Protein AF-A0A7C1VUF3-F1 (afdb_monomer_lite)

Organism: Desulfofervidus auxilii (NCBI:txid1621989)

InterPro domains:
  IPR007560 Restriction endonuclease type IV, Mrr [PF04471] (205-319)
  IPR011335 Restriction endonuclease type II-like [SSF52980] (206-319)
  IPR011856 tRNA endonuclease-like domain superfamily [G3DSA:3.40.1350.10] (208-326)

pLDDT: mean 85.52, std 13.45, range [34.0, 98.12]

Secondary structure (DSSP, 8-state):
-EEEEEE-TT----HHHHHHHHHHH-SS-EEEE-SS-----TT-SB--HHHHHHHHHHHTTTS--SEEEEEESPBPSSS-SEEEETTEEEEE-TTHHHH--S-HHHHHHHHHHHHHHHHH--S--BSS--SBTTB--SSTTHHHHHHHH-B--HHHHHHHHHH--SHHHHHHHHHHHHHHHHHHHHHTTT--TTT---GGGTTS--HHHHHHHHHHHHHHTT-EEEEEEEETTEEEEEEEEEE-TTS-EEEEEEEEE--SS-PBPHHHHHHHHHHHHHHHHTTS-SEEEEEESS-B-HHHHHHHHHHT-EEEEHHHHHHHHHS-SSS-HHHHHHHHHHHHHHHHHHHHHS-SEEEE----GGGHHIIIIIIIHHHHHTT--EE-GGG---SS-HHHHHHHHHHH-SEEEEE-SS--HHHHHHHHHHHHTT--EEEEES-STTS-HHHHTS-EEE-SSHHHHHHHHHHHHHHH-

Foldseek 3Di:
DEEEEAEAPPPPDPQVLLQVVLCVLADLYHYDYDPDHDHDDPVDLADPPVRRVVVVCVVCVPPDGQAYEYEYQRHHPDDDQWDDDRRYIYGHCNPVVVQDLADVSLVVLLVLLLVLLCVLDVPAADCDQPLASRHPCPPSSSVLSVQQQQHHDPVRVVVSVVRDDDPSNVSSVSSSHSSSVLSNVASVVSHHSSPPPDPVVVVVDDPVVQLVLLQVLLVLLVWDKDAQDQDPNDTAGIWTWDADPVRDIAIEGEAEADDPPDADELVVLVVVLVVVVVCVVVVNGDAYEYEYQNYHDPRNVVNCVVSVYHYHYVVNSVVCSVDRPPDDPPPVVVVVVVVVVVLVVLLVLAWLEEEQEDPDPVCPCCPVLQPQVLCVVVVTGYDYLVPDDDDDDSVVVLLSNLLNHQEYEYEFAADDPRSVVSVVSSVVSVHHYEYEYCDLVRGDPVCSPDDYQHDDDSVSSSVVVNVVVVVSD

Sequence (473 aa):
MKILLIQDEGVNIDLEKSTTLLNDLCGAIKCESYNIPIRLDSKSTFINLKKEIEILNQKTSSIKRDYTLYLTFRRYVDNYFAHSAKNIMIWSFWGWEYYTNLPLENGLFYIIADILALKLDRSFRHHEITGCIYDFLWNKTGIDMGMKMAHICEGCLTRVKDKLKDKKSLGILSDLIKILDLLSNSSRWGKSVFEVKNDTNLAILDWSTFEDEVAQIYRELGASVKQNVKLAGFQIDIYLEEETPSGQKIRSAVECKFNRKTKVGNRTVNEFYRVIKTLKDAGLVDKGIIVSYSGFSDDAHLVSKTTGIELLLFKDLQQRVKFPKKKVAKSAESIIKEKRAQIKERKAKSPDIFVIMPFSPDLDDVYHLGIREIAEKLNLSCKRVDEMEFVGDILDEIYNSITNARIIIAEATSPNPNVYYELGYAHALGKPVILLTKDVSSTPFDLKMYNHIVYKNIRELRQKLEKRLGVII

Structure (mmCIF, N/CA/C/O backbone):
data_AF-A0A7C1VUF3-F1
#
_entry.id   AF-A0A7C1VUF3-F1
#
loop_
_atom_site.group_PDB
_atom_site.id
_atom_site.type_symbol
_atom_site.label_atom_id
_atom_site.label_alt_id
_atom_site.label_comp_id
_atom_site.label_asym_id
_atom_site.label_entity_id
_atom_site.label_seq_id
_atom_site.pdbx_PDB_ins_code
_atom_site.Cartn_x
_atom_site.Cartn_y
_atom_site.Cartn_z
_atom_site.occupancy
_atom_site.B_iso_or_equiv
_atom_site.auth_seq_id
_atom_site.auth_comp_id
_atom_site.auth_asym_id
_atom_site.auth_atom_id
_atom_site.pdbx_PDB_model_num
ATOM 1 N N . MET A 1 1 ? 12.142 -2.742 24.102 1.00 92.31 1 MET A N 1
ATOM 2 C CA . MET A 1 1 ? 13.154 -2.809 23.032 1.00 92.31 1 MET A CA 1
ATOM 3 C C . MET A 1 1 ? 13.478 -1.391 22.620 1.00 92.31 1 MET A C 1
ATOM 5 O O . MET A 1 1 ? 12.544 -0.665 22.317 1.00 92.31 1 MET A O 1
ATOM 9 N N . LYS A 1 2 ? 14.746 -0.993 22.652 1.00 95.69 2 LYS A N 1
ATOM 10 C CA . LYS A 1 2 ? 15.194 0.342 22.253 1.00 95.69 2 LYS A CA 1
ATOM 11 C C . LYS A 1 2 ? 15.596 0.372 20.780 1.00 95.69 2 LYS A C 1
ATOM 13 O O . LYS A 1 2 ? 16.500 -0.368 20.392 1.00 95.69 2 LYS A O 1
ATOM 18 N N . ILE A 1 3 ? 14.946 1.213 19.986 1.00 96.81 3 ILE A N 1
ATOM 19 C CA . ILE A 1 3 ? 15.209 1.379 18.554 1.00 96.81 3 ILE A CA 1
ATOM 20 C C . ILE A 1 3 ? 15.791 2.774 18.328 1.00 96.81 3 ILE A C 1
ATOM 22 O O . ILE A 1 3 ? 15.158 3.768 18.666 1.00 96.81 3 ILE A O 1
ATOM 26 N N . LEU A 1 4 ? 16.988 2.847 17.754 1.00 96.50 4 LEU A N 1
ATOM 27 C CA . LEU A 1 4 ? 17.586 4.106 17.320 1.00 96.50 4 LEU A CA 1
ATOM 28 C C . LEU A 1 4 ? 17.224 4.355 15.853 1.00 96.50 4 LEU A C 1
ATOM 30 O O . LEU A 1 4 ? 17.581 3.547 14.991 1.00 96.50 4 LEU A O 1
ATOM 34 N N . LEU A 1 5 ? 16.538 5.463 15.584 1.00 96.62 5 LEU A N 1
ATOM 35 C CA . LEU A 1 5 ? 16.186 5.915 14.243 1.00 96.62 5 LEU A CA 1
ATOM 36 C C . LEU A 1 5 ? 17.228 6.914 13.748 1.00 96.62 5 LEU A C 1
ATOM 38 O O . LEU A 1 5 ? 17.558 7.882 14.435 1.00 96.62 5 LEU A O 1
ATOM 42 N N . ILE A 1 6 ? 17.744 6.672 12.552 1.00 94.44 6 ILE A N 1
ATOM 43 C CA . ILE A 1 6 ? 18.744 7.512 11.902 1.00 94.44 6 ILE A CA 1
ATOM 44 C C . ILE A 1 6 ? 18.309 7.688 10.456 1.00 94.44 6 ILE A C 1
ATOM 46 O O . ILE A 1 6 ? 17.817 6.743 9.844 1.00 94.44 6 ILE A O 1
ATOM 50 N N . GLN A 1 7 ? 18.516 8.871 9.896 1.00 92.31 7 GLN A N 1
ATOM 51 C CA . GLN A 1 7 ? 18.262 9.109 8.484 1.00 92.31 7 GLN A CA 1
ATOM 52 C C . GLN A 1 7 ? 19.471 9.738 7.793 1.00 92.31 7 GLN A C 1
ATOM 54 O O . GLN A 1 7 ? 20.293 10.409 8.425 1.00 92.31 7 GLN A O 1
ATOM 59 N N . ASP A 1 8 ? 19.595 9.440 6.507 1.00 89.50 8 ASP A N 1
ATOM 60 C CA . ASP A 1 8 ? 20.565 10.020 5.588 1.00 89.50 8 ASP A CA 1
ATOM 61 C C . ASP A 1 8 ? 20.182 11.461 5.228 1.00 89.50 8 ASP A C 1
ATOM 63 O O . ASP A 1 8 ? 19.047 11.905 5.425 1.00 89.50 8 ASP A O 1
ATOM 67 N N . GLU A 1 9 ? 21.133 12.186 4.653 1.00 81.56 9 GLU A N 1
ATOM 68 C CA . GLU A 1 9 ? 20.885 13.502 4.073 1.00 81.56 9 GLU A CA 1
ATOM 69 C C . GLU A 1 9 ? 19.893 13.373 2.898 1.00 81.56 9 GLU A C 1
ATOM 71 O O . GLU A 1 9 ? 20.077 12.555 1.997 1.00 81.56 9 GLU A O 1
ATOM 76 N N . GLY A 1 10 ? 18.810 14.155 2.922 1.00 80.31 10 GLY A N 1
ATOM 77 C CA . GLY A 1 10 ? 17.754 14.130 1.900 1.00 80.31 10 GLY A CA 1
ATOM 78 C C . GLY A 1 10 ? 16.545 13.250 2.233 1.00 80.31 10 GLY A C 1
ATOM 79 O O . GLY A 1 10 ? 15.505 13.394 1.592 1.00 80.31 10 GLY A O 1
ATOM 80 N N . VAL A 1 11 ? 16.622 12.397 3.261 1.00 88.62 11 VAL A N 1
ATOM 81 C CA . VAL A 1 11 ? 15.424 11.774 3.841 1.00 88.62 11 VAL A CA 1
ATOM 82 C C . VAL A 1 11 ? 14.800 12.769 4.818 1.00 88.62 11 VAL A C 1
ATOM 84 O O . VAL A 1 11 ? 15.336 13.022 5.891 1.00 88.62 11 VAL A O 1
ATOM 87 N N . ASN A 1 12 ? 13.664 13.348 4.431 1.00 87.56 12 ASN A N 1
ATOM 88 C CA . ASN A 1 12 ? 12.989 14.406 5.187 1.00 87.56 12 ASN A CA 1
ATOM 89 C C . ASN A 1 12 ? 11.816 13.858 6.014 1.00 87.56 12 ASN A C 1
ATOM 91 O O . ASN A 1 12 ? 10.688 14.332 5.885 1.00 87.56 12 ASN A O 1
ATOM 95 N N . ILE A 1 13 ? 12.064 12.842 6.845 1.00 93.38 13 ILE A N 1
ATOM 96 C CA . ILE A 1 13 ? 11.074 12.383 7.826 1.00 93.38 13 ILE A CA 1
ATOM 97 C C . ILE A 1 13 ? 11.273 13.176 9.121 1.00 93.38 13 ILE A C 1
ATOM 99 O O . ILE A 1 13 ? 12.395 13.340 9.605 1.00 93.38 13 ILE A O 1
ATOM 103 N N . ASP A 1 14 ? 10.174 13.640 9.712 1.00 93.69 14 ASP A N 1
ATOM 104 C CA . ASP A 1 14 ? 10.176 14.239 11.046 1.00 93.69 14 ASP A CA 1
ATOM 105 C C . ASP A 1 14 ? 10.376 13.138 12.107 1.00 93.69 14 ASP A C 1
ATOM 107 O O . ASP A 1 14 ? 9.422 12.525 12.604 1.00 93.69 14 ASP A O 1
ATOM 111 N N . LEU A 1 15 ? 11.641 12.808 12.392 1.00 94.06 15 LEU A N 1
ATOM 112 C CA . LEU A 1 15 ? 12.003 11.744 13.334 1.00 94.06 15 LEU A CA 1
ATOM 113 C C . LEU A 1 15 ? 11.642 12.090 14.785 1.00 94.06 15 LEU A C 1
ATOM 115 O O . LEU A 1 15 ? 11.327 11.184 15.555 1.00 94.06 15 LEU A O 1
ATOM 119 N N . GLU A 1 16 ? 11.642 13.366 15.167 1.00 93.00 16 GLU A N 1
ATOM 120 C CA . GLU A 1 16 ? 11.249 13.788 16.516 1.00 93.00 16 GLU A CA 1
ATOM 121 C C . GLU A 1 16 ? 9.752 13.540 16.740 1.00 93.00 16 GLU A C 1
ATOM 123 O O . GLU A 1 16 ? 9.347 12.881 17.705 1.00 93.00 16 GLU A O 1
ATOM 128 N N . LYS A 1 17 ? 8.920 13.951 15.779 1.00 93.56 17 LYS A N 1
ATOM 129 C CA . LYS A 1 17 ? 7.483 13.669 15.803 1.00 93.56 17 LYS A CA 1
ATOM 130 C C . LYS A 1 17 ? 7.185 12.176 15.690 1.00 93.56 17 LYS A C 1
ATOM 132 O O . LYS A 1 17 ? 6.301 11.674 16.384 1.00 93.56 17 LYS A O 1
ATOM 137 N N . SER A 1 18 ? 7.944 11.451 14.866 1.00 95.50 18 SER A N 1
ATOM 138 C CA . SER A 1 18 ? 7.819 9.993 14.727 1.00 95.50 18 SER A CA 1
ATOM 139 C C . SER A 1 18 ? 8.111 9.271 16.038 1.00 95.50 18 SER A C 1
ATOM 141 O O . SER A 1 18 ? 7.328 8.422 16.462 1.00 95.50 18 SER A O 1
ATOM 143 N N . THR A 1 19 ? 9.224 9.603 16.697 1.00 96.06 19 THR A N 1
ATOM 144 C CA . THR A 1 19 ? 9.622 8.967 17.960 1.00 96.06 19 THR A CA 1
ATOM 145 C C . THR A 1 19 ? 8.662 9.307 19.089 1.00 96.06 19 THR A C 1
ATOM 147 O O . THR A 1 19 ? 8.287 8.398 19.825 1.00 96.06 19 THR A O 1
ATOM 150 N N . THR A 1 20 ? 8.200 10.557 19.181 1.00 94.50 20 THR A N 1
ATOM 151 C CA . THR A 1 20 ? 7.149 10.966 20.126 1.00 94.50 20 THR A CA 1
ATOM 152 C C . THR A 1 20 ? 5.892 10.115 19.946 1.00 94.50 20 THR A C 1
ATOM 154 O O . THR A 1 20 ? 5.497 9.402 20.866 1.00 94.50 20 THR A O 1
ATOM 157 N N . LEU A 1 21 ? 5.337 10.069 18.729 1.00 93.12 21 LEU A N 1
ATOM 158 C CA . LEU A 1 21 ? 4.118 9.307 18.441 1.00 93.12 21 LEU A CA 1
ATOM 159 C C . LEU A 1 21 ? 4.281 7.801 18.711 1.00 93.12 21 LEU A C 1
ATOM 161 O O . LEU A 1 21 ? 3.401 7.178 19.303 1.00 93.12 21 LEU A O 1
ATOM 165 N N . LEU A 1 22 ? 5.411 7.203 18.320 1.00 95.94 22 LEU A N 1
ATOM 166 C CA . LEU A 1 22 ? 5.697 5.791 18.603 1.00 95.94 22 LEU A CA 1
ATOM 167 C C . LEU A 1 22 ? 5.804 5.521 20.105 1.00 95.94 22 LEU A C 1
ATOM 169 O O . LEU A 1 22 ? 5.301 4.503 20.574 1.00 95.94 22 LEU A O 1
ATOM 173 N N . ASN A 1 23 ? 6.452 6.411 20.858 1.00 96.12 23 ASN A N 1
ATOM 174 C CA . ASN A 1 23 ? 6.662 6.255 22.296 1.00 96.12 23 ASN A CA 1
ATOM 175 C C . ASN A 1 23 ? 5.387 6.445 23.121 1.00 96.12 23 ASN A C 1
ATOM 177 O O . ASN A 1 23 ? 5.295 5.829 24.188 1.00 96.12 23 ASN A O 1
ATOM 181 N N . ASP A 1 24 ? 4.447 7.254 22.629 1.00 92.81 24 ASP A N 1
ATOM 182 C CA . ASP A 1 24 ? 3.112 7.436 23.207 1.00 92.81 24 ASP A CA 1
ATOM 183 C C . ASP A 1 24 ? 2.210 6.232 22.907 1.00 92.81 24 ASP A C 1
ATOM 185 O O . ASP A 1 24 ? 1.487 5.742 23.777 1.00 92.81 24 ASP A O 1
ATOM 189 N N . LEU A 1 25 ? 2.287 5.702 21.682 1.00 89.62 25 LEU A N 1
ATOM 190 C CA . LEU A 1 25 ? 1.510 4.540 21.253 1.00 89.62 25 LEU A CA 1
ATOM 191 C C . LEU A 1 25 ? 1.978 3.243 21.941 1.00 89.62 25 LEU A C 1
ATOM 193 O O . LEU A 1 25 ? 1.165 2.385 22.321 1.00 89.62 25 LEU A O 1
ATOM 197 N N . CYS A 1 26 ? 3.294 3.088 22.099 1.00 93.69 26 CYS A N 1
ATOM 198 C CA . CYS A 1 26 ? 3.938 1.824 22.440 1.00 93.69 26 CYS A CA 1
ATOM 199 C C . CYS A 1 26 ? 4.465 1.769 23.882 1.00 93.69 26 CYS A C 1
ATOM 201 O O . CYS A 1 26 ? 5.117 2.686 24.389 1.00 93.69 26 CYS A O 1
ATOM 203 N N . GLY A 1 27 ? 4.232 0.629 24.537 1.00 91.38 27 GLY A N 1
ATOM 204 C CA . GLY A 1 27 ? 4.669 0.387 25.915 1.00 91.38 27 GLY A CA 1
ATOM 205 C C . GLY A 1 27 ? 5.924 -0.480 26.029 1.00 91.38 27 GLY A C 1
ATOM 206 O O . GLY A 1 27 ? 6.724 -0.296 26.947 1.00 91.38 27 GLY A O 1
ATOM 207 N N . ALA A 1 28 ? 6.111 -1.435 25.118 1.00 93.62 28 ALA A N 1
ATOM 208 C CA . ALA A 1 28 ? 7.212 -2.394 25.139 1.00 93.62 28 ALA A CA 1
ATOM 209 C C . ALA A 1 28 ? 8.413 -1.947 24.293 1.00 93.62 28 ALA A C 1
ATOM 211 O O . ALA A 1 28 ? 9.548 -2.346 24.592 1.00 93.62 28 ALA A O 1
ATOM 212 N N . ILE A 1 29 ? 8.205 -1.130 23.259 1.00 96.31 29 ILE A N 1
ATOM 213 C CA . ILE A 1 29 ? 9.275 -0.487 22.489 1.00 96.31 29 ILE A CA 1
ATOM 214 C C . ILE A 1 29 ? 9.488 0.968 22.913 1.00 96.31 29 ILE A C 1
ATOM 216 O O . ILE A 1 29 ? 8.575 1.631 23.396 1.00 96.31 29 ILE A O 1
ATOM 220 N N . LYS A 1 30 ? 10.720 1.451 22.747 1.00 97.12 30 LYS A N 1
ATOM 221 C CA . LYS A 1 30 ? 11.085 2.860 22.894 1.00 97.12 30 LYS A CA 1
ATOM 222 C C . LYS A 1 30 ? 11.978 3.266 21.734 1.00 97.12 30 LYS A C 1
ATOM 224 O O . LYS A 1 30 ? 12.952 2.571 21.450 1.00 97.12 30 LYS A O 1
ATOM 229 N N . CYS A 1 31 ? 11.628 4.352 21.066 1.00 96.62 31 CYS A N 1
ATOM 230 C CA . CYS A 1 31 ? 12.350 4.883 19.923 1.00 96.62 31 CYS A CA 1
ATOM 231 C C . CYS A 1 31 ? 13.067 6.176 20.315 1.00 96.62 31 CYS A C 1
ATOM 233 O O . CYS A 1 31 ? 12.497 7.021 21.000 1.00 96.62 31 CYS A O 1
ATOM 235 N N . GLU A 1 32 ? 14.308 6.324 19.870 1.00 95.50 32 GLU A N 1
ATOM 236 C CA . GLU A 1 32 ? 15.123 7.529 20.040 1.00 95.50 32 GLU A CA 1
ATOM 237 C C . GLU A 1 32 ? 15.631 7.938 18.647 1.00 95.50 32 GLU A C 1
ATOM 239 O O . GLU A 1 32 ? 15.952 7.069 17.833 1.00 95.50 32 GLU A O 1
ATOM 244 N N . SER A 1 33 ? 15.666 9.235 18.336 1.00 92.69 33 SER A N 1
ATOM 245 C CA . SER A 1 33 ? 16.171 9.747 17.056 1.00 92.69 33 SER A CA 1
ATOM 246 C C . SER A 1 33 ? 17.605 10.239 17.196 1.00 92.69 33 SER A C 1
ATOM 248 O O . SER A 1 33 ? 17.988 10.813 18.214 1.00 92.69 33 SER A O 1
ATOM 250 N N . TYR A 1 34 ? 18.408 10.038 16.155 1.00 86.19 34 TYR A N 1
ATOM 251 C CA . TYR A 1 34 ? 19.725 10.650 16.054 1.00 86.19 34 TYR A CA 1
ATOM 252 C C . TYR A 1 34 ? 19.618 11.969 15.281 1.00 86.19 34 TYR A C 1
ATOM 254 O O . TYR A 1 34 ? 19.368 11.971 14.078 1.00 86.19 34 TYR A O 1
ATOM 262 N N . ASN A 1 35 ? 19.785 13.089 15.987 1.00 69.50 35 ASN A N 1
ATOM 263 C CA . ASN A 1 35 ? 19.417 14.423 15.491 1.00 69.50 35 ASN A CA 1
ATOM 264 C C . ASN A 1 35 ? 20.326 14.972 14.375 1.00 69.50 35 ASN A C 1
ATOM 266 O O . ASN A 1 35 ? 19.991 15.980 13.762 1.00 69.50 35 ASN A O 1
ATOM 270 N N . ILE A 1 36 ? 21.468 14.335 14.104 1.00 72.50 36 ILE A N 1
ATOM 271 C CA . ILE A 1 36 ? 22.398 14.746 13.046 1.00 72.50 36 ILE A CA 1
ATOM 272 C C . ILE A 1 36 ? 22.344 13.697 11.932 1.00 72.50 36 ILE A C 1
ATOM 274 O O . ILE A 1 36 ? 22.739 12.555 12.187 1.00 72.50 36 ILE A O 1
ATOM 278 N N . PRO A 1 37 ? 21.906 14.043 10.705 1.00 72.31 37 PRO A N 1
ATOM 279 C CA . PRO A 1 37 ? 21.935 13.114 9.584 1.00 72.31 37 PRO A CA 1
ATOM 280 C C . PRO A 1 37 ? 23.329 12.510 9.408 1.00 72.31 37 PRO A C 1
ATOM 282 O O . PRO A 1 37 ? 24.342 13.214 9.355 1.00 72.31 37 PRO A O 1
ATOM 285 N N . ILE A 1 38 ? 23.397 11.182 9.337 1.00 76.06 38 ILE A N 1
ATOM 286 C CA . ILE A 1 38 ? 24.658 10.493 9.075 1.00 76.06 38 ILE A CA 1
ATOM 287 C C . ILE A 1 38 ? 24.743 10.286 7.573 1.00 76.06 38 ILE A C 1
ATOM 289 O O . ILE A 1 38 ? 24.161 9.340 7.053 1.00 76.06 38 ILE A O 1
ATOM 293 N N . ARG A 1 39 ? 25.518 11.134 6.895 1.00 71.62 39 ARG A N 1
ATOM 294 C CA . ARG A 1 39 ? 25.864 10.903 5.493 1.00 71.62 39 ARG A CA 1
ATOM 295 C C . ARG A 1 39 ? 26.761 9.674 5.383 1.00 71.62 39 ARG A C 1
ATOM 297 O O . ARG A 1 39 ? 27.876 9.660 5.925 1.00 71.62 39 ARG A O 1
ATOM 304 N N . LEU A 1 40 ? 26.257 8.637 4.725 1.00 72.25 40 LEU A N 1
ATOM 305 C CA . LEU A 1 40 ? 27.049 7.475 4.319 1.00 72.25 40 LEU A CA 1
ATOM 306 C C . LEU A 1 40 ? 27.675 7.729 2.938 1.00 72.25 40 LEU A C 1
ATOM 308 O O . LEU A 1 40 ? 27.456 8.784 2.351 1.00 72.25 40 LEU A O 1
ATOM 312 N N . ASP A 1 41 ? 28.538 6.820 2.471 1.00 69.69 41 ASP A N 1
ATOM 313 C CA . ASP A 1 41 ? 29.418 7.003 1.301 1.00 69.69 41 ASP A CA 1
ATOM 314 C C . ASP A 1 41 ? 28.728 7.687 0.105 1.00 69.69 41 ASP A C 1
ATOM 316 O O . ASP A 1 41 ? 27.991 7.069 -0.661 1.00 69.69 41 ASP A O 1
ATOM 320 N N . SER A 1 42 ? 28.995 8.983 -0.058 1.00 62.19 42 SER A N 1
ATOM 321 C CA . SER A 1 42 ? 28.297 9.848 -1.008 1.00 62.19 42 SER A CA 1
ATOM 322 C C . SER A 1 42 ? 28.786 9.717 -2.445 1.00 62.19 42 SER A C 1
ATOM 324 O O . SER A 1 42 ? 28.227 10.350 -3.337 1.00 62.19 42 SER A O 1
ATOM 326 N N . LYS A 1 43 ? 29.840 8.925 -2.673 1.00 68.19 43 LYS A N 1
ATOM 327 C CA . LYS A 1 43 ? 30.449 8.744 -3.995 1.00 68.19 43 LYS A CA 1
ATOM 328 C C . LYS A 1 43 ? 29.902 7.525 -4.737 1.00 68.19 43 LYS A C 1
ATOM 330 O O . LYS A 1 43 ? 30.080 7.436 -5.945 1.00 68.19 43 LYS A O 1
ATOM 335 N N . SER A 1 44 ? 29.258 6.592 -4.034 1.00 75.94 44 SER A N 1
ATOM 336 C CA . SER A 1 44 ? 28.712 5.365 -4.621 1.00 75.94 44 SER A CA 1
ATOM 337 C C . SER A 1 44 ? 27.195 5.440 -4.768 1.00 75.94 44 SER A C 1
ATOM 339 O O . SER A 1 44 ? 26.482 5.690 -3.794 1.00 75.94 44 SER A O 1
ATOM 341 N N . THR A 1 45 ? 26.689 5.107 -5.955 1.00 78.19 45 THR A N 1
ATOM 342 C CA . THR A 1 45 ? 25.248 4.956 -6.219 1.00 78.19 45 THR A CA 1
ATOM 343 C C . THR A 1 45 ? 24.619 3.842 -5.376 1.00 78.19 45 THR A C 1
ATOM 345 O O . THR A 1 45 ? 23.475 3.966 -4.939 1.00 78.19 45 THR A O 1
ATOM 348 N N . PHE A 1 46 ? 25.372 2.766 -5.118 1.00 88.81 46 PHE A N 1
ATOM 349 C CA . PHE A 1 46 ? 24.878 1.575 -4.430 1.00 88.81 46 PHE A CA 1
ATOM 350 C C . PHE A 1 46 ? 25.343 1.483 -2.978 1.00 88.81 46 PHE A C 1
ATOM 352 O O . PHE A 1 46 ? 26.496 1.801 -2.661 1.00 88.81 46 PHE A O 1
ATOM 359 N N . ILE A 1 47 ? 24.450 0.989 -2.118 1.00 89.62 47 ILE A N 1
ATOM 360 C CA . ILE A 1 47 ? 24.715 0.713 -0.703 1.00 89.62 47 ILE A CA 1
ATOM 361 C C . ILE A 1 47 ? 25.790 -0.375 -0.566 1.00 89.62 47 ILE A C 1
ATOM 363 O O . ILE A 1 47 ? 25.651 -1.477 -1.100 1.00 89.62 47 ILE A O 1
ATOM 367 N N . ASN A 1 48 ? 26.843 -0.090 0.203 1.00 89.31 48 ASN A N 1
ATOM 368 C CA . ASN A 1 48 ? 27.832 -1.079 0.634 1.00 89.31 48 ASN A CA 1
ATOM 369 C C . ASN A 1 48 ? 27.554 -1.454 2.092 1.00 89.31 48 ASN A C 1
ATOM 371 O O . ASN A 1 48 ? 28.089 -0.844 3.020 1.00 89.31 48 ASN A O 1
ATOM 375 N N . LEU A 1 49 ? 26.721 -2.481 2.279 1.00 88.00 49 LEU A N 1
ATOM 376 C CA . LEU A 1 49 ? 26.184 -2.877 3.582 1.00 88.00 49 LEU A CA 1
ATOM 377 C C . LEU A 1 49 ? 27.266 -3.039 4.659 1.00 88.00 49 LEU A C 1
ATOM 379 O O . LEU A 1 49 ? 27.109 -2.538 5.768 1.00 88.00 49 LEU A O 1
ATOM 383 N N . LYS A 1 50 ? 28.380 -3.714 4.341 1.00 88.31 50 LYS A N 1
ATOM 384 C CA . LYS A 1 50 ? 29.450 -3.982 5.314 1.00 88.31 50 LYS A CA 1
ATOM 385 C C . LYS A 1 50 ? 30.103 -2.684 5.796 1.00 88.31 50 LYS A C 1
ATOM 387 O O . LYS A 1 50 ? 30.148 -2.437 7.000 1.00 88.31 50 LYS A O 1
ATOM 392 N N . LYS A 1 51 ? 30.558 -1.847 4.858 1.00 88.38 51 LYS A N 1
ATOM 393 C CA . LYS A 1 51 ? 31.224 -0.568 5.153 1.00 88.38 51 LYS A CA 1
ATOM 394 C C . LYS A 1 51 ? 30.293 0.386 5.904 1.00 88.38 51 LYS A C 1
ATOM 396 O O . LYS A 1 51 ? 30.695 1.049 6.854 1.00 88.38 51 LYS A O 1
ATOM 401 N N . GLU A 1 52 ? 29.034 0.440 5.494 1.00 90.25 52 GLU A N 1
ATOM 402 C CA . GLU A 1 52 ? 28.034 1.329 6.078 1.00 90.25 52 GLU A CA 1
ATOM 403 C C . GLU A 1 52 ? 27.652 0.930 7.502 1.00 90.25 52 GLU A C 1
ATOM 405 O O . GLU A 1 52 ? 27.579 1.785 8.384 1.00 90.25 52 GLU A O 1
ATOM 410 N N . ILE A 1 53 ? 27.505 -0.367 7.768 1.00 89.88 53 ILE A N 1
ATOM 411 C CA . ILE A 1 53 ? 27.262 -0.877 9.121 1.00 89.88 53 ILE A CA 1
ATOM 412 C C . ILE A 1 53 ? 28.455 -0.614 10.047 1.00 89.88 53 ILE A C 1
ATOM 414 O O . ILE A 1 53 ? 28.249 -0.307 11.223 1.00 89.88 53 ILE A O 1
ATOM 418 N N . GLU A 1 54 ? 29.693 -0.707 9.555 1.00 89.25 54 GLU A N 1
ATOM 419 C CA . GLU A 1 54 ? 30.887 -0.344 10.331 1.00 89.25 54 GLU A CA 1
ATOM 420 C C . GLU A 1 54 ? 30.858 1.140 10.733 1.00 89.25 54 GLU A C 1
ATOM 422 O O . GLU A 1 54 ? 31.007 1.454 11.916 1.00 89.25 54 GLU A O 1
ATOM 427 N N . ILE A 1 55 ? 30.557 2.040 9.789 1.00 89.00 55 ILE A N 1
ATOM 428 C CA . ILE A 1 55 ? 30.434 3.486 10.048 1.00 89.00 55 ILE A CA 1
ATOM 429 C C . ILE A 1 55 ? 29.307 3.777 11.047 1.00 89.00 55 ILE A C 1
ATOM 431 O O . ILE A 1 55 ? 29.506 4.530 12.004 1.00 89.00 55 ILE A O 1
ATOM 435 N N . LEU A 1 56 ? 28.127 3.180 10.853 1.00 90.25 56 LEU A N 1
ATOM 436 C CA . LEU A 1 56 ? 26.984 3.374 11.747 1.00 90.25 56 LEU A CA 1
ATOM 437 C C . LEU A 1 56 ? 27.295 2.889 13.163 1.00 90.25 56 LEU A C 1
ATOM 439 O O . LEU A 1 56 ? 26.981 3.586 14.127 1.00 90.25 56 LEU A O 1
ATOM 443 N N . ASN A 1 57 ? 27.950 1.734 13.313 1.00 88.81 57 ASN A N 1
ATOM 444 C CA . ASN A 1 57 ? 28.368 1.235 14.624 1.00 88.81 57 ASN A CA 1
ATOM 445 C C . ASN A 1 57 ? 29.384 2.158 15.300 1.00 88.81 57 ASN A C 1
ATOM 447 O O . ASN A 1 57 ? 29.231 2.437 16.485 1.00 88.81 57 ASN A O 1
ATOM 451 N N . GLN A 1 58 ? 30.378 2.664 14.565 1.00 88.12 58 GLN A N 1
ATOM 452 C CA . GLN A 1 58 ? 31.363 3.599 15.117 1.00 88.12 58 GLN A CA 1
ATOM 453 C C . GLN A 1 58 ? 30.692 4.885 15.618 1.00 88.12 58 GLN A C 1
ATOM 455 O O . GLN A 1 58 ? 30.877 5.263 16.776 1.00 88.12 58 GLN A O 1
ATOM 460 N N . LYS A 1 59 ? 29.848 5.509 14.784 1.00 87.25 59 LYS A N 1
ATOM 461 C CA . LYS A 1 59 ? 29.180 6.786 15.097 1.00 87.25 59 LYS A CA 1
ATOM 462 C C . LYS A 1 59 ? 28.137 6.691 16.211 1.00 87.25 59 LYS A C 1
ATOM 464 O O . LYS A 1 59 ? 27.864 7.685 16.872 1.00 87.25 59 LYS A O 1
ATOM 469 N N . THR A 1 60 ? 27.555 5.512 16.421 1.00 87.75 60 THR A N 1
ATOM 470 C CA . THR A 1 60 ? 26.473 5.300 17.401 1.00 87.75 60 THR A CA 1
ATOM 471 C C . THR A 1 60 ? 26.891 4.435 18.588 1.00 87.75 60 THR A C 1
ATOM 473 O O . THR A 1 60 ? 26.038 3.991 19.354 1.00 87.75 60 THR A O 1
ATOM 476 N N . SER A 1 61 ? 28.194 4.189 18.749 1.00 85.62 61 SER A N 1
ATOM 477 C CA . SER A 1 61 ? 28.756 3.293 19.769 1.00 85.62 61 SER A CA 1
ATOM 478 C C . SER A 1 61 ? 28.433 3.708 21.208 1.00 85.62 61 SER A C 1
ATOM 480 O O . SER A 1 61 ? 28.260 2.848 22.068 1.00 85.62 61 SER A O 1
ATOM 482 N N . SER A 1 62 ? 28.295 5.009 21.471 1.00 86.44 62 SER A N 1
ATOM 483 C CA . SER A 1 62 ? 27.947 5.561 22.787 1.00 86.44 62 SER A CA 1
ATOM 484 C C . SER A 1 62 ? 26.451 5.493 23.123 1.00 86.44 62 SER A C 1
ATOM 486 O O . SER A 1 62 ? 26.065 5.774 24.257 1.00 86.44 62 SER A O 1
ATOM 488 N N . ILE A 1 63 ? 25.592 5.117 22.168 1.00 88.50 63 ILE A N 1
ATOM 489 C CA . ILE A 1 63 ? 24.133 5.142 22.329 1.00 88.50 63 ILE A CA 1
ATOM 490 C C . ILE A 1 63 ? 23.630 3.753 22.706 1.00 88.50 63 ILE A C 1
ATOM 492 O O . ILE A 1 63 ? 23.757 2.790 21.948 1.00 88.50 63 ILE A O 1
ATOM 496 N N . LYS A 1 64 ? 22.992 3.642 23.874 1.00 90.19 64 LYS A N 1
ATOM 497 C CA . LYS A 1 64 ? 22.430 2.376 24.353 1.00 90.19 64 LYS A CA 1
ATOM 498 C C . LYS A 1 64 ? 21.154 2.012 23.587 1.00 90.19 64 LYS A C 1
ATOM 500 O O . LYS A 1 64 ? 20.089 2.569 23.845 1.00 90.19 64 LYS A O 1
ATOM 505 N N . ARG A 1 65 ? 21.245 1.004 22.715 1.00 92.69 65 ARG A N 1
ATOM 506 C CA . ARG A 1 65 ? 20.161 0.555 21.826 1.00 92.69 65 ARG A CA 1
ATOM 507 C C . ARG A 1 65 ? 20.122 -0.963 21.666 1.00 92.69 65 ARG A C 1
ATOM 509 O O . ARG A 1 65 ? 21.156 -1.618 21.747 1.00 92.69 65 ARG A O 1
ATOM 516 N N . ASP A 1 66 ? 18.937 -1.506 21.388 1.00 93.50 66 ASP A N 1
ATOM 517 C CA . ASP A 1 66 ? 18.778 -2.909 20.982 1.00 93.50 66 ASP A CA 1
ATOM 518 C C . ASP A 1 66 ? 18.855 -3.055 19.457 1.00 93.50 66 ASP A C 1
ATOM 520 O O . ASP A 1 66 ? 19.343 -4.069 18.968 1.00 93.50 66 ASP A O 1
ATOM 524 N N . TYR A 1 67 ? 18.373 -2.055 18.711 1.00 94.56 67 TYR A N 1
ATOM 525 C CA . TYR A 1 67 ? 18.284 -2.074 17.252 1.00 94.56 67 TYR A CA 1
ATOM 526 C C . TYR A 1 67 ? 18.548 -0.683 16.662 1.00 94.56 67 TYR A C 1
ATOM 528 O O . TYR A 1 67 ? 18.245 0.321 17.306 1.00 94.56 67 TYR A O 1
ATOM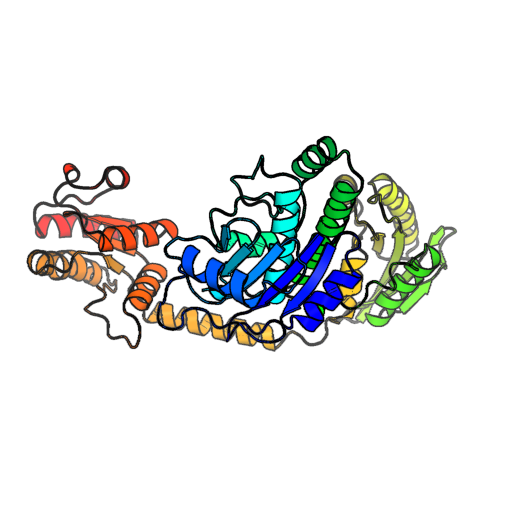 536 N N . THR A 1 68 ? 19.085 -0.610 15.444 1.00 95.06 68 THR A N 1
ATOM 537 C CA . THR A 1 68 ? 19.153 0.625 14.646 1.00 95.06 68 THR A CA 1
ATOM 538 C C . THR A 1 68 ? 18.452 0.439 13.324 1.00 95.06 68 THR A C 1
ATOM 540 O O . THR A 1 68 ? 18.718 -0.527 12.611 1.00 95.06 68 THR A O 1
ATOM 543 N N . LEU A 1 69 ? 17.620 1.416 12.989 1.00 96.56 69 LEU A N 1
ATOM 544 C CA . LEU A 1 69 ? 17.052 1.580 11.667 1.00 96.56 69 LEU A CA 1
ATOM 545 C C . LEU A 1 69 ? 17.656 2.838 11.040 1.00 96.56 69 LEU A C 1
ATOM 547 O O . LEU A 1 69 ? 17.499 3.935 11.574 1.00 96.56 69 LEU A O 1
ATOM 551 N N . TYR A 1 70 ? 18.373 2.655 9.936 1.00 95.56 70 TYR A N 1
ATOM 552 C CA . TYR A 1 70 ? 18.938 3.735 9.139 1.00 95.56 70 TYR A CA 1
ATOM 553 C C . TYR A 1 70 ? 18.153 3.880 7.832 1.00 95.56 70 TYR A C 1
ATOM 555 O O . TYR A 1 70 ? 17.972 2.895 7.120 1.00 95.56 70 TYR A O 1
ATOM 563 N N . LEU A 1 71 ? 17.684 5.088 7.530 1.00 95.19 71 LEU A N 1
ATOM 564 C CA . LEU A 1 71 ? 16.821 5.400 6.388 1.00 95.19 71 LEU A CA 1
ATOM 565 C C . LEU A 1 71 ? 17.612 6.167 5.325 1.00 95.19 71 LEU A C 1
ATOM 567 O O . LEU A 1 71 ? 18.264 7.151 5.654 1.00 95.19 71 LEU A O 1
ATOM 571 N N . THR A 1 72 ? 17.537 5.767 4.059 1.00 92.75 72 THR A N 1
ATOM 572 C CA . THR A 1 72 ? 18.261 6.423 2.954 1.00 92.75 72 THR A CA 1
ATOM 573 C C . THR A 1 72 ? 17.459 6.397 1.654 1.00 92.75 72 THR A C 1
ATOM 575 O O . THR A 1 72 ? 16.531 5.608 1.512 1.00 92.75 72 THR A O 1
ATOM 578 N N . PHE A 1 73 ? 17.830 7.227 0.678 1.00 91.69 73 PHE A N 1
ATOM 579 C CA . PHE A 1 73 ? 17.371 7.126 -0.714 1.00 91.69 73 PHE A CA 1
ATOM 580 C C . PHE A 1 73 ? 18.372 6.400 -1.628 1.00 91.69 73 PHE A C 1
ATOM 582 O O . PHE A 1 73 ? 18.166 6.319 -2.838 1.00 91.69 73 PHE A O 1
ATOM 589 N N . ARG A 1 74 ? 19.470 5.862 -1.082 1.00 89.69 74 ARG A N 1
ATOM 590 C CA . ARG A 1 74 ? 20.475 5.122 -1.862 1.00 89.69 74 ARG A CA 1
ATOM 591 C C . ARG A 1 74 ? 19.969 3.736 -2.241 1.00 89.69 74 ARG A C 1
ATOM 593 O O . ARG A 1 74 ? 19.254 3.102 -1.472 1.00 89.69 74 ARG A O 1
ATOM 600 N N . ARG A 1 75 ? 20.326 3.253 -3.431 1.00 90.75 75 ARG A N 1
ATOM 601 C CA . ARG A 1 75 ? 19.779 2.013 -4.003 1.00 90.75 75 ARG A CA 1
ATOM 602 C C . ARG A 1 75 ? 20.614 0.788 -3.601 1.00 90.75 75 ARG A C 1
ATOM 604 O O . ARG A 1 75 ? 21.832 0.880 -3.459 1.00 90.75 75 ARG A O 1
ATOM 611 N N . TYR A 1 76 ? 19.985 -0.379 -3.479 1.00 90.56 76 TYR A N 1
ATOM 612 C CA . TYR A 1 76 ? 20.685 -1.668 -3.443 1.00 90.56 76 TYR A CA 1
ATOM 613 C C . TYR A 1 76 ? 20.999 -2.190 -4.853 1.00 90.56 76 TYR A C 1
ATOM 615 O O . TYR A 1 76 ? 20.353 -1.822 -5.833 1.00 90.56 76 TYR A O 1
ATOM 623 N N . VAL A 1 77 ? 22.005 -3.058 -4.970 1.00 89.44 77 VAL A N 1
ATOM 624 C CA . VAL A 1 77 ? 22.292 -3.752 -6.241 1.00 89.44 77 VAL A CA 1
ATOM 625 C C . VAL A 1 77 ? 21.189 -4.744 -6.619 1.00 89.44 77 VAL A C 1
ATOM 627 O O . VAL A 1 77 ? 21.005 -5.047 -7.792 1.00 89.44 77 VAL A O 1
ATOM 630 N N . ASP A 1 78 ? 20.440 -5.221 -5.628 1.00 88.31 78 ASP A N 1
ATOM 631 C CA . ASP A 1 78 ? 19.296 -6.106 -5.795 1.00 88.31 78 ASP A CA 1
ATOM 632 C C . ASP A 1 78 ? 17.961 -5.351 -5.673 1.00 88.31 78 ASP A C 1
ATOM 634 O O . ASP A 1 78 ? 17.905 -4.126 -5.528 1.00 88.31 78 ASP A O 1
ATOM 638 N N . ASN A 1 79 ? 16.855 -6.093 -5.774 1.00 84.25 79 ASN A N 1
ATOM 639 C CA . ASN A 1 79 ? 15.512 -5.528 -5.712 1.00 84.25 79 ASN A CA 1
ATOM 640 C C . ASN A 1 79 ? 14.910 -5.516 -4.295 1.00 84.25 79 ASN A C 1
ATOM 642 O O . ASN A 1 79 ? 13.690 -5.493 -4.166 1.00 84.25 79 ASN A O 1
ATOM 646 N N . TYR A 1 80 ? 15.707 -5.496 -3.224 1.00 87.62 80 TYR A N 1
ATOM 647 C CA . TYR A 1 80 ? 15.171 -5.380 -1.862 1.00 87.62 80 TYR A CA 1
ATOM 648 C C . TYR A 1 80 ? 15.034 -3.917 -1.422 1.00 87.62 80 TYR A C 1
ATOM 650 O O . TYR A 1 80 ? 15.657 -3.012 -1.985 1.00 87.62 80 TYR A O 1
ATOM 658 N N . PHE A 1 81 ? 14.144 -3.658 -0.460 1.00 91.06 81 PHE A N 1
ATOM 659 C CA . PHE A 1 81 ? 14.067 -2.357 0.221 1.00 91.06 81 PHE A CA 1
ATOM 660 C C . PHE A 1 81 ? 15.104 -2.240 1.332 1.00 91.06 81 PHE A C 1
ATOM 662 O O . PHE A 1 81 ? 15.554 -1.142 1.643 1.00 91.06 81 PHE A O 1
ATOM 669 N N . ALA A 1 82 ? 15.490 -3.360 1.937 1.00 93.00 82 ALA A N 1
ATOM 670 C CA . ALA A 1 82 ? 16.387 -3.354 3.070 1.00 93.00 82 ALA A CA 1
ATOM 671 C C . ALA A 1 82 ? 17.252 -4.598 3.136 1.00 93.00 82 ALA A C 1
ATOM 673 O O . ALA A 1 82 ? 16.853 -5.690 2.736 1.00 93.00 82 ALA A O 1
ATOM 674 N N . HIS A 1 83 ? 18.410 -4.403 3.751 1.00 92.94 83 HIS A N 1
ATOM 675 C CA . HIS A 1 83 ? 19.272 -5.456 4.246 1.00 92.94 83 HIS A CA 1
ATOM 676 C C . HIS A 1 83 ? 19.582 -5.188 5.712 1.00 92.94 83 HIS A C 1
ATOM 678 O O . HIS A 1 83 ? 19.571 -4.046 6.185 1.00 92.94 83 HIS A O 1
ATOM 684 N N . SER A 1 84 ? 19.867 -6.258 6.444 1.00 90.81 84 SER A N 1
ATOM 685 C CA . SER A 1 84 ? 20.207 -6.176 7.860 1.00 90.81 84 SER A CA 1
ATOM 686 C C . SER A 1 84 ? 21.449 -6.993 8.166 1.00 90.81 84 SER A C 1
ATOM 688 O O . SER A 1 84 ? 21.604 -8.097 7.644 1.00 90.81 84 SER A O 1
ATOM 690 N N . ALA A 1 85 ? 22.296 -6.495 9.064 1.00 89.00 85 ALA A N 1
ATOM 691 C CA . ALA A 1 85 ? 23.317 -7.314 9.702 1.00 89.00 85 ALA A CA 1
ATOM 692 C C . ALA A 1 85 ? 23.342 -7.041 11.208 1.00 89.00 85 ALA A C 1
ATOM 694 O O . ALA A 1 85 ? 23.365 -5.893 11.657 1.00 89.00 85 ALA A O 1
ATOM 695 N N . LYS A 1 86 ? 23.358 -8.122 11.996 1.00 84.94 86 LYS A N 1
ATOM 696 C CA . LYS A 1 86 ? 23.245 -8.084 13.461 1.00 84.94 86 LYS A CA 1
ATOM 697 C C . LYS A 1 86 ? 21.979 -7.330 13.895 1.00 84.94 86 LYS A C 1
ATOM 699 O O . LYS A 1 86 ? 20.876 -7.823 13.691 1.00 84.94 86 LYS A O 1
ATOM 704 N N . ASN A 1 87 ? 22.136 -6.157 14.498 1.00 89.25 87 ASN A N 1
ATOM 705 C CA . ASN A 1 87 ? 21.062 -5.321 15.019 1.00 89.25 87 ASN A CA 1
ATOM 706 C C . ASN A 1 87 ? 20.924 -3.985 14.270 1.00 89.25 87 ASN A C 1
ATOM 708 O O . ASN A 1 87 ? 20.393 -3.026 14.826 1.00 89.25 87 ASN A O 1
ATOM 712 N N . ILE A 1 88 ? 21.437 -3.904 13.041 1.00 93.00 88 ILE A N 1
ATOM 713 C CA . ILE A 1 88 ? 21.287 -2.739 12.168 1.00 93.00 88 ILE A CA 1
ATOM 714 C C . ILE A 1 88 ? 20.545 -3.160 10.903 1.00 93.00 88 ILE A C 1
ATOM 716 O O . ILE A 1 88 ? 20.943 -4.121 10.243 1.00 93.00 88 ILE A O 1
ATOM 720 N N . MET A 1 89 ? 19.501 -2.409 10.564 1.00 95.06 89 MET A N 1
ATOM 721 C CA . MET A 1 89 ? 18.819 -2.452 9.275 1.00 95.06 89 MET A CA 1
ATOM 722 C C . MET A 1 89 ? 19.052 -1.136 8.540 1.00 95.06 89 MET A C 1
ATOM 724 O O . MET A 1 89 ? 18.877 -0.062 9.118 1.00 95.06 89 MET A O 1
ATOM 728 N N . ILE A 1 90 ? 19.421 -1.233 7.265 1.00 95.06 90 ILE A N 1
ATOM 729 C CA . ILE A 1 90 ? 19.464 -0.095 6.346 1.00 95.06 90 ILE A CA 1
ATOM 730 C C . ILE A 1 90 ? 18.266 -0.230 5.411 1.00 95.06 90 ILE A C 1
ATOM 732 O O . ILE A 1 90 ? 18.190 -1.184 4.634 1.00 95.06 90 ILE A O 1
ATOM 736 N N . TRP A 1 91 ? 17.334 0.712 5.493 1.00 95.50 91 TRP A N 1
ATOM 737 C CA . TRP A 1 91 ? 16.160 0.780 4.637 1.00 95.50 91 TRP A CA 1
ATOM 738 C C . TRP A 1 91 ? 16.315 1.869 3.581 1.00 95.50 91 TRP A C 1
ATOM 740 O O . TRP A 1 91 ? 16.624 3.020 3.892 1.00 95.50 91 TRP A O 1
ATOM 750 N N . SER A 1 92 ? 16.056 1.498 2.334 1.00 94.31 92 SER A N 1
ATOM 751 C CA . SER A 1 92 ? 16.069 2.378 1.179 1.00 94.31 92 SER A CA 1
ATOM 752 C C . SER A 1 92 ? 14.652 2.758 0.755 1.00 94.31 92 SER A C 1
ATOM 754 O O . SER A 1 92 ? 13.827 1.897 0.459 1.00 94.31 92 SER A O 1
ATOM 756 N N . PHE A 1 93 ? 14.398 4.059 0.653 1.00 94.25 93 PHE A N 1
ATOM 757 C CA . PHE A 1 93 ? 13.224 4.650 0.015 1.00 94.25 93 PHE A CA 1
ATOM 758 C C . PHE A 1 93 ? 13.446 4.936 -1.479 1.00 94.25 93 PHE A C 1
ATOM 760 O O . PHE A 1 93 ? 12.671 5.667 -2.088 1.00 94.25 93 PHE A O 1
ATOM 767 N N . TRP A 1 94 ? 14.501 4.394 -2.098 1.00 92.31 94 TRP A N 1
ATOM 768 C CA . TRP A 1 94 ? 14.754 4.616 -3.521 1.00 92.31 94 TRP A CA 1
ATOM 769 C C . TRP A 1 94 ? 13.564 4.157 -4.380 1.00 92.31 94 TRP A C 1
ATOM 771 O O . TRP A 1 94 ? 13.176 2.984 -4.349 1.00 92.31 94 TRP A O 1
ATOM 781 N N . GLY A 1 95 ? 13.003 5.091 -5.151 1.00 89.81 95 GLY A N 1
ATOM 782 C CA . GLY A 1 95 ? 11.848 4.862 -6.014 1.00 89.81 95 GLY A CA 1
ATOM 783 C C . GLY A 1 95 ? 10.517 4.706 -5.274 1.00 89.81 95 GLY A C 1
ATOM 784 O O . GLY A 1 95 ? 9.586 4.130 -5.834 1.00 89.81 95 GLY A O 1
ATOM 785 N N . TRP A 1 96 ? 10.419 5.164 -4.021 1.00 92.44 96 TRP A N 1
ATOM 786 C CA . TRP A 1 96 ? 9.197 5.102 -3.211 1.00 92.44 96 TRP A CA 1
ATOM 787 C C . TRP A 1 96 ? 7.962 5.628 -3.954 1.00 92.44 96 TRP A C 1
ATOM 789 O O . TRP A 1 96 ? 6.908 4.993 -3.933 1.00 92.44 96 TRP A O 1
ATOM 799 N N . GLU A 1 97 ? 8.129 6.727 -4.686 1.00 89.69 97 GLU A N 1
ATOM 800 C CA . GLU A 1 97 ? 7.118 7.401 -5.499 1.00 89.69 97 GLU A CA 1
ATOM 801 C C . GLU A 1 97 ? 6.524 6.533 -6.620 1.00 89.69 97 GLU A C 1
ATOM 803 O O . GLU A 1 97 ? 5.403 6.789 -7.060 1.00 89.69 97 GLU A O 1
ATOM 808 N N . TYR A 1 98 ? 7.234 5.489 -7.062 1.00 89.75 98 TYR A N 1
ATOM 809 C CA . TYR A 1 98 ? 6.727 4.536 -8.055 1.00 89.75 98 TYR A CA 1
ATOM 810 C C . TYR A 1 98 ? 5.864 3.439 -7.429 1.00 89.75 98 TYR A C 1
ATOM 812 O O . TYR A 1 98 ? 5.044 2.833 -8.118 1.00 89.75 98 TYR A O 1
ATOM 820 N N . TYR A 1 99 ? 6.046 3.161 -6.136 1.00 90.25 99 TYR A N 1
ATOM 821 C CA . TYR A 1 99 ? 5.350 2.071 -5.451 1.00 90.25 99 TYR A CA 1
ATOM 822 C C . TYR A 1 99 ? 4.119 2.551 -4.691 1.00 90.25 99 TYR A C 1
ATOM 824 O O . TYR A 1 99 ? 3.171 1.786 -4.534 1.00 90.25 99 TYR A O 1
ATOM 832 N N . THR A 1 100 ? 4.118 3.793 -4.208 1.00 91.56 100 THR A N 1
ATOM 833 C CA . THR A 1 100 ? 3.029 4.347 -3.403 1.00 91.56 100 THR A CA 1
ATOM 834 C C . THR A 1 100 ? 3.042 5.873 -3.433 1.00 91.56 100 THR A C 1
ATOM 836 O O . THR A 1 100 ? 4.076 6.509 -3.617 1.00 91.56 100 THR A O 1
ATOM 839 N N . ASN A 1 101 ? 1.875 6.472 -3.206 1.00 88.12 101 ASN A N 1
ATOM 840 C CA . ASN A 1 101 ? 1.734 7.907 -2.968 1.00 88.12 101 ASN A CA 1
ATOM 841 C C . ASN A 1 101 ? 1.686 8.261 -1.471 1.00 88.12 101 ASN A C 1
ATOM 843 O O . ASN A 1 101 ? 1.361 9.396 -1.122 1.00 88.12 101 ASN A O 1
ATOM 847 N N . LEU A 1 102 ? 1.944 7.291 -0.588 1.00 90.62 102 LEU A N 1
ATOM 848 C CA . LEU A 1 102 ? 1.932 7.498 0.854 1.00 90.62 102 LEU A CA 1
ATOM 849 C C . LEU A 1 102 ? 3.178 8.257 1.335 1.00 90.62 102 LEU A C 1
ATOM 851 O O . LEU A 1 102 ? 4.273 8.021 0.815 1.00 90.62 102 LEU A O 1
ATOM 855 N N . PRO A 1 103 ? 3.040 9.113 2.364 1.00 93.75 103 PRO A N 1
ATOM 856 C CA . PRO A 1 103 ? 4.179 9.787 2.981 1.00 93.75 103 PRO A CA 1
ATOM 857 C C . PRO A 1 103 ? 5.237 8.810 3.523 1.00 93.75 103 PRO A C 1
ATOM 859 O O . PRO A 1 103 ? 4.920 7.686 3.923 1.00 93.75 103 PRO A O 1
ATOM 862 N N . LEU A 1 104 ? 6.503 9.239 3.563 1.00 96.12 104 LEU A N 1
ATOM 863 C CA . LEU A 1 104 ? 7.633 8.398 3.986 1.00 96.12 104 LEU A CA 1
ATOM 864 C C . LEU A 1 104 ? 7.508 7.938 5.446 1.00 96.12 104 LEU A C 1
ATOM 866 O O . LEU A 1 104 ? 7.931 6.833 5.787 1.00 96.12 104 LEU A O 1
ATOM 870 N N . GLU A 1 105 ? 6.892 8.750 6.308 1.00 96.44 105 GLU A N 1
ATOM 871 C CA . GLU A 1 105 ? 6.619 8.398 7.700 1.00 96.44 105 GLU A CA 1
ATOM 872 C C . GLU A 1 105 ? 5.684 7.184 7.835 1.00 96.44 105 GLU A C 1
ATOM 874 O O . GLU A 1 105 ? 5.846 6.393 8.762 1.00 96.44 105 GLU A O 1
ATOM 879 N N . ASN A 1 106 ? 4.763 6.955 6.891 1.00 96.94 106 ASN A N 1
ATOM 880 C CA . ASN A 1 106 ? 3.956 5.731 6.878 1.00 96.94 106 ASN A CA 1
ATOM 881 C C . ASN A 1 106 ? 4.849 4.518 6.596 1.00 96.94 106 ASN A C 1
ATOM 883 O O . ASN A 1 106 ? 4.732 3.489 7.262 1.00 96.94 106 ASN A O 1
ATOM 887 N N . GLY A 1 107 ? 5.789 4.672 5.659 1.00 97.12 107 GLY A N 1
ATOM 888 C CA . GLY A 1 107 ? 6.820 3.676 5.392 1.00 97.12 107 GLY A CA 1
ATOM 889 C C . GLY A 1 107 ? 7.648 3.374 6.640 1.00 97.12 107 GLY A C 1
ATOM 890 O O . GLY A 1 107 ? 7.763 2.214 7.020 1.00 97.12 107 GLY A O 1
ATOM 891 N N . LEU A 1 108 ? 8.139 4.401 7.344 1.00 97.75 108 LEU A N 1
ATOM 892 C CA . LEU A 1 108 ? 8.868 4.249 8.612 1.00 97.75 108 LEU A CA 1
ATOM 893 C C . LEU A 1 108 ? 8.100 3.392 9.628 1.00 97.75 108 LEU A C 1
ATOM 895 O O . LEU A 1 108 ? 8.648 2.430 10.169 1.00 97.75 108 LEU A O 1
ATOM 899 N N . PHE A 1 109 ? 6.831 3.713 9.873 1.00 98.12 109 PHE A N 1
ATOM 900 C CA . PHE A 1 109 ? 6.004 2.971 10.825 1.00 98.12 109 PHE A CA 1
ATOM 901 C C . PHE A 1 109 ? 5.778 1.523 10.368 1.00 98.12 109 PHE A C 1
ATOM 903 O O . PHE A 1 109 ? 5.828 0.609 11.193 1.00 98.12 109 PHE A O 1
ATOM 910 N N . TYR A 1 110 ? 5.595 1.290 9.066 1.00 97.81 110 TYR A N 1
ATOM 911 C CA . TYR A 1 110 ? 5.443 -0.057 8.514 1.00 97.81 110 TYR A CA 1
ATOM 912 C C . TYR A 1 110 ? 6.716 -0.899 8.667 1.00 97.81 110 TYR A C 1
ATOM 914 O O . TYR A 1 110 ? 6.643 -2.066 9.042 1.00 97.81 110 TYR A O 1
ATOM 922 N N . ILE A 1 111 ? 7.893 -0.306 8.468 1.00 96.31 111 ILE A N 1
ATOM 923 C CA . ILE A 1 111 ? 9.185 -0.987 8.653 1.00 96.31 111 ILE A CA 1
ATOM 924 C C . ILE A 1 111 ? 9.392 -1.360 10.118 1.00 96.31 111 ILE A C 1
ATOM 926 O O . ILE A 1 111 ? 9.845 -2.461 10.426 1.00 96.31 111 ILE A O 1
ATOM 930 N N . ILE A 1 112 ? 9.036 -0.462 11.039 1.00 97.69 112 ILE A N 1
ATOM 931 C CA . ILE A 1 112 ? 9.082 -0.765 12.470 1.00 97.69 112 ILE A CA 1
ATOM 932 C C . ILE A 1 112 ? 8.141 -1.932 12.776 1.00 97.69 112 ILE A C 1
ATOM 934 O O . ILE A 1 112 ? 8.567 -2.869 13.448 1.00 97.69 112 ILE A O 1
ATOM 938 N N . ALA A 1 113 ? 6.916 -1.931 12.240 1.00 97.62 113 ALA A N 1
ATOM 939 C CA . ALA A 1 113 ? 5.996 -3.058 12.374 1.00 97.62 113 ALA A CA 1
ATOM 940 C C . ALA A 1 113 ? 6.603 -4.370 11.838 1.00 97.62 113 ALA A C 1
ATOM 942 O O . ALA A 1 113 ? 6.543 -5.387 12.527 1.00 97.62 113 ALA A O 1
ATOM 943 N N . ASP A 1 114 ? 7.261 -4.357 10.676 1.00 95.19 114 ASP A N 1
ATOM 944 C CA . ASP A 1 114 ? 7.917 -5.550 10.128 1.00 95.19 114 ASP A CA 1
ATOM 945 C C . ASP A 1 114 ? 9.073 -6.045 11.016 1.00 95.19 114 ASP A C 1
ATOM 947 O O . ASP A 1 114 ? 9.172 -7.241 11.298 1.00 95.19 114 ASP A O 1
ATOM 951 N N . ILE A 1 115 ? 9.890 -5.137 11.566 1.00 94.75 115 ILE A N 1
ATOM 952 C CA . ILE A 1 115 ? 10.941 -5.479 12.541 1.00 94.75 115 ILE A CA 1
ATOM 953 C C . ILE A 1 115 ? 10.336 -6.165 13.774 1.00 94.75 115 ILE A C 1
ATOM 955 O O . ILE A 1 115 ? 10.893 -7.151 14.271 1.00 94.75 115 ILE A O 1
ATOM 959 N N . LEU A 1 116 ? 9.205 -5.665 14.289 1.00 95.81 116 LEU A N 1
ATOM 960 C CA . LEU A 1 116 ? 8.521 -6.293 15.424 1.00 95.81 116 LEU A CA 1
ATOM 961 C C . LEU A 1 116 ? 7.952 -7.662 15.044 1.00 95.81 116 LEU A C 1
ATOM 963 O O . LEU A 1 116 ? 8.122 -8.610 15.810 1.00 95.81 116 LEU A O 1
ATOM 967 N N . ALA A 1 117 ? 7.331 -7.786 13.870 1.00 95.50 117 ALA A N 1
ATOM 968 C CA . ALA A 1 117 ? 6.790 -9.046 13.372 1.00 95.50 117 ALA A CA 1
ATOM 969 C C . ALA A 1 117 ? 7.890 -10.111 13.246 1.00 95.50 117 ALA A C 1
ATOM 971 O O . ALA A 1 117 ? 7.776 -11.180 13.841 1.00 95.50 117 ALA A O 1
ATOM 972 N N . LEU A 1 118 ? 9.012 -9.784 12.600 1.00 92.06 118 LEU A N 1
ATOM 973 C CA . LEU A 1 118 ? 10.165 -10.680 12.458 1.00 92.06 118 LEU A CA 1
ATOM 974 C C . LEU A 1 118 ? 10.803 -11.078 13.789 1.00 92.06 118 LEU A C 1
ATOM 976 O O . LEU A 1 118 ? 11.367 -12.168 13.913 1.00 92.06 118 LEU A O 1
ATOM 980 N N . LYS A 1 119 ? 10.732 -10.198 14.791 1.00 92.19 119 LYS A N 1
ATOM 981 C CA . LYS A 1 119 ? 11.197 -10.506 16.143 1.00 92.19 119 LYS A CA 1
ATOM 982 C C . LYS A 1 119 ? 10.288 -11.505 16.857 1.00 92.19 119 LYS A C 1
ATOM 984 O O . LYS A 1 119 ? 10.789 -12.285 17.665 1.00 92.19 119 LYS A O 1
ATOM 989 N N . LEU A 1 120 ? 8.986 -11.464 16.585 1.00 93.44 120 LEU A N 1
ATOM 990 C CA . LEU A 1 120 ? 7.997 -12.375 17.162 1.00 93.44 120 LEU A CA 1
ATOM 991 C C . LEU A 1 120 ? 8.000 -13.731 16.452 1.00 93.44 120 LEU A C 1
ATOM 993 O O . LEU A 1 120 ? 7.983 -14.769 17.110 1.00 93.44 120 LEU A O 1
ATOM 997 N N . ASP A 1 121 ? 8.033 -13.732 15.120 1.00 92.44 121 ASP A N 1
ATOM 998 C CA . ASP A 1 121 ? 8.073 -14.945 14.314 1.00 92.44 121 ASP A CA 1
ATOM 999 C C . ASP A 1 121 ? 8.769 -14.699 12.968 1.00 92.44 121 ASP A C 1
ATOM 1001 O O . ASP A 1 121 ? 8.389 -13.834 12.192 1.00 92.44 121 ASP A O 1
ATOM 1005 N N . ARG A 1 122 ? 9.771 -15.518 12.653 1.00 90.44 122 ARG A N 1
ATOM 1006 C CA . ARG A 1 122 ? 10.487 -15.490 11.364 1.00 90.44 122 ARG A CA 1
ATOM 1007 C C . ARG A 1 122 ? 10.331 -16.775 10.554 1.00 90.44 122 ARG A C 1
ATOM 1009 O O . ARG A 1 122 ? 10.995 -16.946 9.542 1.00 90.44 122 ARG A O 1
ATOM 1016 N N . SER A 1 123 ? 9.523 -17.715 11.041 1.00 87.75 123 SER A N 1
ATOM 1017 C CA . SER A 1 123 ? 9.417 -19.057 10.452 1.00 87.75 123 SER A CA 1
ATOM 1018 C C . SER A 1 123 ? 8.521 -19.126 9.218 1.00 87.75 123 SER A C 1
ATOM 1020 O O . SER A 1 123 ? 8.517 -20.145 8.537 1.00 87.75 123 SER A O 1
ATOM 1022 N N . PHE A 1 124 ? 7.744 -18.076 8.947 1.00 88.75 124 PHE A N 1
ATOM 1023 C CA . PHE A 1 124 ? 6.716 -18.104 7.918 1.00 88.75 124 PHE A CA 1
ATOM 1024 C C . PHE A 1 124 ? 6.492 -16.725 7.300 1.00 88.75 124 PHE A C 1
ATOM 1026 O O . PHE A 1 124 ? 6.441 -15.719 8.013 1.00 88.75 124 PHE A O 1
ATOM 1033 N N . ARG A 1 125 ? 6.281 -16.708 5.982 1.00 90.12 125 ARG A N 1
ATOM 1034 C CA . ARG A 1 125 ? 5.778 -15.565 5.220 1.00 90.12 125 ARG A CA 1
ATOM 1035 C C . ARG A 1 125 ? 4.778 -16.050 4.163 1.00 90.12 125 ARG A C 1
ATOM 1037 O O . ARG A 1 125 ? 4.922 -17.165 3.669 1.00 90.12 125 ARG A O 1
ATOM 1044 N N . HIS A 1 126 ? 3.793 -15.229 3.800 1.00 87.44 126 HIS A N 1
ATOM 1045 C CA . HIS A 1 126 ? 2.915 -15.529 2.665 1.00 87.44 126 HIS A CA 1
ATOM 1046 C C . HIS A 1 126 ? 3.638 -15.287 1.339 1.00 87.44 126 HIS A C 1
ATOM 1048 O O . HIS A 1 126 ? 4.387 -14.318 1.200 1.00 87.44 126 HIS A O 1
ATOM 1054 N N . HIS A 1 127 ? 3.365 -16.144 0.356 1.00 86.44 127 HIS A N 1
ATOM 1055 C CA . HIS A 1 127 ? 3.836 -15.962 -1.018 1.00 86.44 127 HIS A CA 1
ATOM 1056 C C . HIS A 1 127 ? 2.940 -15.017 -1.830 1.00 86.44 127 HIS A C 1
ATOM 1058 O O . HIS A 1 127 ? 3.415 -14.384 -2.769 1.00 86.44 127 HIS A O 1
ATOM 1064 N N . GLU A 1 128 ? 1.672 -14.885 -1.440 1.00 85.81 128 GLU A N 1
ATOM 1065 C CA . GLU A 1 128 ? 0.713 -13.955 -2.034 1.00 85.81 128 GLU A CA 1
ATOM 1066 C C . GLU A 1 128 ? 0.580 -12.684 -1.190 1.00 85.81 128 GLU A C 1
ATOM 1068 O O . GLU A 1 128 ? 0.797 -12.697 0.024 1.00 85.81 128 GLU A O 1
ATOM 1073 N N . ILE A 1 129 ? 0.216 -11.577 -1.840 1.00 84.75 129 ILE A N 1
ATOM 1074 C CA . ILE A 1 129 ? 0.011 -10.286 -1.178 1.00 84.75 129 ILE A CA 1
ATOM 1075 C C . ILE A 1 129 ? -1.437 -10.230 -0.682 1.00 84.75 129 ILE A C 1
ATOM 1077 O O . ILE A 1 129 ? -2.375 -10.105 -1.465 1.00 84.75 129 ILE A O 1
ATOM 1081 N N . THR A 1 130 ? -1.607 -10.306 0.634 1.00 84.19 130 THR A N 1
ATOM 1082 C CA . THR A 1 130 ? -2.896 -10.270 1.338 1.00 84.19 130 THR A CA 1
ATOM 1083 C C . THR A 1 130 ? -3.093 -8.979 2.135 1.00 84.19 130 THR A C 1
ATOM 1085 O O . THR A 1 130 ? -4.187 -8.715 2.628 1.00 84.19 130 THR A O 1
ATOM 1088 N N . GLY A 1 131 ? -2.038 -8.172 2.282 1.00 84.56 131 GLY A N 1
ATOM 1089 C CA . GLY A 1 131 ? -1.993 -7.010 3.166 1.00 84.56 131 GLY A CA 1
ATOM 1090 C C . GLY A 1 131 ? -1.652 -7.356 4.620 1.00 84.56 131 GLY A C 1
ATOM 1091 O O . GLY A 1 131 ? -1.752 -6.489 5.495 1.00 84.56 131 GLY A O 1
ATOM 1092 N N . CYS A 1 132 ? -1.291 -8.611 4.897 1.00 91.69 132 CYS A N 1
ATOM 1093 C CA . CYS A 1 132 ? -0.819 -9.051 6.204 1.00 91.69 132 CYS A CA 1
ATOM 1094 C C . CYS A 1 132 ? 0.651 -8.650 6.391 1.00 91.69 132 CYS A C 1
ATOM 1096 O O . CYS A 1 132 ? 1.448 -8.720 5.458 1.00 91.69 132 CYS A O 1
ATOM 1098 N N . ILE A 1 133 ? 1.057 -8.302 7.614 1.00 95.12 133 ILE A N 1
ATOM 1099 C CA . ILE A 1 133 ? 2.457 -7.960 7.918 1.00 95.12 133 ILE A CA 1
ATOM 1100 C C . ILE A 1 133 ? 3.433 -9.114 7.628 1.00 95.12 133 ILE A C 1
ATOM 1102 O O . ILE A 1 133 ? 4.620 -8.887 7.442 1.00 95.12 133 ILE A O 1
ATOM 1106 N N . TYR A 1 134 ? 2.945 -10.358 7.561 1.00 94.00 134 TYR A N 1
ATOM 1107 C CA . TYR A 1 134 ? 3.745 -11.536 7.215 1.00 94.00 134 TYR A CA 1
ATOM 1108 C C . TYR A 1 134 ? 3.801 -11.831 5.709 1.00 94.00 134 TYR A C 1
ATOM 1110 O O . TYR A 1 134 ? 4.308 -12.881 5.331 1.00 94.00 134 TYR A O 1
ATOM 1118 N N . ASP A 1 135 ? 3.328 -10.950 4.833 1.00 91.44 135 ASP A N 1
ATOM 1119 C CA . ASP A 1 135 ? 3.540 -11.116 3.393 1.00 91.44 135 ASP A CA 1
ATOM 1120 C C . ASP A 1 135 ? 5.034 -10.964 3.055 1.00 91.44 135 ASP A C 1
ATOM 1122 O O . ASP A 1 135 ? 5.717 -10.093 3.591 1.00 91.44 135 ASP A O 1
ATOM 1126 N N . PHE A 1 136 ? 5.573 -11.817 2.177 1.00 82.19 136 PHE A N 1
ATOM 1127 C CA . PHE A 1 136 ? 6.990 -11.754 1.788 1.00 82.19 136 PHE A CA 1
ATOM 1128 C C . PHE A 1 136 ? 7.302 -10.574 0.848 1.00 82.19 136 PHE A C 1
ATOM 1130 O O . PHE A 1 136 ? 8.467 -10.252 0.641 1.00 82.19 136 PHE A O 1
ATOM 1137 N N . LEU A 1 137 ? 6.266 -9.929 0.290 1.00 84.19 137 LEU A N 1
ATOM 1138 C CA . LEU A 1 137 ? 6.350 -8.777 -0.618 1.00 84.19 137 LEU A CA 1
ATOM 1139 C C . LEU A 1 137 ? 7.395 -8.950 -1.739 1.00 84.19 137 LEU A C 1
ATOM 1141 O O . LEU A 1 137 ? 8.172 -8.040 -2.020 1.00 84.19 137 LEU A O 1
ATOM 1145 N N . TRP A 1 138 ? 7.391 -10.113 -2.411 1.00 76.81 138 TRP A N 1
ATOM 1146 C CA . TRP A 1 138 ? 8.297 -10.392 -3.542 1.00 76.81 138 TRP A CA 1
ATOM 1147 C C . TRP A 1 138 ? 8.214 -9.317 -4.633 1.00 76.81 138 TRP A C 1
ATOM 1149 O O . TRP A 1 138 ? 9.213 -8.934 -5.238 1.00 76.81 138 TRP A O 1
ATOM 1159 N N . ASN A 1 139 ? 7.005 -8.798 -4.847 1.00 82.25 139 ASN A N 1
ATOM 1160 C CA . ASN A 1 139 ? 6.772 -7.613 -5.649 1.00 82.25 139 ASN A CA 1
ATOM 1161 C C . ASN A 1 139 ? 6.717 -6.371 -4.746 1.00 82.25 139 ASN A C 1
ATOM 1163 O O . ASN A 1 139 ? 5.804 -6.235 -3.926 1.00 82.25 139 ASN A O 1
ATOM 1167 N N . LYS A 1 140 ? 7.655 -5.436 -4.955 1.00 86.38 140 LYS A N 1
ATOM 1168 C CA . LYS A 1 140 ? 7.738 -4.164 -4.222 1.00 86.38 140 LYS A CA 1
ATOM 1169 C C . LYS A 1 140 ? 6.460 -3.330 -4.287 1.00 86.38 140 LYS A C 1
ATOM 1171 O O . LYS A 1 140 ? 6.180 -2.615 -3.331 1.00 86.38 140 LYS A O 1
ATOM 1176 N N . THR A 1 141 ? 5.650 -3.448 -5.344 1.00 84.00 141 THR A N 1
ATOM 1177 C CA . THR A 1 141 ? 4.358 -2.740 -5.430 1.00 84.00 141 THR A CA 1
ATOM 1178 C C . THR A 1 141 ? 3.381 -3.173 -4.334 1.00 84.00 141 THR A C 1
ATOM 1180 O O . THR A 1 141 ? 2.471 -2.425 -3.986 1.00 84.00 141 THR A O 1
ATOM 1183 N N . GLY A 1 142 ? 3.581 -4.355 -3.740 1.00 88.62 142 GLY A N 1
ATOM 1184 C CA . GLY A 1 142 ? 2.794 -4.839 -2.611 1.00 88.62 142 GLY A CA 1
ATOM 1185 C C . GLY A 1 142 ? 2.936 -3.993 -1.346 1.00 88.62 142 GLY A C 1
ATOM 1186 O O . GLY A 1 142 ? 2.063 -4.072 -0.487 1.00 88.62 142 GLY A O 1
ATOM 1187 N N . ILE A 1 143 ? 3.978 -3.159 -1.233 1.00 92.44 143 ILE A N 1
ATOM 1188 C CA . ILE A 1 143 ? 4.196 -2.293 -0.066 1.00 92.44 143 ILE A CA 1
ATOM 1189 C C . ILE A 1 143 ? 3.023 -1.326 0.159 1.00 92.44 143 ILE A C 1
ATOM 1191 O O . ILE A 1 143 ? 2.629 -1.093 1.299 1.00 92.44 143 ILE A O 1
ATOM 1195 N N . ASP A 1 144 ? 2.403 -0.822 -0.915 1.00 92.44 144 ASP A N 1
ATOM 1196 C CA . ASP A 1 144 ? 1.245 0.072 -0.836 1.00 92.44 144 ASP A CA 1
ATOM 1197 C C . ASP A 1 144 ? 0.034 -0.642 -0.226 1.00 92.44 144 ASP A C 1
ATOM 1199 O O . ASP A 1 144 ? -0.577 -0.152 0.725 1.00 92.44 144 ASP A O 1
ATOM 1203 N N . MET A 1 145 ? -0.262 -1.852 -0.710 1.00 86.56 145 MET A N 1
ATOM 1204 C CA . MET A 1 145 ? -1.325 -2.694 -0.161 1.00 86.56 145 MET A CA 1
ATOM 1205 C C . MET A 1 145 ? -1.018 -3.112 1.282 1.00 86.56 145 MET A C 1
ATOM 1207 O O . MET A 1 145 ? -1.901 -3.047 2.139 1.00 86.56 145 MET A O 1
ATOM 1211 N N . GLY A 1 146 ? 0.237 -3.470 1.566 1.00 91.50 146 GLY A N 1
ATOM 1212 C CA . GLY A 1 146 ? 0.728 -3.809 2.898 1.00 91.50 146 GLY A CA 1
ATOM 1213 C C . GLY A 1 146 ? 0.494 -2.687 3.905 1.00 91.50 146 GLY A C 1
ATOM 1214 O O . GLY A 1 146 ? -0.041 -2.941 4.981 1.00 91.50 146 GLY A O 1
ATOM 1215 N N . MET A 1 147 ? 0.798 -1.439 3.543 1.00 94.31 147 MET A N 1
ATOM 1216 C CA . MET A 1 147 ? 0.555 -0.275 4.401 1.00 94.31 147 MET A CA 1
ATOM 1217 C C . MET A 1 147 ? -0.928 0.095 4.511 1.00 94.31 147 MET A C 1
ATOM 1219 O O . MET A 1 147 ? -1.384 0.466 5.590 1.00 94.31 147 MET A O 1
ATOM 1223 N N . LYS A 1 148 ? -1.697 0.009 3.416 1.00 84.69 148 LYS A N 1
ATOM 1224 C CA . LYS A 1 148 ? -3.131 0.364 3.390 1.00 84.69 148 LYS A CA 1
ATOM 1225 C C . LYS A 1 148 ? -4.010 -0.615 4.155 1.00 84.69 148 LYS A C 1
ATOM 1227 O O . LYS A 1 148 ? -5.034 -0.215 4.709 1.00 84.69 148 LYS A O 1
ATOM 1232 N N . MET A 1 149 ? -3.651 -1.894 4.144 1.00 80.88 149 MET A N 1
ATOM 1233 C CA . MET A 1 149 ? -4.361 -2.915 4.905 1.00 80.88 149 MET A CA 1
ATOM 1234 C C . MET A 1 149 ? -3.801 -3.049 6.315 1.00 80.88 149 MET A C 1
ATOM 1236 O O . MET A 1 149 ? -4.605 -3.085 7.243 1.00 80.88 149 MET A O 1
ATOM 1240 N N . ALA A 1 150 ? -2.469 -3.091 6.444 1.00 88.44 150 ALA A N 1
ATOM 1241 C CA . ALA A 1 150 ? -1.693 -3.129 7.683 1.00 88.44 150 ALA A CA 1
ATOM 1242 C C . ALA A 1 150 ? -2.385 -3.923 8.795 1.00 88.44 150 ALA A C 1
ATOM 1244 O O . ALA A 1 150 ? -2.952 -3.358 9.723 1.00 88.44 150 ALA A O 1
ATOM 1245 N N . HIS A 1 151 ? -2.366 -5.250 8.685 1.00 88.25 151 HIS A N 1
ATOM 1246 C CA . HIS A 1 151 ? -2.999 -6.125 9.670 1.00 88.25 151 HIS A CA 1
ATOM 1247 C C . HIS A 1 151 ? -2.202 -7.416 9.886 1.00 88.25 151 HIS A C 1
ATOM 1249 O O . HIS A 1 151 ? -1.229 -7.695 9.185 1.00 88.25 151 HIS A O 1
ATOM 1255 N N . ILE A 1 152 ? -2.627 -8.223 10.858 1.00 85.94 152 ILE A N 1
ATOM 1256 C CA . ILE A 1 152 ? -2.185 -9.612 11.017 1.00 85.94 152 ILE A CA 1
ATOM 1257 C C . ILE A 1 152 ? -3.398 -10.497 10.738 1.00 85.94 152 ILE A C 1
ATOM 1259 O O . ILE A 1 152 ? -4.404 -10.386 11.437 1.00 85.94 152 ILE A O 1
ATOM 1263 N N . CYS A 1 153 ? -3.326 -11.357 9.721 1.00 85.69 153 CYS A N 1
ATOM 1264 C CA . CYS A 1 153 ? -4.408 -12.301 9.441 1.00 85.69 153 CYS A CA 1
ATOM 1265 C C . CYS A 1 153 ? -4.575 -13.306 10.594 1.00 85.69 153 CYS A C 1
ATOM 1267 O O . CYS A 1 153 ? -3.634 -13.564 11.351 1.00 85.69 153 CYS A O 1
ATOM 1269 N N . GLU A 1 154 ? -5.764 -13.898 10.713 1.00 82.25 154 GLU A N 1
ATOM 1270 C CA . GLU A 1 154 ? -6.115 -14.791 11.824 1.00 82.25 154 GLU A CA 1
ATOM 1271 C C . GLU A 1 154 ? -5.123 -15.953 11.981 1.00 82.25 154 GLU A C 1
ATOM 1273 O O . GLU A 1 154 ? -4.602 -16.172 13.074 1.00 82.25 154 GLU A O 1
ATOM 1278 N N . GLY A 1 155 ? -4.764 -16.625 10.882 1.00 87.12 155 GLY A N 1
ATOM 1279 C CA . GLY A 1 155 ? -3.803 -17.731 10.910 1.00 87.12 155 GLY A CA 1
ATOM 1280 C C . GLY A 1 155 ? -2.415 -17.320 11.416 1.00 87.12 155 GLY A C 1
ATOM 1281 O O . GLY A 1 155 ? -1.814 -18.019 12.234 1.00 87.12 155 GLY A O 1
ATOM 1282 N N . CYS A 1 156 ? -1.910 -16.158 10.988 1.00 90.88 156 CYS A N 1
ATOM 1283 C CA . CYS A 1 156 ? -0.637 -15.628 11.479 1.00 90.88 156 CYS A CA 1
ATOM 1284 C C . CYS A 1 156 ? -0.720 -15.206 12.945 1.00 90.88 156 CYS A C 1
ATOM 1286 O O . CYS A 1 156 ? 0.212 -15.467 13.702 1.00 90.88 156 CYS A O 1
ATOM 1288 N N . LEU A 1 157 ? -1.822 -14.579 13.361 1.00 88.19 157 LEU A N 1
ATOM 1289 C CA . LEU A 1 157 ? -1.998 -14.135 14.738 1.00 88.19 157 LEU A CA 1
ATOM 1290 C C . LEU A 1 157 ? -2.053 -15.320 15.706 1.00 88.19 157 LEU A C 1
ATOM 1292 O O . LEU A 1 157 ? -1.386 -15.277 16.739 1.00 88.19 157 LEU A O 1
ATOM 1296 N N . THR A 1 158 ? -2.802 -16.370 15.364 1.00 86.88 158 THR A N 1
ATOM 1297 C CA . THR A 1 158 ? -2.870 -17.613 16.145 1.00 86.88 158 THR A CA 1
ATOM 1298 C C . THR A 1 158 ? -1.488 -18.250 16.254 1.00 86.88 158 THR A C 1
ATOM 1300 O O . THR A 1 158 ? -0.981 -18.414 17.361 1.00 86.88 158 THR A O 1
ATOM 1303 N N . ARG A 1 159 ? -0.801 -18.456 15.120 1.00 91.38 159 ARG A N 1
ATOM 1304 C CA . ARG A 1 159 ? 0.558 -19.024 15.095 1.00 91.38 159 ARG A CA 1
ATOM 1305 C C . ARG A 1 159 ? 1.547 -18.238 15.955 1.00 91.38 159 ARG A C 1
ATOM 1307 O O . ARG A 1 159 ? 2.377 -18.834 16.640 1.00 91.38 159 ARG A O 1
ATOM 1314 N N . VAL A 1 160 ? 1.503 -16.906 15.886 1.00 91.06 160 VAL A N 1
ATOM 1315 C CA . VAL A 1 160 ? 2.370 -16.051 16.703 1.00 91.06 160 VAL A CA 1
ATOM 1316 C C . VAL A 1 160 ? 2.034 -16.253 18.175 1.00 91.06 160 VAL A C 1
ATOM 1318 O O . VAL A 1 160 ? 2.932 -16.581 18.942 1.00 91.06 160 VAL A O 1
ATOM 1321 N N . LYS A 1 161 ? 0.759 -16.124 18.565 1.00 88.75 161 LYS A N 1
ATOM 1322 C CA . LYS A 1 161 ? 0.314 -16.269 19.961 1.00 88.75 161 LYS A CA 1
ATOM 1323 C C . LYS A 1 161 ? 0.720 -17.606 20.576 1.00 88.75 161 LYS A C 1
ATOM 1325 O O . LYS A 1 161 ? 1.206 -17.598 21.702 1.00 88.75 161 LYS A O 1
ATOM 1330 N N . ASP A 1 162 ? 0.622 -18.704 19.832 1.00 89.50 162 ASP A N 1
ATOM 1331 C CA . ASP A 1 162 ? 0.985 -20.044 20.315 1.00 89.50 162 ASP A CA 1
ATOM 1332 C C . ASP A 1 162 ? 2.473 -20.169 20.694 1.00 89.50 162 ASP A C 1
ATOM 1334 O O . ASP A 1 162 ? 2.853 -20.995 21.529 1.00 89.50 162 ASP A O 1
ATOM 1338 N N . LYS A 1 163 ? 3.338 -19.329 20.111 1.00 86.06 163 LYS A N 1
ATOM 1339 C CA . LYS A 1 163 ? 4.779 -19.297 20.406 1.00 86.06 163 LYS A CA 1
ATOM 1340 C C . LYS A 1 163 ? 5.142 -18.370 21.565 1.00 86.06 163 LYS A C 1
ATOM 1342 O O . LYS A 1 163 ? 6.200 -18.556 22.171 1.00 86.06 163 LYS A O 1
ATOM 1347 N N . LEU A 1 164 ? 4.319 -17.364 21.868 1.00 88.44 164 LEU A N 1
ATOM 1348 C CA . LEU A 1 164 ? 4.654 -16.346 22.864 1.00 88.44 164 LEU A CA 1
ATOM 1349 C C . LEU A 1 164 ? 4.368 -16.857 24.276 1.00 88.44 164 LEU A C 1
ATOM 1351 O O . LEU A 1 164 ? 3.221 -17.071 24.653 1.00 88.44 164 LEU A O 1
ATOM 1355 N N . LYS A 1 165 ? 5.423 -16.999 25.083 1.00 83.38 165 LYS A N 1
ATOM 1356 C CA . LYS A 1 165 ? 5.314 -17.448 26.483 1.00 83.38 165 LYS A CA 1
ATOM 1357 C C . LYS A 1 165 ? 5.683 -16.373 27.499 1.00 83.38 165 LYS A C 1
ATOM 1359 O O . LYS A 1 165 ? 5.332 -16.490 28.668 1.00 83.38 165 LYS A O 1
ATOM 1364 N N . ASP A 1 166 ? 6.388 -15.327 27.075 1.00 91.00 166 ASP A N 1
ATOM 1365 C CA . ASP A 1 166 ? 6.926 -14.308 27.968 1.00 91.00 166 ASP A CA 1
ATOM 1366 C C . ASP A 1 166 ? 6.226 -12.945 27.818 1.00 91.00 166 ASP A C 1
ATOM 1368 O O . ASP A 1 166 ? 5.778 -12.538 26.742 1.00 91.00 166 ASP A O 1
ATOM 1372 N N . LYS A 1 167 ? 6.175 -12.200 28.930 1.00 88.19 167 LYS A N 1
ATOM 1373 C CA . LYS A 1 167 ? 5.519 -10.886 29.017 1.00 88.19 167 LYS A CA 1
ATOM 1374 C C . LYS A 1 167 ? 6.118 -9.854 28.054 1.00 88.19 167 LYS A C 1
ATOM 1376 O O . LYS A 1 167 ? 5.399 -8.972 27.587 1.00 88.19 167 LYS A O 1
ATOM 1381 N N . LYS A 1 168 ? 7.420 -9.940 27.755 1.00 89.75 168 LYS A N 1
ATOM 1382 C CA . LYS A 1 168 ? 8.106 -8.978 26.882 1.00 89.75 168 LYS A CA 1
ATOM 1383 C C . LYS A 1 168 ? 7.660 -9.166 25.434 1.00 89.75 168 LYS A C 1
ATOM 1385 O O . LYS A 1 168 ? 7.326 -8.176 24.787 1.00 89.75 168 LYS A O 1
ATOM 1390 N N . SER A 1 169 ? 7.597 -10.400 24.945 1.00 91.62 169 SER A N 1
ATOM 1391 C CA . SER A 1 169 ? 7.142 -10.689 23.582 1.00 91.62 169 SER A CA 1
ATOM 1392 C C . SER A 1 169 ? 5.640 -10.438 23.406 1.00 91.62 169 SER A C 1
ATOM 1394 O O . SER A 1 169 ? 5.235 -9.896 22.382 1.00 91.62 169 SER A O 1
ATOM 1396 N N . LEU A 1 170 ? 4.816 -10.695 24.430 1.00 90.25 170 LEU A N 1
ATOM 1397 C CA . LEU A 1 170 ? 3.403 -10.278 24.434 1.00 90.25 170 LEU A CA 1
ATOM 1398 C C . LEU A 1 170 ? 3.242 -8.751 24.339 1.00 90.25 170 LEU A C 1
ATOM 1400 O O . LEU A 1 170 ? 2.380 -8.262 23.611 1.00 90.25 170 LEU A O 1
ATOM 1404 N N . GLY A 1 171 ? 4.096 -7.992 25.032 1.00 90.88 171 GLY A N 1
ATOM 1405 C CA . GLY A 1 171 ? 4.141 -6.534 24.912 1.00 90.88 171 GLY A CA 1
ATOM 1406 C C . GLY A 1 171 ? 4.520 -6.066 23.503 1.00 90.88 171 GLY A C 1
ATOM 1407 O O . GLY A 1 171 ? 3.896 -5.150 22.980 1.00 90.88 171 GLY A O 1
ATOM 1408 N N . ILE A 1 172 ? 5.488 -6.729 22.861 1.00 95.50 172 ILE A N 1
ATOM 1409 C CA . ILE A 1 172 ? 5.886 -6.426 21.476 1.00 95.50 172 ILE A CA 1
ATOM 1410 C C . ILE A 1 172 ? 4.747 -6.726 20.492 1.00 95.50 172 ILE A C 1
ATOM 1412 O O . ILE A 1 172 ? 4.518 -5.929 19.589 1.00 95.50 172 ILE A O 1
ATOM 1416 N N . LEU A 1 173 ? 4.005 -7.826 20.672 1.00 93.31 173 LEU A N 1
ATOM 1417 C CA . LEU A 1 173 ? 2.820 -8.118 19.855 1.00 93.31 173 LEU A CA 1
ATOM 1418 C C . LEU A 1 173 ? 1.736 -7.043 20.020 1.00 93.31 173 LEU A C 1
ATOM 1420 O O . LEU A 1 173 ? 1.126 -6.639 19.035 1.00 93.31 173 LEU A O 1
ATOM 1424 N N . SER A 1 174 ? 1.514 -6.564 21.247 1.00 91.19 174 SER A N 1
ATOM 1425 C CA . SER A 1 174 ? 0.575 -5.469 21.515 1.00 91.19 174 SER A CA 1
ATOM 1426 C C . SER A 1 174 ? 0.979 -4.181 20.790 1.00 91.19 174 SER A C 1
ATOM 1428 O O . SER A 1 174 ? 0.159 -3.583 20.098 1.00 91.19 174 SER A O 1
ATOM 1430 N N . ASP A 1 175 ? 2.251 -3.787 20.881 1.00 96.44 175 ASP A N 1
ATOM 1431 C CA . ASP A 1 175 ? 2.768 -2.604 20.183 1.00 96.44 175 ASP A CA 1
ATOM 1432 C C . ASP A 1 175 ? 2.696 -2.755 18.654 1.00 96.44 175 ASP A C 1
ATOM 1434 O O . ASP A 1 175 ? 2.288 -1.821 17.968 1.00 96.44 175 ASP A O 1
ATOM 1438 N N . LEU A 1 176 ? 3.015 -3.941 18.119 1.00 97.00 176 LEU A N 1
ATOM 1439 C CA . LEU A 1 176 ? 2.869 -4.251 16.694 1.00 97.00 176 LEU A CA 1
ATOM 1440 C C . LEU A 1 176 ? 1.433 -4.016 16.212 1.00 97.00 176 LEU A C 1
ATOM 1442 O O . LEU A 1 176 ? 1.233 -3.323 15.218 1.00 97.00 176 LEU A O 1
ATOM 1446 N N . ILE A 1 177 ? 0.438 -4.564 16.917 1.00 87.44 177 ILE A N 1
ATOM 1447 C CA . ILE A 1 177 ? -0.977 -4.406 16.549 1.00 87.44 177 ILE A CA 1
ATOM 1448 C C . ILE A 1 177 ? -1.367 -2.925 16.535 1.00 87.44 177 ILE A C 1
ATOM 1450 O O . ILE A 1 177 ? -1.954 -2.467 15.563 1.00 87.44 177 ILE A O 1
ATOM 1454 N N . LYS A 1 178 ? -0.967 -2.150 17.549 1.00 87.00 178 LYS A N 1
ATOM 1455 C CA . LYS A 1 178 ? -1.266 -0.712 17.605 1.00 87.00 178 LYS A CA 1
ATOM 1456 C C . LYS A 1 178 ? -0.662 0.075 16.440 1.00 87.00 178 LYS A C 1
ATOM 1458 O O . LYS A 1 178 ? -1.316 0.966 15.903 1.00 87.00 178 LYS A O 1
ATOM 1463 N N . ILE A 1 179 ? 0.581 -0.231 16.058 1.00 95.69 179 ILE A N 1
ATOM 1464 C CA . ILE A 1 179 ? 1.234 0.411 14.907 1.00 95.69 179 ILE A CA 1
ATOM 1465 C C . ILE A 1 179 ? 0.484 0.062 13.617 1.00 95.69 179 ILE A C 1
ATOM 1467 O O . ILE A 1 179 ? 0.222 0.946 12.803 1.00 95.69 179 ILE A O 1
ATOM 1471 N N . LEU A 1 180 ? 0.108 -1.207 13.442 1.00 88.94 180 LEU A N 1
ATOM 1472 C CA . LEU A 1 180 ? -0.669 -1.668 12.292 1.00 88.94 180 LEU A CA 1
ATOM 1473 C C . LEU A 1 180 ? -2.053 -1.002 12.228 1.00 88.94 180 LEU A C 1
ATOM 1475 O O . LEU A 1 180 ? -2.443 -0.533 11.163 1.00 88.94 180 LEU A O 1
ATOM 1479 N N . ASP A 1 181 ? -2.744 -0.855 13.360 1.00 79.88 181 ASP A N 1
ATOM 1480 C CA . ASP A 1 181 ? -4.028 -0.151 13.436 1.00 79.88 181 ASP A CA 1
ATOM 1481 C C . ASP A 1 181 ? -3.889 1.323 13.023 1.00 79.88 181 ASP A C 1
ATOM 1483 O O . ASP A 1 181 ? -4.669 1.819 12.203 1.00 79.88 181 ASP A O 1
ATOM 1487 N N . LEU A 1 182 ? -2.866 2.027 13.527 1.00 84.00 182 LEU A N 1
ATOM 1488 C CA . LEU A 1 182 ? -2.564 3.406 13.127 1.00 84.00 182 LEU A CA 1
ATOM 1489 C C . LEU A 1 182 ? -2.280 3.507 11.619 1.00 84.00 182 LEU A C 1
ATOM 1491 O O . LEU A 1 182 ? -2.792 4.411 10.950 1.00 84.00 182 LEU A O 1
ATOM 1495 N N . LEU A 1 183 ? -1.499 2.574 11.071 1.00 88.50 183 LEU A N 1
ATOM 1496 C CA . LEU A 1 183 ? -1.188 2.512 9.642 1.00 88.50 183 LEU A CA 1
ATOM 1497 C C . LEU A 1 183 ? -2.431 2.244 8.799 1.00 88.50 183 LEU A C 1
ATOM 1499 O O . LEU A 1 183 ? -2.687 2.988 7.860 1.00 88.50 183 LEU A O 1
ATOM 1503 N N . SER A 1 184 ? -3.239 1.245 9.144 1.00 78.94 184 SER A N 1
ATOM 1504 C CA . SER A 1 184 ? -4.466 0.915 8.411 1.00 78.94 184 SER A CA 1
ATOM 1505 C C . SER A 1 184 ? -5.443 2.097 8.418 1.00 78.94 184 SER A C 1
ATOM 1507 O O . SER A 1 184 ? -6.076 2.415 7.409 1.00 78.94 184 SER A O 1
ATOM 1509 N N . ASN A 1 185 ? -5.516 2.820 9.540 1.00 74.50 185 ASN A N 1
ATOM 1510 C CA . ASN A 1 185 ? -6.373 3.993 9.699 1.00 74.50 185 ASN A CA 1
ATOM 1511 C C . ASN A 1 185 ? -5.895 5.236 8.942 1.00 74.50 185 ASN A C 1
ATOM 1513 O O . ASN A 1 185 ? -6.734 6.058 8.581 1.00 74.50 185 ASN A O 1
ATOM 1517 N N . SER A 1 186 ? -4.593 5.384 8.706 1.00 81.19 186 SER A N 1
ATOM 1518 C CA . SER A 1 186 ? -4.007 6.518 7.980 1.00 81.19 186 SER A CA 1
ATOM 1519 C C . SER A 1 186 ? -3.823 6.191 6.495 1.00 81.19 186 SER A C 1
ATOM 1521 O O . SER A 1 186 ? -4.446 6.800 5.620 1.00 81.19 186 SER A O 1
ATOM 1523 N N . SER A 1 187 ? -3.032 5.162 6.207 1.00 84.69 187 SER A N 1
ATOM 1524 C CA . SER A 1 187 ? -2.599 4.756 4.873 1.00 84.69 187 SER A CA 1
ATOM 1525 C C . SER A 1 187 ? -3.754 4.408 3.940 1.00 84.69 187 SER A C 1
ATOM 1527 O O . SER A 1 187 ? -3.714 4.789 2.771 1.00 84.69 187 SER A O 1
ATOM 1529 N N . ARG A 1 188 ? -4.825 3.755 4.426 1.00 69.94 188 ARG A N 1
ATOM 1530 C CA . ARG A 1 188 ? -6.013 3.429 3.604 1.00 69.94 188 ARG A CA 1
ATOM 1531 C C . ARG A 1 188 ? -6.594 4.655 2.894 1.00 69.94 188 ARG A C 1
ATOM 1533 O O . ARG A 1 188 ? -7.136 4.527 1.800 1.00 69.94 188 ARG A O 1
ATOM 1540 N N . TRP A 1 189 ? -6.452 5.832 3.497 1.00 67.56 189 TRP A N 1
ATOM 1541 C CA . TRP A 1 189 ? -6.977 7.096 2.983 1.00 67.56 189 TRP A CA 1
ATOM 1542 C C . TRP A 1 189 ? -5.909 7.981 2.336 1.00 67.56 189 TRP A C 1
ATOM 1544 O O . TRP A 1 189 ? -6.174 9.150 2.063 1.00 67.56 189 TRP A O 1
ATOM 1554 N N . GLY A 1 190 ? -4.702 7.457 2.108 1.00 73.31 190 GLY A N 1
ATOM 1555 C CA . GLY A 1 190 ? -3.592 8.242 1.570 1.00 73.31 190 GLY A CA 1
ATOM 1556 C C . GLY A 1 190 ? -3.075 9.301 2.548 1.00 73.31 190 GLY A C 1
ATOM 1557 O O . GLY A 1 190 ? -2.567 10.328 2.107 1.00 73.31 190 GLY A O 1
ATOM 1558 N N . LYS A 1 191 ? -3.278 9.113 3.861 1.00 77.75 191 LYS A N 1
ATOM 1559 C CA . LYS A 1 191 ? -2.956 10.109 4.892 1.00 77.75 191 LYS A CA 1
ATOM 1560 C C . LYS A 1 191 ? -1.673 9.786 5.640 1.00 77.75 191 LYS A C 1
ATOM 1562 O O . LYS A 1 191 ? -1.354 8.617 5.843 1.00 77.75 191 LYS A O 1
ATOM 1567 N N . SER A 1 192 ? -0.994 10.838 6.098 1.00 88.62 192 SER A N 1
ATOM 1568 C CA . SER A 1 192 ? 0.137 10.731 7.019 1.00 88.62 192 SER A CA 1
ATOM 1569 C C . SER A 1 192 ? -0.298 10.101 8.344 1.00 88.62 192 SER A C 1
ATOM 1571 O O . SER A 1 192 ? -1.368 10.428 8.872 1.00 88.62 192 SER A O 1
ATOM 1573 N N . VAL A 1 193 ? 0.556 9.259 8.931 1.00 87.12 193 VAL A N 1
ATOM 1574 C CA . VAL A 1 193 ? 0.394 8.772 10.317 1.00 87.12 193 VAL A CA 1
ATOM 1575 C C . VAL A 1 193 ? 0.314 9.913 11.341 1.00 87.12 193 VAL A C 1
ATOM 1577 O O . VAL A 1 193 ? -0.243 9.728 12.418 1.00 87.12 193 VAL A O 1
ATOM 1580 N N . PHE A 1 194 ? 0.790 11.116 11.000 1.00 86.88 194 PHE A N 1
ATOM 1581 C CA . PHE A 1 194 ? 0.683 12.307 11.844 1.00 86.88 194 PHE A CA 1
ATOM 1582 C C . PHE A 1 194 ? -0.664 13.031 11.761 1.00 86.88 194 PHE A C 1
ATOM 1584 O O . PHE A 1 194 ? -0.979 13.841 12.633 1.00 86.88 194 PHE A O 1
ATOM 1591 N N . GLU A 1 195 ? -1.434 12.807 10.694 1.00 68.19 195 GLU A N 1
ATOM 1592 C CA . GLU A 1 195 ? -2.729 13.466 10.477 1.00 68.19 195 GLU A CA 1
ATOM 1593 C C . GLU A 1 195 ? -3.876 12.763 11.207 1.00 68.19 195 GLU A C 1
ATOM 1595 O O . GLU A 1 195 ? -4.974 13.317 11.323 1.00 68.19 195 GLU A O 1
ATOM 1600 N N . VAL A 1 196 ? -3.633 11.568 11.749 1.00 56.75 196 VAL A N 1
ATOM 1601 C CA . VAL A 1 196 ? -4.588 10.884 12.620 1.00 56.75 196 VAL A CA 1
ATOM 1602 C C . VAL A 1 196 ? -4.520 11.531 14.004 1.00 56.75 196 VAL A C 1
ATOM 1604 O O . VAL A 1 196 ? -3.872 11.044 14.925 1.00 56.75 196 VAL A O 1
ATOM 1607 N N . LYS A 1 197 ? -5.170 12.693 14.141 1.00 43.53 197 LYS A N 1
ATOM 1608 C CA . LYS A 1 197 ? -5.397 13.335 15.438 1.00 43.53 197 LYS A CA 1
ATOM 1609 C C . LYS A 1 197 ? -6.247 12.421 16.323 1.00 43.53 197 LYS A C 1
ATOM 1611 O O . LYS A 1 197 ? -7.417 12.211 16.026 1.00 43.53 197 LYS A O 1
ATOM 1616 N N . ASN A 1 198 ? -5.646 12.008 17.438 1.00 38.47 198 ASN A N 1
ATOM 1617 C CA . ASN A 1 198 ? -6.268 11.861 18.750 1.00 38.47 198 ASN A CA 1
ATOM 1618 C C . ASN A 1 198 ? -7.636 11.156 18.778 1.00 38.47 198 ASN A C 1
ATOM 1620 O O . ASN A 1 198 ? -8.668 11.775 19.025 1.00 38.47 198 ASN A O 1
ATOM 1624 N N . ASP A 1 199 ? -7.597 9.825 18.723 1.00 37.38 199 ASP A N 1
ATOM 1625 C CA . ASP A 1 199 ? -8.636 8.940 19.272 1.00 37.38 199 ASP A CA 1
ATOM 1626 C C . ASP A 1 199 ? -8.714 9.012 20.821 1.00 37.38 199 ASP A C 1
ATOM 1628 O O . ASP A 1 199 ? -9.204 8.094 21.478 1.00 37.38 199 ASP A O 1
ATOM 1632 N N . THR A 1 200 ? -8.265 10.100 21.464 1.00 34.38 200 THR A N 1
ATOM 1633 C CA . THR A 1 200 ? -8.445 10.297 22.912 1.00 34.38 200 THR A CA 1
ATOM 1634 C C . THR A 1 200 ? -9.915 10.467 23.310 1.00 34.38 200 THR A C 1
ATOM 1636 O O . THR A 1 200 ? -10.237 10.239 24.472 1.00 34.38 200 THR A O 1
ATOM 1639 N N . ASN A 1 201 ? -10.833 10.720 22.367 1.00 36.00 201 ASN A N 1
ATOM 1640 C CA . ASN A 1 201 ? -12.279 10.672 22.633 1.00 36.00 201 ASN A CA 1
ATOM 1641 C C . ASN A 1 201 ? -12.905 9.267 22.516 1.00 36.00 201 ASN A C 1
ATOM 1643 O O . ASN A 1 201 ? -14.024 9.064 22.976 1.00 36.00 201 ASN A O 1
ATOM 1647 N N . LEU A 1 202 ? -12.202 8.255 21.994 1.00 40.94 202 LEU A N 1
ATOM 1648 C CA . LEU A 1 202 ? -12.738 6.882 21.931 1.00 40.94 202 LEU A CA 1
ATOM 1649 C C . LEU A 1 202 ? -12.544 6.100 23.236 1.00 40.94 202 LEU A C 1
ATOM 1651 O O . LEU A 1 202 ? -13.184 5.068 23.456 1.00 40.94 202 LEU A O 1
ATOM 1655 N N . ALA A 1 203 ? -11.725 6.612 24.156 1.00 40.53 203 ALA A N 1
ATOM 1656 C CA . ALA A 1 203 ? -11.622 6.072 25.508 1.00 40.53 203 ALA A CA 1
ATOM 1657 C C . ALA A 1 203 ? -12.863 6.388 26.372 1.00 40.53 203 ALA A C 1
ATOM 1659 O O . ALA A 1 203 ? -13.153 5.612 27.278 1.00 40.53 203 ALA A O 1
ATOM 1660 N N . ILE A 1 204 ? -13.621 7.447 26.049 1.00 41.44 204 ILE A N 1
ATOM 1661 C CA . ILE A 1 204 ? -14.780 7.947 26.825 1.00 41.44 204 ILE A CA 1
ATOM 1662 C C . ILE A 1 204 ? -16.118 7.683 26.100 1.00 41.44 204 ILE A C 1
ATOM 1664 O O . ILE A 1 204 ? -17.175 8.075 26.567 1.00 41.44 204 ILE A O 1
ATOM 1668 N N . LEU A 1 205 ? -16.103 6.987 24.958 1.00 44.38 205 LEU A N 1
ATOM 1669 C CA . LEU A 1 205 ? -17.335 6.595 24.272 1.00 44.38 205 LEU A CA 1
ATOM 1670 C C . LEU A 1 205 ? -18.016 5.438 25.022 1.00 44.38 205 LEU A C 1
ATOM 1672 O O . LEU A 1 205 ? -17.594 4.280 24.934 1.00 44.38 205 LEU A O 1
ATOM 1676 N N . ASP A 1 206 ? -19.037 5.769 25.795 1.00 54.97 206 ASP A N 1
ATOM 1677 C CA . ASP A 1 206 ? -20.033 4.856 26.346 1.00 54.97 206 ASP A CA 1
ATOM 1678 C C . ASP A 1 206 ? -21.317 4.873 25.496 1.00 54.97 206 ASP A C 1
ATOM 1680 O O . ASP A 1 206 ? -21.385 5.506 24.443 1.00 54.97 206 ASP A O 1
ATOM 1684 N N . TRP A 1 207 ? -22.330 4.104 25.900 1.00 53.78 207 TRP A N 1
ATOM 1685 C CA . TRP A 1 207 ? -23.564 3.982 25.120 1.00 53.78 207 TRP A CA 1
ATOM 1686 C C . TRP A 1 207 ? -24.317 5.322 25.002 1.00 53.78 207 TRP A C 1
ATOM 1688 O O . TRP A 1 207 ? -24.789 5.638 23.915 1.00 53.78 207 TRP A O 1
ATOM 1698 N N . SER A 1 208 ? -24.340 6.144 26.063 1.00 53.69 208 SER A N 1
ATOM 1699 C CA . SER A 1 208 ? -24.975 7.473 26.048 1.00 53.69 208 SER A CA 1
ATOM 1700 C C . SER A 1 208 ? -24.296 8.450 25.090 1.00 53.69 208 SER A C 1
ATOM 1702 O O . SER A 1 208 ? -24.964 9.141 24.330 1.00 53.69 208 SER A O 1
ATOM 1704 N N . THR A 1 209 ? -22.966 8.469 25.073 1.00 66.25 209 THR A N 1
ATOM 1705 C CA . THR A 1 209 ? -22.197 9.388 24.220 1.00 66.25 209 THR A CA 1
ATOM 1706 C C . THR A 1 209 ? -22.182 8.960 22.750 1.00 66.25 209 THR A C 1
ATOM 1708 O O . THR A 1 209 ? -22.042 9.801 21.867 1.00 66.25 209 THR A O 1
ATOM 1711 N N . PHE A 1 210 ? -22.377 7.671 22.445 1.00 75.00 210 PHE A N 1
ATOM 1712 C CA . PHE A 1 210 ? -22.428 7.189 21.061 1.00 75.00 210 PHE A CA 1
ATOM 1713 C C . PHE A 1 210 ? -23.643 7.710 20.287 1.00 75.00 210 PHE A C 1
ATOM 1715 O O . PHE A 1 210 ? -23.506 8.115 19.132 1.00 75.00 210 PHE A O 1
ATOM 1722 N N . GLU A 1 211 ? -24.824 7.709 20.903 1.00 77.44 211 GLU A N 1
ATOM 1723 C CA . GLU A 1 211 ? -26.040 8.238 20.275 1.00 77.44 211 GLU A CA 1
ATOM 1724 C C . GLU A 1 211 ? -25.942 9.745 20.033 1.00 77.44 211 GLU A C 1
ATOM 1726 O O . GLU A 1 211 ? -26.300 10.220 18.954 1.00 77.44 211 GLU A O 1
ATOM 1731 N N . ASP A 1 212 ? -25.394 10.481 21.003 1.00 73.75 212 ASP A N 1
ATOM 1732 C CA . ASP A 1 212 ? -25.165 11.922 20.895 1.00 73.75 212 ASP A CA 1
ATOM 1733 C C . ASP A 1 212 ? -24.224 12.267 19.736 1.00 73.75 212 ASP A C 1
ATOM 1735 O O . ASP A 1 212 ? -24.512 13.173 18.950 1.00 73.75 212 ASP A O 1
ATOM 1739 N N . GLU A 1 213 ? -23.144 11.504 19.568 1.00 77.44 213 GLU A N 1
ATOM 1740 C CA . GLU A 1 213 ? -22.199 11.671 18.460 1.00 77.44 213 GLU A CA 1
ATOM 1741 C C . GLU A 1 213 ? -22.843 11.364 17.099 1.00 77.44 213 GLU A C 1
ATOM 1743 O O . GLU A 1 213 ? -22.681 12.120 16.138 1.00 77.44 213 GLU A O 1
ATOM 1748 N N . VAL A 1 214 ? -23.629 10.285 16.994 1.00 86.06 214 VAL A N 1
ATOM 1749 C CA . VAL A 1 214 ? -24.376 9.969 15.763 1.00 86.06 214 VAL A CA 1
ATOM 1750 C C . VAL A 1 214 ? -25.367 11.086 15.433 1.00 86.06 214 VAL A C 1
ATOM 1752 O O . VAL A 1 214 ? -25.447 11.521 14.280 1.00 86.06 214 VAL A O 1
ATOM 1755 N N . ALA A 1 215 ? -26.100 11.581 16.431 1.00 82.50 215 ALA A N 1
ATOM 1756 C CA . ALA A 1 215 ? -27.046 12.676 16.269 1.00 82.50 215 ALA A CA 1
ATOM 1757 C C . ALA A 1 215 ? -26.343 13.962 15.813 1.00 82.50 215 ALA A C 1
ATOM 1759 O O . ALA A 1 215 ? -26.814 14.624 14.885 1.00 82.50 215 ALA A O 1
ATOM 1760 N N . GLN A 1 216 ? -25.200 14.290 16.417 1.00 77.50 216 GLN A N 1
ATOM 1761 C CA . GLN A 1 216 ? -24.404 15.464 16.076 1.00 77.50 216 GLN A CA 1
ATOM 1762 C C . GLN A 1 216 ? -23.909 15.422 14.627 1.00 77.50 216 GLN A C 1
ATOM 1764 O O . GLN A 1 216 ? -24.067 16.404 13.902 1.00 77.50 216 GLN A O 1
ATOM 1769 N N . ILE A 1 217 ? -23.422 14.267 14.167 1.00 82.44 217 ILE A N 1
ATOM 1770 C CA . ILE A 1 217 ? -23.017 14.080 12.769 1.00 82.44 217 ILE A CA 1
ATOM 1771 C C . ILE A 1 217 ? -24.180 14.379 11.815 1.00 82.44 217 ILE A C 1
ATOM 1773 O O . ILE A 1 217 ? -24.007 15.096 10.829 1.00 82.44 217 ILE A O 1
ATOM 1777 N N . TYR A 1 218 ? -25.379 13.861 12.086 1.00 87.25 218 TYR A N 1
ATOM 1778 C CA . TYR A 1 218 ? -26.527 14.127 11.218 1.00 87.25 218 TYR A CA 1
ATOM 1779 C C . TYR A 1 218 ? -26.967 15.597 11.238 1.00 87.25 218 TYR A C 1
ATOM 1781 O O . TYR A 1 218 ? -27.335 16.122 10.184 1.00 87.25 218 TYR A O 1
ATOM 1789 N N . ARG A 1 219 ? -26.863 16.290 12.383 1.00 82.94 219 ARG A N 1
ATOM 1790 C CA . ARG A 1 219 ? -27.081 17.748 12.449 1.00 82.94 219 ARG A CA 1
ATOM 1791 C C . ARG A 1 219 ? -26.099 18.494 11.548 1.00 82.94 219 ARG A C 1
ATOM 1793 O O . ARG A 1 219 ? -26.503 19.377 10.796 1.00 82.94 219 ARG A O 1
ATOM 1800 N N . GLU A 1 220 ? -24.827 18.109 11.570 1.00 77.50 220 GLU A N 1
ATOM 1801 C CA . GLU A 1 220 ? -23.774 18.717 10.744 1.00 77.50 220 GLU A CA 1
ATOM 1802 C C . GLU A 1 220 ? -23.949 18.430 9.247 1.00 77.50 220 GLU A C 1
ATOM 1804 O O . GLU A 1 220 ? -23.595 19.255 8.403 1.00 77.50 220 GLU A O 1
ATOM 1809 N N . LEU A 1 221 ? -24.566 17.298 8.902 1.00 80.44 221 LEU A N 1
ATOM 1810 C CA . LEU A 1 221 ? -24.982 16.981 7.534 1.00 80.44 221 LEU A CA 1
ATOM 1811 C C . LEU A 1 221 ? -26.226 17.759 7.074 1.00 80.44 221 LEU A C 1
ATOM 1813 O O . LEU A 1 221 ? -26.597 17.666 5.902 1.00 80.44 221 LEU A O 1
ATOM 1817 N N . GLY A 1 222 ? -26.832 18.557 7.957 1.00 80.62 222 GLY A N 1
ATOM 1818 C CA . GLY A 1 222 ? -27.979 19.411 7.660 1.00 80.62 222 GLY A CA 1
ATOM 1819 C C . GLY A 1 222 ? -29.339 18.754 7.897 1.00 80.62 222 GLY A C 1
ATOM 1820 O O . GLY A 1 222 ? -30.343 19.293 7.436 1.00 80.62 222 GLY A O 1
ATOM 1821 N N . ALA A 1 223 ? -29.396 17.613 8.590 1.00 87.56 223 ALA A N 1
ATOM 1822 C CA . ALA A 1 223 ? -30.656 16.993 8.991 1.00 87.56 223 ALA A CA 1
ATOM 1823 C C . ALA A 1 223 ? -31.236 17.670 10.244 1.00 87.56 223 ALA A C 1
ATOM 1825 O O . ALA A 1 223 ? -30.501 18.095 11.139 1.00 87.56 223 ALA A O 1
ATOM 1826 N N . SER A 1 224 ? -32.565 17.706 10.356 1.00 89.81 224 SER A N 1
ATOM 1827 C CA . SER A 1 224 ? -33.232 17.968 11.634 1.00 89.81 224 SER A CA 1
ATOM 1828 C C . SER A 1 224 ? -33.234 16.689 12.465 1.00 89.81 224 SER A C 1
ATOM 1830 O O . SER A 1 224 ? -33.610 15.632 11.960 1.00 89.81 224 SER A O 1
ATOM 1832 N N . VAL A 1 225 ? -32.796 16.765 13.723 1.00 91.56 225 VAL A N 1
ATOM 1833 C CA . VAL A 1 225 ? -32.533 15.587 14.561 1.00 91.56 225 VAL A CA 1
ATOM 1834 C C . VAL A 1 225 ? -33.273 15.688 15.891 1.00 91.56 225 VAL A C 1
ATOM 1836 O O . VAL A 1 225 ? -33.113 16.669 16.619 1.00 91.56 225 VAL A O 1
ATOM 1839 N N . LYS A 1 226 ? -34.030 14.644 16.240 1.00 89.19 226 LYS A N 1
ATOM 1840 C CA . LYS A 1 226 ? -34.630 14.439 17.567 1.00 89.19 226 LYS A CA 1
ATOM 1841 C C . LYS A 1 226 ? -34.123 13.117 18.142 1.00 89.19 226 LYS A C 1
ATOM 1843 O O . LYS A 1 226 ? -34.107 12.124 17.428 1.00 89.19 226 LYS A O 1
ATOM 1848 N N . GLN A 1 227 ? -33.723 13.100 19.407 1.00 86.12 227 GLN A N 1
ATOM 1849 C CA . GLN A 1 227 ? -33.210 11.899 20.081 1.00 86.12 227 GLN A CA 1
ATOM 1850 C C . GLN A 1 227 ? -34.243 11.339 21.062 1.00 86.12 227 GLN A C 1
ATOM 1852 O O . GLN A 1 227 ? -35.069 12.099 21.572 1.00 86.12 227 GLN A O 1
ATOM 1857 N N . ASN A 1 228 ? -34.179 10.033 21.336 1.00 78.88 228 ASN A N 1
ATOM 1858 C CA . ASN A 1 228 ? -35.008 9.329 22.319 1.00 78.88 228 ASN A CA 1
ATOM 1859 C C . ASN A 1 228 ? -36.517 9.579 22.135 1.00 78.88 228 ASN A C 1
ATOM 1861 O O . ASN A 1 228 ? -37.245 9.925 23.068 1.00 78.88 228 ASN A O 1
ATOM 1865 N N . VAL A 1 229 ? -36.996 9.429 20.897 1.00 87.75 229 VAL A N 1
ATOM 1866 C CA . VAL A 1 229 ? -38.377 9.753 20.515 1.00 87.75 229 VAL A CA 1
ATOM 1867 C C . VAL A 1 229 ? -39.266 8.522 20.634 1.00 87.75 229 VAL A C 1
ATOM 1869 O O . VAL A 1 229 ? -38.903 7.433 20.196 1.00 87.75 229 VAL A O 1
ATOM 1872 N N . LYS A 1 230 ? -40.479 8.699 21.167 1.00 91.38 230 LYS A N 1
ATOM 1873 C CA . LYS A 1 230 ? -41.508 7.656 21.162 1.00 91.38 230 LYS A CA 1
ATOM 1874 C C . LYS A 1 230 ? -42.445 7.829 19.966 1.00 91.38 230 LYS A C 1
ATOM 1876 O O . LYS A 1 230 ? -43.195 8.801 19.911 1.00 91.38 230 LYS A O 1
ATOM 1881 N N . LEU A 1 231 ? -42.431 6.880 19.031 1.00 88.88 231 LEU A N 1
ATOM 1882 C CA . LEU A 1 231 ? -43.273 6.872 17.828 1.00 88.88 231 LEU A CA 1
ATOM 1883 C C . LEU A 1 231 ? -44.139 5.612 17.803 1.00 88.88 231 LEU A C 1
ATOM 1885 O O . LEU A 1 231 ? -43.619 4.505 17.884 1.00 88.88 231 LEU A O 1
ATOM 1889 N N . ALA A 1 232 ? -45.463 5.774 17.714 1.00 87.69 232 ALA A N 1
ATOM 1890 C CA . ALA A 1 232 ? -46.429 4.663 17.721 1.00 87.69 232 ALA A CA 1
ATOM 1891 C C . ALA A 1 232 ? -46.189 3.620 18.841 1.00 87.69 232 ALA A C 1
ATOM 1893 O O . ALA A 1 232 ? -46.414 2.428 18.658 1.00 87.69 232 ALA A O 1
ATOM 1894 N N . GLY A 1 233 ? -45.703 4.067 20.004 1.00 85.12 233 GLY A N 1
ATOM 1895 C CA . GLY A 1 233 ? -45.387 3.202 21.144 1.00 85.12 233 GLY A CA 1
ATOM 1896 C C . GLY A 1 233 ? -43.951 2.669 21.189 1.00 85.12 233 GLY A C 1
ATOM 1897 O O . GLY A 1 233 ? -43.516 2.270 22.268 1.00 85.12 233 GLY A O 1
ATOM 1898 N N . PHE A 1 234 ? -43.197 2.735 20.090 1.00 88.69 234 PHE A N 1
ATOM 1899 C CA . PHE A 1 234 ? -41.797 2.311 20.014 1.00 88.69 234 PHE A CA 1
ATOM 1900 C C . PHE A 1 234 ? -40.848 3.437 20.415 1.00 88.69 234 PHE A C 1
ATOM 1902 O O . PHE A 1 234 ? -41.061 4.592 20.047 1.00 88.69 234 PHE A O 1
ATOM 1909 N N . GLN A 1 235 ? -39.799 3.097 21.157 1.00 87.50 235 GLN A N 1
ATOM 1910 C CA . GLN A 1 235 ? -38.690 4.004 21.434 1.00 87.50 235 GLN A CA 1
ATOM 1911 C C . GLN A 1 235 ? -37.697 3.944 20.271 1.00 87.50 235 GLN A C 1
ATOM 1913 O O . GLN A 1 235 ? -37.339 2.852 19.839 1.00 87.50 235 GLN A O 1
ATOM 1918 N N . ILE A 1 236 ? -37.308 5.109 19.758 1.00 92.00 236 ILE A N 1
ATOM 1919 C CA . ILE A 1 236 ? -36.360 5.275 18.656 1.00 92.00 236 ILE A CA 1
ATOM 1920 C C . ILE A 1 236 ? -35.217 6.165 19.136 1.00 92.00 236 ILE A C 1
ATOM 1922 O O . ILE A 1 236 ? -35.466 7.284 19.598 1.00 92.00 236 ILE A O 1
ATOM 1926 N N . ASP A 1 237 ? -33.985 5.680 18.983 1.00 88.56 237 ASP A N 1
ATOM 1927 C CA . ASP A 1 237 ? -32.777 6.363 19.457 1.00 88.56 237 ASP A CA 1
ATOM 1928 C C . ASP A 1 237 ? -32.639 7.735 18.789 1.00 88.56 237 ASP A C 1
ATOM 1930 O O . ASP A 1 237 ? -32.495 8.757 19.464 1.00 88.56 237 ASP A O 1
ATOM 1934 N N . ILE A 1 238 ? -32.754 7.789 17.454 1.00 93.88 238 ILE A N 1
ATOM 1935 C CA . ILE A 1 238 ? -32.655 9.036 16.690 1.00 93.88 238 ILE A CA 1
ATOM 1936 C C . ILE A 1 238 ? -33.694 9.072 15.560 1.00 93.88 238 ILE A C 1
ATOM 1938 O O . ILE A 1 238 ? -33.792 8.167 14.734 1.00 93.88 238 ILE A O 1
ATOM 1942 N N . TYR A 1 239 ? -34.450 10.164 15.485 1.00 95.50 239 TYR A N 1
ATOM 1943 C CA . TYR A 1 239 ? -35.362 10.492 14.394 1.00 95.50 239 TYR A CA 1
ATOM 1944 C C . TYR A 1 239 ? -34.795 11.652 13.569 1.00 95.50 239 TYR A C 1
ATOM 1946 O O . TYR A 1 239 ? -34.466 12.710 14.115 1.00 95.50 239 TYR A O 1
ATOM 1954 N N . LEU A 1 240 ? -34.690 11.446 12.256 1.00 95.44 240 LEU A N 1
ATOM 1955 C CA . LEU A 1 240 ? -34.109 12.385 11.298 1.00 95.44 240 LEU A CA 1
ATOM 1956 C C . LEU A 1 240 ? -35.161 12.902 10.320 1.00 95.44 240 LEU A C 1
ATOM 1958 O O . LEU A 1 240 ? -35.945 12.112 9.796 1.00 95.44 240 LEU A O 1
ATOM 1962 N N . GLU A 1 241 ? -35.090 14.187 9.980 1.00 93.44 241 GLU A N 1
ATOM 1963 C CA . GLU A 1 241 ? -35.762 14.760 8.810 1.00 93.44 241 GLU A CA 1
ATOM 1964 C C . GLU A 1 241 ? -34.732 15.435 7.903 1.00 93.44 241 GLU A C 1
ATOM 1966 O O . GLU A 1 241 ? -34.063 16.391 8.297 1.00 93.44 241 GLU A O 1
ATOM 1971 N N . GLU A 1 242 ? -34.603 14.924 6.682 1.00 88.62 242 GLU A N 1
ATOM 1972 C CA . GLU A 1 242 ? -33.687 15.418 5.655 1.00 88.62 242 GLU A CA 1
ATOM 1973 C C . GLU A 1 242 ? -34.492 16.014 4.494 1.00 88.62 242 GLU A C 1
ATOM 1975 O O . GLU A 1 242 ? -35.509 15.451 4.087 1.00 88.62 242 GLU A O 1
ATOM 1980 N N . GLU A 1 243 ? -34.037 17.128 3.921 1.00 83.31 243 GLU A N 1
ATOM 1981 C CA . GLU A 1 243 ? -34.622 17.692 2.701 1.00 83.31 243 GLU A CA 1
ATOM 1982 C C . GLU A 1 243 ? -33.751 17.330 1.493 1.00 83.31 243 GLU A C 1
ATOM 1984 O O . GLU A 1 243 ? -32.549 17.603 1.445 1.00 83.31 243 GLU A O 1
ATOM 1989 N N . THR A 1 244 ? -34.349 16.666 0.509 1.00 75.12 244 THR A N 1
ATOM 1990 C CA . THR A 1 244 ? -33.673 16.332 -0.750 1.00 75.12 244 THR A CA 1
ATOM 1991 C C . THR A 1 244 ? -33.401 17.592 -1.582 1.00 75.12 244 THR A C 1
ATOM 1993 O O . THR A 1 244 ? -34.088 18.598 -1.417 1.00 75.12 244 THR A O 1
ATOM 1996 N N . PRO A 1 245 ? -32.466 17.558 -2.554 1.00 69.06 245 PRO A N 1
ATOM 1997 C CA . PRO A 1 245 ? -32.253 18.680 -3.477 1.00 69.06 245 PRO A CA 1
ATOM 1998 C C . PRO A 1 245 ? -33.505 19.105 -4.262 1.00 69.06 245 PRO A C 1
ATOM 2000 O O . PRO A 1 245 ? -33.566 20.232 -4.741 1.00 69.06 245 PRO A O 1
ATOM 2003 N N . SER A 1 246 ? -34.489 18.211 -4.397 1.00 75.75 246 SER A N 1
ATOM 2004 C CA . SER A 1 246 ? -35.795 18.464 -5.014 1.00 75.75 246 SER A CA 1
ATOM 2005 C C . SER A 1 246 ? -36.858 18.998 -4.039 1.00 75.75 246 SER A C 1
ATOM 2007 O O . SER A 1 246 ? -38.006 19.149 -4.442 1.00 75.75 246 SER A O 1
ATOM 2009 N N . GLY A 1 247 ? -36.517 19.251 -2.770 1.00 76.88 247 GLY A N 1
ATOM 2010 C CA . GLY A 1 247 ? -37.429 19.783 -1.744 1.00 76.88 247 GLY A CA 1
ATOM 2011 C C . GLY A 1 247 ? -38.326 18.741 -1.061 1.00 76.88 247 GLY A C 1
ATOM 2012 O O . GLY A 1 247 ? -39.144 19.078 -0.208 1.00 76.88 247 GLY A O 1
ATOM 2013 N N . GLN A 1 248 ? -38.198 17.455 -1.405 1.00 83.62 248 GLN A N 1
ATOM 2014 C CA . GLN A 1 248 ? -38.936 16.385 -0.729 1.00 83.62 248 GLN A CA 1
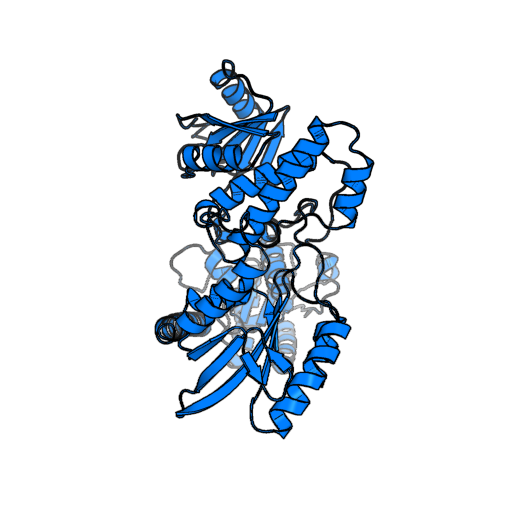ATOM 2015 C C . GLN A 1 248 ? -38.307 16.098 0.638 1.00 83.62 248 GLN A C 1
ATOM 2017 O O . GLN A 1 248 ? -37.092 15.901 0.722 1.00 83.62 248 GLN A O 1
ATOM 2022 N N . LYS A 1 249 ? -39.136 16.024 1.684 1.00 88.25 249 LYS A N 1
ATOM 2023 C CA . LYS A 1 249 ? -38.712 15.626 3.031 1.00 88.25 249 LYS A CA 1
ATOM 2024 C C . LYS A 1 249 ? -38.664 14.105 3.155 1.00 88.25 249 LYS A C 1
ATOM 2026 O O . LYS A 1 249 ? -39.613 13.430 2.767 1.00 88.25 249 LYS A O 1
ATOM 2031 N N . ILE A 1 250 ? -37.574 13.590 3.713 1.00 93.12 250 ILE A N 1
ATOM 2032 C CA . ILE A 1 250 ? -37.372 12.176 4.032 1.00 93.12 250 ILE A CA 1
ATOM 2033 C C . ILE A 1 250 ? -37.209 12.047 5.543 1.00 93.12 250 ILE A C 1
ATOM 2035 O O . ILE A 1 250 ? -36.324 12.664 6.135 1.00 93.12 250 ILE A O 1
ATOM 2039 N N . ARG A 1 251 ? -38.045 11.214 6.156 1.00 96.19 251 ARG A N 1
ATOM 2040 C CA . ARG A 1 251 ? -38.060 10.936 7.592 1.00 96.19 251 ARG A CA 1
ATOM 2041 C C . ARG A 1 251 ? -37.445 9.575 7.856 1.00 96.19 251 ARG A C 1
ATOM 2043 O O . ARG A 1 251 ? -37.807 8.584 7.219 1.00 96.19 251 ARG A O 1
ATOM 2050 N N . SER A 1 252 ? -36.520 9.508 8.800 1.00 96.94 252 SER A N 1
ATOM 2051 C CA . SER A 1 252 ? -35.766 8.284 9.072 1.00 96.94 252 SER A CA 1
ATOM 2052 C C . SER A 1 252 ? -35.751 7.982 10.554 1.00 96.94 252 SER A C 1
ATOM 2054 O O . SER A 1 252 ? -35.486 8.871 11.356 1.00 96.94 252 SER A O 1
ATOM 2056 N N . ALA A 1 253 ? -35.979 6.723 10.907 1.00 97.00 253 ALA A N 1
ATOM 2057 C CA . ALA A 1 253 ? -35.672 6.223 12.241 1.00 97.00 253 ALA A CA 1
ATOM 2058 C C . ALA A 1 253 ? -34.305 5.534 12.213 1.00 97.00 253 ALA A C 1
ATOM 2060 O O . ALA A 1 253 ? -34.029 4.719 11.327 1.00 97.00 253 ALA A O 1
ATOM 2061 N N . VAL A 1 254 ? -33.453 5.880 13.170 1.00 96.69 254 VAL A N 1
ATOM 2062 C CA . VAL A 1 254 ? -32.090 5.374 13.291 1.00 96.69 254 VAL A CA 1
ATOM 2063 C C . VAL A 1 254 ? -31.940 4.655 14.624 1.00 96.69 254 VAL A C 1
ATOM 2065 O O . VAL A 1 254 ? -32.276 5.209 15.667 1.00 96.69 254 VAL A O 1
ATOM 2068 N N . GLU A 1 255 ? -31.416 3.436 14.557 1.00 95.62 255 GLU A N 1
ATOM 2069 C CA . GLU A 1 255 ? -31.053 2.606 15.703 1.00 95.62 255 GLU A CA 1
ATOM 2070 C C . GLU A 1 255 ? -29.529 2.594 15.872 1.00 95.62 255 GLU A C 1
ATOM 2072 O O . GLU A 1 255 ? -28.783 2.285 14.933 1.00 95.62 255 GLU A O 1
ATOM 2077 N N . CYS A 1 256 ? -29.054 2.874 17.077 1.00 91.44 256 CYS A N 1
ATOM 2078 C CA . CYS A 1 256 ? -27.644 2.944 17.419 1.00 91.44 256 CYS A CA 1
ATOM 2079 C C . CYS A 1 256 ? -27.194 1.667 18.144 1.00 91.44 256 CYS A C 1
ATOM 2081 O O . CYS A 1 256 ? -27.699 1.273 19.194 1.00 91.44 256 CYS A O 1
ATOM 2083 N N . LYS A 1 257 ? -26.183 0.989 17.590 1.00 90.62 257 LYS A N 1
ATOM 2084 C CA . LYS A 1 257 ? -25.597 -0.223 18.177 1.00 90.62 257 LYS A CA 1
ATOM 2085 C C . LYS A 1 257 ? -24.129 -0.020 18.521 1.00 90.62 257 LYS A C 1
ATOM 2087 O O . LYS A 1 257 ? -23.228 -0.227 17.702 1.00 90.62 257 LYS A O 1
ATOM 2092 N N . PHE A 1 258 ? -23.899 0.329 19.784 1.00 82.44 258 PHE A N 1
ATOM 2093 C CA . PHE A 1 258 ? -22.568 0.453 20.355 1.00 82.44 258 PHE A CA 1
ATOM 2094 C C . PHE A 1 258 ? -22.115 -0.858 21.003 1.00 82.44 258 PHE A C 1
ATOM 2096 O O . PHE A 1 258 ? -22.488 -1.199 22.123 1.00 82.44 258 PHE A O 1
ATOM 2103 N N . ASN A 1 259 ? -21.273 -1.604 20.292 1.00 76.81 259 ASN A N 1
ATOM 2104 C CA . ASN A 1 259 ? -20.481 -2.679 20.875 1.00 76.81 259 ASN A CA 1
ATOM 2105 C C . ASN A 1 259 ? -19.089 -2.648 20.249 1.00 76.81 259 ASN A C 1
ATOM 2107 O O . ASN A 1 259 ? -18.962 -2.655 19.027 1.00 76.81 259 ASN A O 1
ATOM 2111 N N . ARG A 1 260 ? -18.043 -2.621 21.078 1.00 70.88 260 ARG A N 1
ATOM 2112 C CA . ARG A 1 260 ? -16.653 -2.509 20.610 1.00 70.88 260 ARG A CA 1
ATOM 2113 C C . ARG A 1 260 ? -16.085 -3.809 20.037 1.00 70.88 260 ARG A C 1
ATOM 2115 O O . ARG A 1 260 ? -15.097 -3.758 19.318 1.00 70.88 260 ARG A O 1
ATOM 2122 N N . LYS A 1 261 ? -16.664 -4.964 20.380 1.00 65.94 261 LYS A N 1
ATOM 2123 C CA . LYS A 1 261 ? -16.092 -6.289 20.087 1.00 65.94 261 LYS A CA 1
ATOM 2124 C C . LYS A 1 261 ? -16.939 -7.123 19.135 1.00 65.94 261 LYS A C 1
ATOM 2126 O O . LYS A 1 261 ? -16.383 -7.921 18.390 1.00 65.94 261 LYS A O 1
ATOM 2131 N N . THR A 1 262 ? -18.260 -6.965 19.161 1.00 78.25 262 THR A N 1
ATOM 2132 C CA . THR A 1 262 ? -19.166 -7.823 18.388 1.00 78.25 262 THR A CA 1
ATOM 2133 C C . THR A 1 262 ? -19.931 -7.032 17.345 1.00 78.25 262 THR A C 1
ATOM 2135 O O . THR A 1 262 ? -20.651 -6.091 17.683 1.00 78.25 262 THR A O 1
ATOM 2138 N N . LYS A 1 263 ? -19.827 -7.487 16.097 1.00 86.88 263 LYS A N 1
ATOM 2139 C CA . LYS A 1 263 ? -20.604 -6.979 14.968 1.00 86.88 263 LYS A CA 1
ATOM 2140 C C . LYS A 1 263 ? -22.100 -7.230 15.164 1.00 86.88 263 LYS A C 1
ATOM 2142 O O . LYS A 1 263 ? -22.504 -8.196 15.810 1.00 86.88 263 LYS A O 1
ATOM 2147 N N . VAL A 1 264 ? -22.923 -6.386 14.550 1.00 89.06 264 VAL A N 1
ATOM 2148 C CA . VAL A 1 264 ? -24.381 -6.533 14.552 1.00 89.06 264 VAL A CA 1
ATOM 2149 C C . VAL A 1 264 ? -24.798 -7.712 13.663 1.00 89.06 264 VAL A C 1
ATOM 2151 O O . VAL A 1 264 ? -24.378 -7.839 12.506 1.00 89.06 264 VAL A O 1
ATOM 2154 N N . GLY A 1 265 ? -25.618 -8.593 14.234 1.00 84.69 265 GLY A N 1
ATOM 2155 C CA . GLY A 1 265 ? -26.169 -9.781 13.584 1.00 84.69 265 GLY A CA 1
ATOM 2156 C C . GLY A 1 265 ? -27.470 -9.513 12.825 1.00 84.69 265 GLY A C 1
ATOM 2157 O O . GLY A 1 265 ? -28.149 -8.508 13.041 1.00 84.69 265 GLY A O 1
ATOM 2158 N N . ASN A 1 266 ? -27.868 -10.460 11.978 1.00 91.25 266 ASN A N 1
ATOM 2159 C CA . ASN A 1 266 ? -29.137 -10.435 11.244 1.00 91.25 266 ASN A CA 1
ATOM 2160 C C . ASN A 1 266 ? -30.383 -10.349 12.145 1.00 91.25 266 ASN A C 1
ATOM 2162 O O . ASN A 1 266 ? -31.379 -9.737 11.758 1.00 91.25 266 ASN A O 1
ATOM 2166 N N . ARG A 1 267 ? -30.341 -10.929 13.352 1.00 92.12 267 ARG A N 1
ATOM 2167 C CA . ARG A 1 267 ? -31.437 -10.862 14.331 1.00 92.12 267 ARG A CA 1
ATOM 2168 C C . ARG A 1 267 ? -31.823 -9.418 14.648 1.00 92.12 267 ARG A C 1
ATOM 2170 O O . ARG A 1 267 ? -32.996 -9.078 14.546 1.00 92.12 267 ARG A O 1
ATOM 2177 N N . THR A 1 268 ? -30.840 -8.569 14.941 1.00 91.44 268 THR A N 1
ATOM 2178 C CA . THR A 1 268 ? -31.060 -7.148 15.244 1.00 91.44 268 THR A CA 1
ATOM 2179 C C . THR A 1 268 ? -31.678 -6.407 14.058 1.00 91.44 268 THR A C 1
ATOM 2181 O O . THR A 1 268 ? -32.593 -5.611 14.239 1.00 91.44 268 THR A O 1
ATOM 2184 N N . VAL A 1 269 ? -31.234 -6.708 12.831 1.00 93.75 269 VAL A N 1
ATOM 2185 C CA . VAL A 1 269 ? -31.801 -6.107 11.611 1.00 93.75 269 VAL A CA 1
ATOM 2186 C C . VAL A 1 269 ? -33.268 -6.506 11.430 1.00 93.75 269 VAL A C 1
ATOM 2188 O O . VAL A 1 269 ? -34.102 -5.660 11.118 1.00 93.75 269 VAL A O 1
ATOM 2191 N N . ASN A 1 270 ? -33.603 -7.779 11.656 1.00 94.00 270 ASN A N 1
ATOM 2192 C CA . ASN A 1 270 ? -34.974 -8.283 11.550 1.00 94.00 270 ASN A CA 1
ATOM 2193 C C . ASN A 1 270 ? -35.904 -7.716 12.631 1.00 94.00 270 ASN A C 1
ATOM 2195 O O . ASN A 1 270 ? -37.059 -7.404 12.341 1.00 94.00 270 ASN A O 1
ATOM 2199 N N . GLU A 1 271 ? -35.419 -7.589 13.867 1.00 93.75 271 GLU A N 1
ATOM 2200 C CA . GLU A 1 271 ? -36.168 -6.977 14.969 1.00 93.75 271 GLU A CA 1
ATOM 2201 C C . GLU A 1 271 ? -36.482 -5.510 14.653 1.00 93.75 271 GLU A C 1
ATOM 2203 O O . GLU A 1 271 ? -37.648 -5.112 14.685 1.00 93.75 271 GLU A O 1
ATOM 2208 N N . PHE A 1 272 ? -35.477 -4.739 14.228 1.00 96.88 272 PHE A N 1
ATOM 2209 C CA . PHE A 1 272 ? -35.667 -3.339 13.859 1.00 96.88 272 PHE A CA 1
ATOM 2210 C C . PHE A 1 272 ? -36.551 -3.166 12.616 1.00 96.88 272 PHE A C 1
ATOM 2212 O O . PHE A 1 272 ? -37.406 -2.284 12.571 1.00 96.88 272 PHE A O 1
ATOM 2219 N N . TYR A 1 273 ? -36.434 -4.053 11.624 1.00 96.81 273 TYR A N 1
ATOM 2220 C CA . TYR A 1 273 ? -37.292 -4.032 10.439 1.00 96.81 273 TYR A CA 1
ATOM 2221 C C . TYR A 1 273 ? -38.787 -4.108 10.780 1.00 96.81 273 TYR A C 1
ATOM 2223 O O . TYR A 1 273 ? -39.583 -3.407 10.159 1.00 96.81 273 TYR A O 1
ATOM 2231 N N . ARG A 1 274 ? -39.188 -4.904 11.780 1.00 95.88 274 ARG A N 1
ATOM 2232 C CA . ARG A 1 274 ? -40.600 -4.993 12.207 1.00 95.88 274 ARG A CA 1
ATOM 2233 C C . ARG A 1 274 ? -41.113 -3.657 12.746 1.00 95.88 274 ARG A C 1
ATOM 2235 O O . ARG A 1 274 ? -42.236 -3.257 12.430 1.00 95.88 274 ARG A O 1
ATOM 2242 N N . VAL A 1 275 ? -40.271 -2.956 13.505 1.00 95.56 275 VAL A N 1
ATOM 2243 C CA . VAL A 1 275 ? -40.561 -1.609 14.012 1.00 95.56 275 VAL A CA 1
ATOM 2244 C C . VAL A 1 275 ? -40.707 -0.639 12.842 1.00 95.56 275 VAL A C 1
ATOM 2246 O O . VAL A 1 275 ? -41.743 0.005 12.698 1.00 95.56 275 VAL A O 1
ATOM 2249 N N . ILE A 1 276 ? -39.723 -0.605 11.940 1.00 97.38 276 ILE A N 1
ATOM 2250 C CA . ILE A 1 276 ? -39.728 0.282 10.770 1.00 97.38 276 ILE A CA 1
ATOM 2251 C C . ILE A 1 276 ? -40.918 0.019 9.853 1.00 97.38 276 ILE A C 1
ATOM 2253 O O . ILE A 1 276 ? -41.515 0.972 9.365 1.00 97.38 276 ILE A O 1
ATOM 2257 N N . LYS A 1 277 ? -41.301 -1.242 9.642 1.00 95.81 277 LYS A N 1
ATOM 2258 C CA . LYS A 1 277 ? -42.488 -1.587 8.858 1.00 95.81 277 LYS A CA 1
ATOM 2259 C C . LYS A 1 277 ? -43.746 -0.966 9.468 1.00 95.81 277 LYS A C 1
ATOM 2261 O O . LYS A 1 277 ? -44.472 -0.271 8.773 1.00 95.81 277 LYS A O 1
ATOM 2266 N N . THR A 1 278 ? -43.928 -1.117 10.779 1.00 95.06 278 THR A N 1
ATOM 2267 C CA . THR A 1 278 ? -45.071 -0.534 11.500 1.00 95.06 278 THR A CA 1
ATOM 2268 C C . THR A 1 278 ? -45.091 0.994 11.398 1.00 95.06 278 THR A C 1
ATOM 2270 O O . THR A 1 278 ? -46.133 1.595 11.149 1.00 95.06 278 THR A O 1
ATOM 2273 N N . LEU A 1 279 ? -43.930 1.638 11.549 1.00 95.69 279 LEU A N 1
ATOM 2274 C CA . LEU A 1 279 ? -43.813 3.094 11.450 1.00 95.69 279 LEU A CA 1
ATOM 2275 C C . LEU A 1 279 ? -44.032 3.614 10.020 1.00 95.69 279 LEU A C 1
ATOM 2277 O O . LEU A 1 279 ? -44.590 4.699 9.855 1.00 95.69 279 LEU A O 1
ATOM 2281 N N . LYS A 1 280 ? -43.622 2.853 8.998 1.00 95.50 280 LYS A N 1
ATOM 2282 C CA . LYS A 1 280 ? -43.890 3.158 7.584 1.00 95.50 280 LYS A CA 1
ATOM 2283 C C . LYS A 1 280 ? -45.374 3.045 7.259 1.00 95.50 280 LYS A C 1
ATOM 2285 O O . LYS A 1 280 ? -45.917 3.957 6.645 1.00 95.50 280 LYS A O 1
ATOM 2290 N N . ASP A 1 281 ? -46.027 1.979 7.719 1.00 93.62 281 ASP A N 1
ATOM 2291 C CA . ASP A 1 281 ? -47.461 1.752 7.503 1.00 93.62 281 ASP A CA 1
ATOM 2292 C C . ASP A 1 281 ? -48.308 2.855 8.169 1.00 93.62 281 ASP A C 1
ATOM 2294 O O . ASP A 1 281 ? -49.326 3.278 7.629 1.00 93.62 281 ASP A O 1
ATOM 2298 N N . ALA A 1 282 ? -47.843 3.394 9.303 1.00 92.69 282 ALA A N 1
ATOM 2299 C CA . ALA A 1 282 ? -48.435 4.558 9.967 1.00 92.69 282 ALA A CA 1
ATOM 2300 C C . ALA A 1 282 ? -48.056 5.915 9.330 1.00 92.69 282 ALA A C 1
ATOM 2302 O O . ALA A 1 282 ? -48.475 6.964 9.820 1.00 92.69 282 ALA A O 1
ATOM 2303 N N . GLY A 1 283 ? -47.233 5.925 8.275 1.00 92.81 283 GLY A N 1
ATOM 2304 C CA . GLY A 1 283 ? -46.777 7.138 7.593 1.00 92.81 283 GLY A CA 1
ATOM 2305 C C . GLY A 1 283 ? -45.853 8.029 8.428 1.00 92.81 283 GLY A C 1
ATOM 2306 O O . GLY A 1 283 ? -45.721 9.215 8.119 1.00 92.81 283 GLY A O 1
ATOM 2307 N N . LEU A 1 284 ? -45.232 7.495 9.487 1.00 93.25 284 LEU A N 1
ATOM 2308 C CA . LEU A 1 284 ? -44.393 8.242 10.433 1.00 93.25 284 LEU A CA 1
ATOM 2309 C C . LEU A 1 284 ? -42.923 8.325 10.002 1.00 93.25 284 LEU A C 1
ATOM 2311 O O . LEU A 1 284 ? -42.257 9.310 10.311 1.00 93.25 284 LEU A O 1
ATOM 2315 N N . VAL A 1 285 ? -42.417 7.317 9.288 1.00 96.44 285 VAL A N 1
ATOM 2316 C CA . VAL A 1 285 ? -41.046 7.283 8.746 1.00 96.44 285 VAL A CA 1
ATOM 2317 C C . VAL A 1 285 ? -41.055 6.742 7.321 1.00 96.44 285 VAL A C 1
ATOM 2319 O O . VAL A 1 285 ? -41.930 5.964 6.955 1.00 96.44 285 VAL A O 1
ATOM 2322 N N . ASP A 1 286 ? -40.042 7.097 6.537 1.00 94.75 286 ASP A N 1
ATOM 2323 C CA . ASP A 1 286 ? -39.882 6.671 5.144 1.00 94.75 286 ASP A CA 1
ATOM 2324 C C . ASP A 1 286 ? -38.758 5.623 4.996 1.00 94.75 286 ASP A C 1
ATOM 2326 O O . ASP A 1 286 ? -38.817 4.738 4.134 1.00 94.75 286 ASP A O 1
ATOM 2330 N N . LYS A 1 287 ? -37.747 5.649 5.881 1.00 94.94 287 LYS A N 1
ATOM 2331 C CA . LYS A 1 287 ? -36.650 4.662 5.927 1.00 94.94 287 LYS A CA 1
ATOM 2332 C C . LYS A 1 287 ? -36.179 4.346 7.352 1.00 94.94 287 LYS A C 1
ATOM 2334 O O . LYS A 1 287 ? -36.433 5.096 8.291 1.00 94.94 287 LYS A O 1
ATOM 2339 N N . GLY A 1 288 ? -35.500 3.208 7.488 1.00 96.38 288 GLY A N 1
ATOM 2340 C CA . GLY A 1 288 ? -34.853 2.771 8.723 1.00 96.38 288 GLY A CA 1
ATOM 2341 C C . GLY A 1 288 ? -33.353 2.610 8.518 1.00 96.38 288 GLY A C 1
ATOM 2342 O O . GLY A 1 288 ? -32.938 2.090 7.482 1.00 96.38 288 GLY A O 1
ATOM 2343 N N . ILE A 1 289 ? -32.556 3.044 9.490 1.00 97.81 289 ILE A N 1
ATOM 2344 C CA . ILE A 1 289 ? -31.091 3.000 9.449 1.00 97.81 289 ILE A CA 1
ATOM 2345 C C . ILE A 1 289 ? -30.580 2.355 10.739 1.00 97.81 289 ILE A C 1
ATOM 2347 O O . ILE A 1 289 ? -31.075 2.660 11.816 1.00 97.81 289 ILE A O 1
ATOM 2351 N N . ILE A 1 290 ? -29.572 1.493 10.654 1.00 97.31 290 ILE A N 1
ATOM 2352 C CA . ILE A 1 290 ? -28.820 1.026 11.821 1.00 97.31 290 ILE A CA 1
ATOM 2353 C C . ILE A 1 290 ? -27.402 1.572 11.717 1.00 97.31 290 ILE A C 1
ATOM 2355 O O . ILE A 1 290 ? -26.719 1.347 10.716 1.00 97.31 290 ILE A O 1
ATOM 2359 N N . VAL A 1 291 ? -26.944 2.256 12.764 1.00 96.12 291 VAL A N 1
ATOM 2360 C CA . VAL A 1 291 ? -25.565 2.733 12.887 1.00 96.12 291 VAL A CA 1
ATOM 2361 C C . VAL A 1 291 ? -24.828 1.861 13.898 1.00 96.12 291 VAL A C 1
ATOM 2363 O O . VAL A 1 291 ? -25.218 1.782 15.061 1.00 96.12 291 VAL A O 1
ATOM 2366 N N . SER A 1 292 ? -23.753 1.198 13.470 1.00 93.12 292 SER A N 1
ATOM 2367 C CA . SER A 1 292 ? -22.949 0.326 14.333 1.00 93.12 292 SER A CA 1
ATOM 2368 C C . SER A 1 292 ? -21.536 0.856 14.527 1.00 93.12 292 SER A C 1
ATOM 2370 O O . SER A 1 292 ? -20.896 1.288 13.571 1.00 93.12 292 SER A O 1
ATOM 2372 N N . TYR A 1 293 ? -21.014 0.754 15.750 1.00 85.44 293 TYR A N 1
ATOM 2373 C CA . TYR A 1 293 ? -19.615 1.075 16.034 1.00 85.44 293 TYR A CA 1
ATOM 2374 C C . TYR A 1 293 ? -18.629 0.053 15.440 1.00 85.44 293 TYR A C 1
ATOM 2376 O O . TYR A 1 293 ? -17.640 0.435 14.822 1.00 85.44 293 TYR A O 1
ATOM 2384 N N . SER A 1 294 ? -18.895 -1.246 15.607 1.00 80.25 294 SER A N 1
ATOM 2385 C CA . SER A 1 294 ? -18.008 -2.342 15.168 1.00 80.25 294 SER A CA 1
ATOM 2386 C C . SER A 1 294 ? -18.381 -2.948 13.813 1.00 80.25 294 SER A C 1
ATOM 2388 O O . SER A 1 294 ? -17.649 -3.791 13.289 1.00 80.25 294 SER A O 1
ATOM 2390 N N . GLY A 1 295 ? -19.497 -2.513 13.225 1.00 87.69 295 GLY A N 1
ATOM 2391 C CA . GLY A 1 295 ? -19.966 -2.945 11.912 1.00 87.69 295 GLY A CA 1
ATOM 2392 C C . GLY A 1 295 ? -20.919 -4.137 11.966 1.00 87.69 295 GLY A C 1
ATOM 2393 O O . GLY A 1 295 ? -21.522 -4.442 12.995 1.00 87.69 295 GLY A O 1
ATOM 2394 N N . PHE A 1 296 ? -21.077 -4.809 10.829 1.00 93.81 296 PHE A N 1
ATOM 2395 C CA . PHE A 1 296 ? -22.136 -5.793 10.599 1.00 93.81 296 PHE A CA 1
ATOM 2396 C C . PHE A 1 296 ? -21.562 -7.134 10.134 1.00 93.81 296 PHE A C 1
ATOM 2398 O O . PHE A 1 296 ? -20.483 -7.197 9.541 1.00 93.81 296 PHE A O 1
ATOM 2405 N N . SER A 1 297 ? -22.272 -8.211 10.459 1.00 89.25 297 SER A N 1
ATOM 2406 C CA . SER A 1 297 ? -22.025 -9.553 9.914 1.00 89.25 297 SER A CA 1
ATOM 2407 C C . SER A 1 297 ? -22.507 -9.670 8.462 1.00 89.25 297 SER A C 1
ATOM 2409 O O . SER A 1 297 ? -23.352 -8.887 8.022 1.00 89.25 297 SER A O 1
ATOM 2411 N N . ASP A 1 298 ? -22.021 -10.674 7.730 1.00 89.44 298 ASP A N 1
ATOM 2412 C CA . ASP A 1 298 ? -22.447 -10.921 6.344 1.00 89.44 298 ASP A CA 1
ATOM 2413 C C . ASP A 1 298 ? -23.949 -11.239 6.258 1.00 89.44 298 ASP A C 1
ATOM 2415 O O . ASP A 1 298 ? -24.653 -10.709 5.395 1.00 89.44 298 ASP A O 1
ATOM 2419 N N . ASP A 1 299 ? -24.480 -11.992 7.226 1.00 88.00 299 ASP A N 1
ATOM 2420 C CA . ASP A 1 299 ? -25.915 -12.278 7.325 1.00 88.00 299 ASP A CA 1
ATOM 2421 C C . ASP A 1 299 ? -26.748 -11.008 7.540 1.00 88.00 299 ASP A C 1
ATOM 2423 O O . ASP A 1 299 ? -27.852 -10.882 7.006 1.00 88.00 299 ASP A O 1
ATOM 2427 N N . ALA A 1 300 ? -26.236 -10.041 8.309 1.00 89.00 300 ALA A N 1
ATOM 2428 C CA . ALA A 1 300 ? -26.905 -8.755 8.486 1.00 89.00 300 ALA A CA 1
ATOM 2429 C C . ALA A 1 300 ? -26.978 -7.978 7.163 1.00 89.00 300 ALA A C 1
ATOM 2431 O O . ALA A 1 300 ? -28.028 -7.412 6.857 1.00 89.00 300 ALA A O 1
ATOM 2432 N N . HIS A 1 301 ? -25.914 -8.006 6.351 1.00 92.19 301 HIS A N 1
ATOM 2433 C CA . HIS A 1 301 ? -25.909 -7.412 5.010 1.00 92.19 301 HIS A CA 1
ATOM 2434 C C . HIS A 1 301 ? -26.846 -8.128 4.028 1.00 92.19 301 HIS A C 1
ATOM 2436 O O . HIS A 1 301 ? -27.436 -7.485 3.160 1.00 92.19 301 HIS A O 1
ATOM 2442 N N . LEU A 1 302 ? -27.002 -9.449 4.137 1.00 88.31 302 LEU A N 1
ATOM 2443 C CA . LEU A 1 302 ? -27.941 -10.193 3.296 1.00 88.31 302 LEU A CA 1
ATOM 2444 C C . LEU A 1 302 ? -29.396 -9.844 3.643 1.00 88.31 302 LEU A C 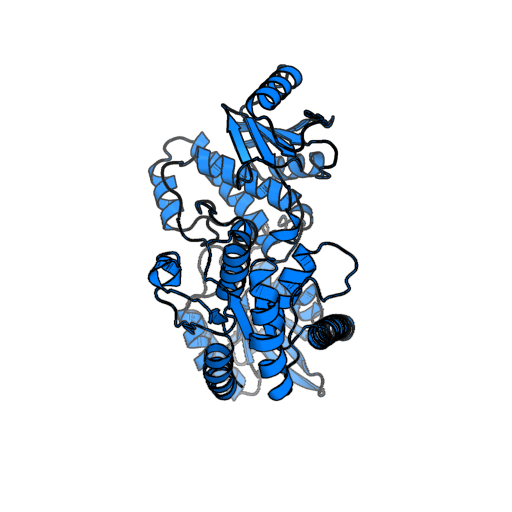1
ATOM 2446 O O . LEU A 1 302 ? -30.207 -9.568 2.755 1.00 88.31 302 LEU A O 1
ATOM 2450 N N . VAL A 1 303 ? -29.714 -9.791 4.938 1.00 91.06 303 VAL A N 1
ATOM 2451 C CA . VAL A 1 303 ? -31.051 -9.417 5.416 1.00 91.06 303 VAL A CA 1
ATOM 2452 C C . VAL A 1 303 ? -31.374 -7.965 5.081 1.00 91.06 303 VAL A C 1
ATOM 2454 O O . VAL A 1 303 ? -32.489 -7.690 4.643 1.00 91.06 303 VAL A O 1
ATOM 2457 N N . SER A 1 304 ? -30.417 -7.043 5.212 1.00 93.00 304 SER A N 1
ATOM 2458 C CA . SER A 1 304 ? -30.650 -5.622 4.935 1.00 93.00 304 SER A CA 1
ATOM 2459 C C . SER A 1 304 ? -31.059 -5.346 3.487 1.00 93.00 304 SER A C 1
ATOM 2461 O O . SER A 1 304 ? -31.928 -4.510 3.247 1.00 93.00 304 SER A O 1
ATOM 2463 N N . LYS A 1 305 ? -30.521 -6.107 2.522 1.00 90.94 305 LYS A N 1
ATOM 2464 C CA . LYS A 1 305 ? -30.938 -6.041 1.109 1.00 90.94 305 LYS A CA 1
ATOM 2465 C C . LYS A 1 305 ? -32.407 -6.412 0.907 1.00 90.94 305 LYS A C 1
ATOM 2467 O O . LYS A 1 305 ? -33.048 -5.867 0.018 1.00 90.94 305 LYS A O 1
ATOM 2472 N N . THR A 1 306 ? -32.930 -7.325 1.724 1.00 88.19 306 THR A N 1
ATOM 2473 C CA . THR A 1 306 ? -34.319 -7.798 1.629 1.00 88.19 306 THR A CA 1
ATOM 2474 C C . THR A 1 306 ? -35.278 -6.885 2.394 1.00 88.19 306 THR A C 1
ATOM 2476 O O . THR A 1 306 ? -36.387 -6.621 1.942 1.00 88.19 306 THR A O 1
ATOM 2479 N N . THR A 1 307 ? -34.860 -6.384 3.558 1.00 89.94 307 THR A N 1
ATOM 2480 C CA . THR A 1 307 ? -35.692 -5.540 4.430 1.00 89.94 307 THR A CA 1
ATOM 2481 C C . THR A 1 307 ? -35.668 -4.061 4.045 1.00 89.94 307 THR A C 1
ATOM 2483 O O . THR A 1 307 ? -36.568 -3.312 4.429 1.00 89.94 307 THR A O 1
ATOM 2486 N N . GLY A 1 308 ? -34.647 -3.623 3.301 1.00 90.94 308 GLY A N 1
ATOM 2487 C CA . GLY A 1 308 ? -34.431 -2.221 2.943 1.00 90.94 308 GLY A CA 1
ATOM 2488 C C . GLY A 1 308 ? -33.945 -1.351 4.108 1.00 90.94 308 GLY A C 1
ATOM 2489 O O . GLY A 1 308 ? -34.055 -0.129 4.033 1.00 90.94 308 GLY A O 1
ATOM 2490 N N . ILE A 1 309 ? -33.450 -1.959 5.192 1.00 97.19 309 ILE A N 1
ATOM 2491 C CA . ILE A 1 309 ? -32.807 -1.240 6.300 1.00 97.19 309 ILE A CA 1
ATOM 2492 C C . ILE A 1 309 ? -31.393 -0.835 5.879 1.00 97.19 309 ILE A C 1
ATOM 2494 O O . ILE A 1 309 ? -30.602 -1.675 5.459 1.00 97.19 309 ILE A O 1
ATOM 2498 N N . GLU A 1 310 ? -31.049 0.443 6.002 1.00 96.38 310 GLU A N 1
ATOM 2499 C CA . GLU A 1 310 ? -29.701 0.929 5.698 1.00 96.38 310 GLU A CA 1
ATOM 2500 C C . GLU A 1 310 ? -28.743 0.569 6.843 1.00 96.38 310 GLU A C 1
ATOM 2502 O O . GLU A 1 310 ? -29.070 0.759 8.013 1.00 96.38 310 GLU A O 1
ATOM 2507 N N . LEU A 1 311 ? -27.558 0.046 6.524 1.00 95.19 311 LEU A N 1
ATOM 2508 C CA . LEU A 1 311 ? -26.531 -0.297 7.513 1.00 95.19 311 LEU A CA 1
ATOM 2509 C C . LEU A 1 311 ? -25.345 0.652 7.361 1.00 95.19 311 LEU A C 1
ATOM 2511 O O . LEU A 1 311 ? -24.751 0.719 6.284 1.00 95.19 311 LEU A O 1
ATOM 2515 N N . LEU A 1 312 ? -24.981 1.357 8.431 1.00 93.38 312 LEU A N 1
ATOM 2516 C CA . LEU A 1 312 ? -23.889 2.329 8.431 1.00 93.38 312 LEU A CA 1
ATOM 2517 C C . LEU A 1 312 ? -22.882 2.034 9.537 1.00 93.38 312 LEU A C 1
ATOM 2519 O O . LEU A 1 312 ? -23.237 1.901 10.709 1.00 93.38 312 LEU A O 1
ATOM 2523 N N . LEU A 1 313 ? -21.604 1.950 9.174 1.00 89.12 313 LEU A N 1
ATOM 2524 C CA . LEU A 1 313 ? -20.529 1.942 10.157 1.00 89.12 313 LEU A CA 1
ATOM 2525 C C . LEU A 1 313 ? -20.349 3.370 10.685 1.00 89.12 313 LEU A C 1
ATOM 2527 O O . LEU A 1 313 ? -20.268 4.319 9.907 1.00 89.12 313 LEU A O 1
ATOM 2531 N N . PHE A 1 314 ? -20.251 3.528 12.003 1.00 85.06 314 PHE A N 1
ATOM 2532 C CA . PHE A 1 314 ? -20.088 4.832 12.651 1.00 85.06 314 PHE A CA 1
ATOM 2533 C C . PHE A 1 314 ? -18.907 5.622 12.080 1.00 85.06 314 PHE A C 1
ATOM 2535 O O . PHE A 1 314 ? -19.023 6.812 11.799 1.00 85.06 314 PHE A O 1
ATOM 2542 N N . LYS A 1 315 ? -17.798 4.932 11.806 1.00 77.94 315 LYS A N 1
ATOM 2543 C CA . LYS A 1 315 ? -16.614 5.524 11.182 1.00 77.94 315 LYS A CA 1
ATOM 2544 C C . LYS A 1 315 ? -16.894 6.089 9.785 1.00 77.94 315 LYS A C 1
ATOM 2546 O O . LYS A 1 315 ? -16.387 7.155 9.449 1.00 77.94 315 LYS A O 1
ATOM 2551 N N . ASP A 1 316 ? -17.719 5.412 8.989 1.00 78.81 316 ASP A N 1
ATOM 2552 C CA . ASP A 1 316 ? -18.105 5.890 7.656 1.00 78.81 316 ASP A CA 1
ATOM 2553 C C . ASP A 1 316 ? -19.017 7.116 7.768 1.00 78.81 316 ASP A C 1
ATOM 2555 O O . ASP A 1 316 ? -18.911 8.056 6.982 1.00 78.81 316 ASP A O 1
ATOM 2559 N N . LEU A 1 317 ? -19.889 7.133 8.780 1.00 83.31 317 LEU A N 1
ATOM 2560 C CA . LEU A 1 317 ? -20.758 8.264 9.082 1.00 83.31 317 LEU A CA 1
ATOM 2561 C C . LEU A 1 317 ? -19.944 9.501 9.515 1.00 83.31 317 LEU A C 1
ATOM 2563 O O . LEU A 1 317 ? -20.156 10.581 8.966 1.00 83.31 317 LEU A O 1
ATOM 2567 N N . GLN A 1 318 ? -18.937 9.339 10.382 1.00 77.38 318 GLN A N 1
ATOM 2568 C CA . GLN A 1 318 ? -18.008 10.409 10.788 1.00 77.38 318 GLN A CA 1
ATOM 2569 C C . GLN A 1 318 ? -17.267 11.046 9.602 1.00 77.38 318 GLN A C 1
ATOM 2571 O O . GLN A 1 318 ? -16.968 12.242 9.602 1.00 77.38 318 GLN A O 1
ATOM 2576 N N . GLN A 1 319 ? -16.969 10.268 8.561 1.00 67.88 319 GLN A N 1
ATOM 2577 C CA . GLN A 1 319 ? -16.317 10.796 7.364 1.00 67.88 319 GLN A CA 1
ATOM 2578 C C . GLN A 1 319 ? -17.235 11.685 6.520 1.00 67.88 319 GLN A C 1
ATOM 2580 O O . GLN A 1 319 ? -16.737 12.590 5.847 1.00 67.88 319 GLN A O 1
ATOM 2585 N N . ARG A 1 320 ? -18.559 11.483 6.577 1.00 71.75 320 ARG A N 1
ATOM 2586 C CA . ARG A 1 320 ? -19.524 12.298 5.819 1.00 71.75 320 ARG A CA 1
ATOM 2587 C C . ARG A 1 320 ? -19.519 13.760 6.277 1.00 71.75 320 ARG A C 1
ATOM 2589 O O . ARG A 1 320 ? -19.697 14.644 5.448 1.00 71.75 320 ARG A O 1
ATOM 2596 N N . VAL A 1 321 ? -19.261 14.020 7.559 1.00 61.66 321 VAL A N 1
ATOM 2597 C CA . VAL A 1 321 ? -19.144 15.379 8.123 1.00 61.66 321 VAL A CA 1
ATOM 2598 C C . VAL A 1 321 ? -17.908 16.106 7.611 1.00 61.66 321 VAL A C 1
ATOM 2600 O O . VAL A 1 321 ? -17.972 17.283 7.272 1.00 61.66 321 VAL A O 1
ATOM 2603 N N . LYS A 1 322 ? -16.764 15.413 7.540 1.00 49.34 322 LYS A N 1
ATOM 2604 C CA . LYS A 1 322 ? -15.487 16.023 7.129 1.00 49.34 322 LYS A CA 1
ATOM 2605 C C . LYS A 1 322 ? -15.499 16.485 5.666 1.00 49.34 322 LYS A C 1
ATOM 2607 O O . LYS A 1 322 ? -14.674 17.310 5.282 1.00 49.34 322 LYS A O 1
ATOM 2612 N N . PHE A 1 323 ? -16.454 15.994 4.876 1.00 43.28 323 PHE A N 1
ATOM 2613 C CA . PHE A 1 323 ? -16.716 16.414 3.505 1.00 43.28 323 PHE A CA 1
ATOM 2614 C C . PHE A 1 323 ? -18.230 16.516 3.269 1.00 43.28 323 PHE A C 1
ATOM 2616 O O . PHE A 1 323 ? -18.816 15.596 2.687 1.00 43.28 323 PHE A O 1
ATOM 2623 N N . PRO A 1 324 ? -18.893 17.621 3.667 1.00 39.84 324 PRO A N 1
ATOM 2624 C CA . PRO A 1 324 ? -20.283 17.813 3.288 1.00 39.84 324 PRO A CA 1
ATOM 2625 C C . PRO A 1 324 ? -20.373 17.756 1.758 1.00 39.84 324 PRO A C 1
ATOM 2627 O O . PRO A 1 324 ? -19.516 18.302 1.055 1.00 39.84 324 PRO A O 1
ATOM 2630 N N . LYS A 1 325 ? -21.414 17.108 1.218 1.00 39.44 325 LYS A N 1
ATOM 2631 C CA . LYS A 1 325 ? -21.689 16.952 -0.230 1.00 39.44 325 LYS A CA 1
ATOM 2632 C C . LYS A 1 325 ? -21.929 18.283 -0.987 1.00 39.44 325 LYS A C 1
ATOM 2634 O O . LYS A 1 325 ? -22.604 18.313 -2.011 1.00 39.44 325 LYS A O 1
ATOM 2639 N N . LYS A 1 326 ? -21.351 19.401 -0.543 1.00 39.84 326 LYS A N 1
ATOM 2640 C CA . LYS A 1 326 ? -21.348 20.707 -1.207 1.00 39.84 326 LYS A CA 1
ATOM 2641 C C . LYS A 1 326 ? -19.921 21.275 -1.268 1.00 39.84 326 LYS A C 1
ATOM 2643 O O . LYS A 1 326 ? -19.566 22.075 -0.412 1.00 39.84 326 LYS A O 1
ATOM 2648 N N . LYS A 1 327 ? -19.134 20.864 -2.287 1.00 34.00 327 LYS A N 1
ATOM 2649 C CA . LYS A 1 327 ? -18.114 21.670 -3.036 1.00 34.00 327 LYS A CA 1
ATOM 2650 C C . LYS A 1 327 ? -17.083 20.885 -3.892 1.00 34.00 327 LYS A C 1
ATOM 2652 O O . LYS A 1 327 ? -16.146 21.500 -4.381 1.00 34.00 327 LYS A O 1
ATOM 2657 N N . VAL A 1 328 ? -17.225 19.580 -4.159 1.00 36.19 328 VAL A N 1
ATOM 2658 C CA . VAL A 1 328 ? -16.177 18.810 -4.898 1.00 36.19 328 VAL A CA 1
ATOM 2659 C C . VAL A 1 328 ? -16.417 18.673 -6.420 1.00 36.19 328 VAL A C 1
ATOM 2661 O O . VAL A 1 328 ? -15.576 18.148 -7.140 1.00 36.19 328 VAL A O 1
ATOM 2664 N N . ALA A 1 329 ? -17.511 19.202 -6.975 1.00 38.84 329 ALA A N 1
ATOM 2665 C CA . ALA A 1 329 ? -17.869 18.925 -8.375 1.00 38.84 329 ALA A CA 1
ATOM 2666 C C . ALA A 1 329 ? -16.933 19.543 -9.443 1.00 38.84 329 ALA A C 1
ATOM 2668 O O . ALA A 1 329 ? -16.835 18.998 -10.533 1.00 38.84 329 ALA A O 1
ATOM 2669 N N . LYS A 1 330 ? -16.206 20.639 -9.167 1.00 37.91 330 LYS A N 1
ATOM 2670 C CA . LYS A 1 330 ? -15.437 21.339 -10.222 1.00 37.91 330 LYS A CA 1
ATOM 2671 C C . LYS A 1 330 ? -13.996 20.854 -10.434 1.00 37.91 330 LYS A C 1
ATOM 2673 O O . LYS A 1 330 ? -13.506 20.967 -11.551 1.00 37.91 330 LYS A O 1
ATOM 2678 N N . SER A 1 331 ? -13.310 20.324 -9.415 1.00 45.03 331 SER A N 1
ATOM 2679 C CA . SER A 1 331 ? -11.876 19.983 -9.527 1.00 45.03 331 SER A CA 1
ATOM 2680 C C . SER A 1 331 ? -11.614 18.556 -10.011 1.00 45.03 331 SER A C 1
ATOM 2682 O O . SER A 1 331 ? -10.660 18.318 -10.745 1.00 45.03 331 SER A O 1
ATOM 2684 N N . ALA A 1 332 ? -12.466 17.591 -9.656 1.00 40.31 332 ALA A N 1
ATOM 2685 C CA . ALA A 1 332 ? -12.322 16.223 -10.150 1.00 40.31 332 ALA A CA 1
ATOM 2686 C C . ALA A 1 332 ? -12.628 16.141 -11.654 1.00 40.31 332 ALA A C 1
ATOM 2688 O O . ALA A 1 332 ? -11.907 15.474 -12.392 1.00 40.31 332 ALA A O 1
ATOM 2689 N N . GLU A 1 333 ? -13.643 16.869 -12.130 1.00 43.94 333 GLU A N 1
ATOM 2690 C CA . GLU A 1 333 ? -13.972 16.938 -13.556 1.00 43.94 333 GLU A CA 1
ATOM 2691 C C . GLU A 1 333 ? -12.867 17.605 -14.376 1.00 43.94 333 GLU A C 1
ATOM 2693 O O . GLU A 1 333 ? -12.553 17.113 -15.457 1.00 43.94 333 GLU A O 1
ATOM 2698 N N . SER A 1 334 ? -12.227 18.666 -13.868 1.00 49.44 334 SER A N 1
ATOM 2699 C CA . SER A 1 334 ? -11.110 19.312 -14.566 1.00 49.44 334 SER A CA 1
ATOM 2700 C C . SER A 1 334 ? -9.880 18.406 -14.633 1.00 49.44 334 SER A C 1
ATOM 2702 O O . SER A 1 334 ? -9.321 18.242 -15.712 1.00 49.44 334 SER A O 1
ATOM 2704 N N . ILE A 1 335 ? -9.525 17.724 -13.538 1.00 47.81 335 ILE A N 1
ATOM 2705 C CA . ILE A 1 335 ? -8.391 16.783 -13.496 1.00 47.81 335 ILE A CA 1
ATOM 2706 C C . ILE A 1 335 ? -8.654 15.559 -14.385 1.00 47.81 335 ILE A C 1
ATOM 2708 O O . ILE A 1 335 ? -7.766 15.101 -15.103 1.00 47.81 335 ILE A O 1
ATOM 2712 N N . ILE A 1 336 ? -9.879 15.020 -14.378 1.00 52.84 336 ILE A N 1
ATOM 2713 C CA . ILE A 1 336 ? -10.265 13.910 -15.260 1.00 52.84 336 ILE A CA 1
ATOM 2714 C C . ILE A 1 336 ? -10.269 14.370 -16.722 1.00 52.84 336 ILE A C 1
ATOM 2716 O O . ILE A 1 336 ? -9.839 13.613 -17.591 1.00 52.84 336 ILE A O 1
ATOM 2720 N N . LYS A 1 337 ? -10.713 15.598 -17.015 1.00 58.84 337 LYS A N 1
ATOM 2721 C CA . LYS A 1 337 ? -10.699 16.177 -18.365 1.00 58.84 337 LYS A CA 1
ATOM 2722 C C . LYS A 1 337 ? -9.273 16.416 -18.864 1.00 58.84 337 LYS A C 1
ATOM 2724 O O . LYS A 1 337 ? -8.990 16.058 -20.002 1.00 58.84 337 LYS A O 1
ATOM 2729 N N . GLU A 1 338 ? -8.375 16.921 -18.021 1.00 55.06 338 GLU A N 1
ATOM 2730 C CA . GLU A 1 338 ? -6.949 17.090 -18.328 1.00 55.06 338 GLU A CA 1
ATOM 2731 C C . GLU A 1 338 ? -6.247 15.748 -18.537 1.00 55.06 338 GLU A C 1
ATOM 2733 O O . GLU A 1 338 ? -5.603 15.556 -19.566 1.00 55.06 338 GLU A O 1
ATOM 2738 N N . LYS A 1 339 ? -6.441 14.769 -17.641 1.00 52.19 339 LYS A N 1
ATOM 2739 C CA . LYS A 1 339 ? -5.888 13.416 -17.827 1.00 52.19 339 LYS A CA 1
ATOM 2740 C C . LYS A 1 339 ? -6.430 12.747 -19.088 1.00 52.19 339 LYS A C 1
ATOM 2742 O O . LYS A 1 339 ? -5.668 12.125 -19.820 1.00 52.19 339 LYS A O 1
ATOM 2747 N N . ARG A 1 340 ? -7.727 12.888 -19.387 1.00 63.97 340 ARG A N 1
ATOM 2748 C CA . ARG A 1 340 ? -8.320 12.373 -20.633 1.00 63.97 340 ARG A CA 1
ATOM 2749 C C . ARG A 1 340 ? -7.769 13.085 -21.864 1.00 63.97 340 ARG A C 1
ATOM 2751 O O . ARG A 1 340 ? -7.546 12.417 -22.866 1.00 63.97 340 ARG A O 1
ATOM 2758 N N . ALA A 1 341 ? -7.538 14.395 -21.799 1.00 66.50 341 ALA A N 1
ATOM 2759 C CA . ALA A 1 341 ? -6.924 15.152 -22.885 1.00 66.50 341 ALA A CA 1
ATOM 2760 C C . ALA A 1 341 ? -5.475 14.702 -23.126 1.00 66.50 341 ALA A C 1
ATOM 2762 O O . ALA A 1 341 ? -5.136 14.397 -24.262 1.00 66.50 341 ALA A O 1
ATOM 2763 N N . GLN A 1 342 ? -4.675 14.534 -22.068 1.00 60.72 342 GLN A N 1
ATOM 2764 C CA . GLN A 1 342 ? -3.302 14.021 -22.161 1.00 60.72 342 GLN A CA 1
ATOM 2765 C C . GLN A 1 342 ? -3.246 12.589 -22.701 1.00 60.72 342 GLN A C 1
ATOM 2767 O O . GLN A 1 342 ? -2.429 12.292 -23.566 1.00 60.72 342 GLN A O 1
ATOM 2772 N N . ILE A 1 343 ? -4.134 11.698 -22.244 1.00 61.88 343 ILE A N 1
ATOM 2773 C CA . ILE A 1 343 ? -4.235 10.330 -22.781 1.00 61.88 343 ILE A CA 1
ATOM 2774 C C . ILE A 1 343 ? -4.632 10.366 -24.262 1.00 61.88 343 ILE A C 1
ATOM 2776 O O . ILE A 1 343 ? -4.079 9.617 -25.063 1.00 61.88 343 ILE A O 1
ATOM 2780 N N . LYS A 1 344 ? -5.568 11.241 -24.646 1.00 68.62 344 LYS A N 1
ATOM 2781 C CA . LYS A 1 344 ? -6.022 11.382 -26.034 1.00 68.62 344 LYS A CA 1
ATOM 2782 C C . LYS A 1 344 ? -4.930 11.957 -26.938 1.00 68.62 344 LYS A C 1
ATOM 2784 O O . LYS A 1 344 ? -4.791 11.494 -28.062 1.00 68.62 344 LYS A O 1
ATOM 2789 N N . GLU A 1 345 ? -4.144 12.910 -26.445 1.00 69.31 345 GLU A N 1
ATOM 2790 C CA . GLU A 1 345 ? -3.004 13.485 -27.162 1.00 69.31 345 GLU A CA 1
ATOM 2791 C C . GLU A 1 345 ? -1.869 12.467 -27.329 1.00 69.31 345 GLU A C 1
ATOM 2793 O O . GLU A 1 345 ? -1.369 12.293 -28.437 1.00 69.31 345 GLU A O 1
ATOM 2798 N N . ARG A 1 346 ? -1.512 11.733 -26.265 1.00 66.38 346 ARG A N 1
ATOM 2799 C CA . ARG A 1 346 ? -0.513 10.652 -26.332 1.00 66.38 346 ARG A CA 1
ATOM 2800 C C . ARG A 1 346 ? -0.939 9.571 -27.317 1.00 66.38 346 ARG A C 1
ATOM 2802 O O . ARG A 1 346 ? -0.174 9.220 -28.203 1.00 66.38 346 ARG A O 1
ATOM 2809 N N . LYS A 1 347 ? -2.198 9.131 -27.243 1.00 62.59 347 LYS A N 1
ATOM 2810 C CA . LYS A 1 347 ? -2.755 8.145 -28.176 1.00 62.59 347 LYS A CA 1
ATOM 2811 C C . LYS A 1 347 ? -2.813 8.646 -29.624 1.00 62.59 347 LYS A C 1
ATOM 2813 O O . LYS A 1 347 ? -2.721 7.831 -30.527 1.00 62.59 347 LYS A O 1
ATOM 2818 N N . ALA A 1 348 ? -2.961 9.952 -29.852 1.00 67.81 348 ALA A N 1
ATOM 2819 C CA . ALA A 1 348 ? -2.921 10.539 -31.193 1.00 67.81 348 ALA A CA 1
ATOM 2820 C C . ALA A 1 348 ? -1.496 10.644 -31.770 1.00 67.81 348 ALA A C 1
ATOM 2822 O O . ALA A 1 348 ? -1.346 10.733 -32.984 1.00 67.81 348 ALA A O 1
ATOM 2823 N N . LYS A 1 349 ? -0.467 10.656 -30.913 1.00 68.88 349 LYS A N 1
ATOM 2824 C CA . LYS A 1 349 ? 0.952 10.689 -31.308 1.00 68.88 349 LYS A CA 1
ATOM 2825 C C . LYS A 1 349 ? 1.577 9.297 -31.431 1.00 68.88 349 LYS A C 1
ATOM 2827 O O . LYS A 1 349 ? 2.584 9.151 -32.114 1.00 68.88 349 LYS A O 1
ATOM 2832 N N . SER A 1 350 ? 1.002 8.287 -30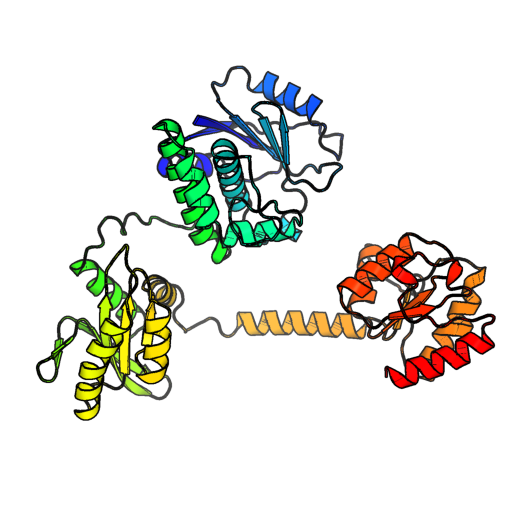.780 1.00 77.69 350 SER A N 1
ATOM 2833 C CA . SER A 1 350 ? 1.499 6.912 -30.838 1.00 77.69 350 SER A CA 1
ATOM 2834 C C . SER A 1 350 ? 1.071 6.193 -32.123 1.00 77.69 350 SER A C 1
ATOM 2836 O O . SER A 1 350 ? -0.047 6.406 -32.594 1.00 77.69 350 SER A O 1
ATOM 2838 N N . PRO A 1 351 ? 1.928 5.319 -32.676 1.00 86.69 351 PRO A N 1
ATOM 2839 C CA . PRO A 1 351 ? 1.615 4.575 -33.890 1.00 86.69 351 PRO A CA 1
ATOM 2840 C C . PRO A 1 351 ? 0.540 3.508 -33.638 1.00 86.69 351 PRO A C 1
ATOM 2842 O O . PRO A 1 351 ? 0.429 2.966 -32.539 1.00 86.69 351 PRO A O 1
ATOM 2845 N N . ASP A 1 352 ? -0.213 3.133 -34.669 1.00 91.62 352 ASP A N 1
ATOM 2846 C CA . ASP A 1 352 ? -1.141 1.997 -34.613 1.00 91.62 352 ASP A CA 1
ATOM 2847 C C . ASP A 1 352 ? -0.384 0.678 -34.423 1.00 91.62 352 ASP A C 1
ATOM 2849 O O . ASP A 1 352 ? -0.843 -0.214 -33.703 1.00 91.62 352 ASP A O 1
ATOM 2853 N N . ILE A 1 353 ? 0.782 0.570 -35.059 1.00 95.81 353 ILE A N 1
ATOM 2854 C CA . ILE A 1 353 ? 1.696 -0.562 -34.984 1.00 95.81 353 ILE A CA 1
ATOM 2855 C C . ILE A 1 353 ? 3.056 -0.078 -34.492 1.00 95.81 353 ILE A C 1
ATOM 2857 O O . ILE A 1 353 ? 3.702 0.752 -35.133 1.00 95.81 353 ILE A O 1
ATOM 2861 N N . PHE A 1 354 ? 3.519 -0.653 -33.387 1.00 96.94 354 PHE A N 1
ATOM 2862 C CA . PHE A 1 354 ? 4.891 -0.465 -32.930 1.00 96.94 354 PHE A CA 1
ATOM 2863 C C . PHE A 1 354 ? 5.719 -1.720 -33.208 1.00 96.94 354 PHE A C 1
ATOM 2865 O O . PHE A 1 354 ? 5.282 -2.839 -32.913 1.00 96.94 354 PHE A O 1
ATOM 2872 N N . VAL A 1 355 ? 6.897 -1.529 -33.805 1.00 97.50 355 VAL A N 1
ATOM 2873 C CA . VAL A 1 355 ? 7.786 -2.619 -34.215 1.00 97.50 355 VAL A CA 1
ATOM 2874 C C . VAL A 1 355 ? 8.960 -2.739 -33.253 1.00 97.50 355 VAL A C 1
ATOM 2876 O O . VAL A 1 355 ? 9.762 -1.819 -33.114 1.00 97.50 355 VAL A O 1
ATOM 2879 N N . ILE A 1 356 ? 9.068 -3.913 -32.639 1.00 96.81 356 ILE A N 1
ATOM 2880 C CA . ILE A 1 356 ? 10.167 -4.327 -31.772 1.00 96.81 356 ILE A CA 1
ATOM 2881 C C . ILE A 1 356 ? 11.096 -5.209 -32.604 1.00 96.81 356 ILE A C 1
ATOM 2883 O O . ILE A 1 356 ? 10.705 -6.283 -33.057 1.00 96.81 356 ILE A O 1
ATOM 2887 N N . MET A 1 357 ? 12.333 -4.788 -32.832 1.00 94.62 357 MET A N 1
ATOM 2888 C CA . MET A 1 357 ? 13.277 -5.590 -33.610 1.00 94.62 357 MET A CA 1
ATOM 2889 C C . MET A 1 357 ? 14.727 -5.221 -33.305 1.00 94.62 357 MET A C 1
ATOM 2891 O O . MET A 1 357 ? 14.989 -4.104 -32.857 1.00 94.62 357 MET A O 1
ATOM 2895 N N . PRO A 1 358 ? 15.691 -6.116 -33.582 1.00 91.69 358 PRO A N 1
ATOM 2896 C CA . PRO A 1 358 ? 17.098 -5.754 -33.535 1.00 91.69 358 PRO A CA 1
ATOM 2897 C C . PRO A 1 358 ? 17.410 -4.632 -34.533 1.00 91.69 358 PRO A C 1
ATOM 2899 O O . PRO A 1 358 ? 17.005 -4.699 -35.695 1.00 91.69 358 PRO A O 1
ATOM 2902 N N . PHE A 1 359 ? 18.194 -3.642 -34.106 1.00 84.94 359 PHE A N 1
ATOM 2903 C CA . PHE A 1 359 ? 18.786 -2.661 -35.015 1.00 84.94 359 PHE A CA 1
ATOM 2904 C C . PHE A 1 359 ? 19.962 -3.307 -35.742 1.00 84.94 359 PHE A C 1
ATOM 2906 O O . PHE A 1 359 ? 21.073 -3.394 -35.217 1.00 84.94 359 PHE A O 1
ATOM 2913 N N . SER A 1 360 ? 19.689 -3.831 -36.931 1.00 85.81 360 SER A N 1
ATOM 2914 C CA . SER A 1 360 ? 20.682 -4.448 -37.801 1.00 85.81 360 SER A CA 1
ATOM 2915 C C . SER A 1 360 ? 20.378 -4.072 -39.251 1.00 85.81 360 SER A C 1
ATOM 2917 O O . SER A 1 360 ? 19.222 -4.215 -39.655 1.00 85.81 360 SER A O 1
ATOM 2919 N N . PRO A 1 361 ? 21.388 -3.666 -40.045 1.00 86.00 361 PRO A N 1
ATOM 2920 C CA . PRO A 1 361 ? 21.205 -3.347 -41.463 1.00 86.00 361 PRO A CA 1
ATOM 2921 C C . PRO A 1 361 ? 20.523 -4.468 -42.262 1.00 86.00 361 PRO A C 1
ATOM 2923 O O . PRO A 1 361 ? 19.721 -4.206 -43.152 1.00 86.00 361 PRO A O 1
ATOM 2926 N N . ASP A 1 362 ? 20.764 -5.730 -41.891 1.00 87.19 362 ASP A N 1
ATOM 2927 C CA . ASP A 1 362 ? 20.177 -6.906 -42.550 1.00 87.19 362 ASP A CA 1
ATOM 2928 C C . ASP A 1 362 ? 18.652 -7.019 -42.367 1.00 87.19 362 ASP A C 1
ATOM 2930 O O . ASP A 1 362 ? 17.991 -7.828 -43.029 1.00 87.19 362 ASP A O 1
ATOM 2934 N N . LEU A 1 363 ? 18.082 -6.249 -41.436 1.00 92.25 363 LEU A N 1
ATOM 2935 C CA . LEU A 1 363 ? 16.654 -6.223 -41.145 1.00 92.25 363 LEU A CA 1
ATOM 2936 C C . LEU A 1 363 ? 15.971 -4.928 -41.601 1.00 92.25 363 LEU A C 1
ATOM 2938 O O . LEU A 1 363 ? 14.749 -4.835 -41.483 1.00 92.25 363 LEU A O 1
ATOM 2942 N N . ASP A 1 364 ? 16.691 -3.957 -42.161 1.00 91.56 364 ASP A N 1
ATOM 2943 C CA . ASP A 1 364 ? 16.071 -2.701 -42.598 1.00 91.56 364 ASP A CA 1
ATOM 2944 C C . ASP A 1 364 ? 15.086 -2.926 -43.750 1.00 91.56 364 ASP A C 1
ATOM 2946 O O . ASP A 1 364 ? 13.955 -2.443 -43.693 1.00 91.56 364 ASP A O 1
ATOM 2950 N N . ASP A 1 365 ? 15.426 -3.772 -44.726 1.00 94.12 365 ASP A N 1
ATOM 2951 C CA . ASP A 1 365 ? 14.482 -4.160 -45.784 1.00 94.12 365 ASP A CA 1
ATOM 2952 C C . ASP A 1 365 ? 13.283 -4.943 -45.226 1.00 94.12 365 ASP A C 1
ATOM 2954 O O . ASP A 1 365 ? 12.155 -4.813 -45.706 1.00 94.12 365 ASP A O 1
ATOM 2958 N N . VAL A 1 366 ? 13.498 -5.752 -44.182 1.00 95.75 366 VAL A N 1
ATOM 2959 C CA . VAL A 1 366 ? 12.409 -6.462 -43.492 1.00 95.75 366 VAL A CA 1
ATOM 2960 C C . VAL A 1 366 ? 11.457 -5.457 -42.850 1.00 95.75 366 VAL A C 1
ATOM 2962 O O . VAL A 1 366 ? 10.242 -5.622 -42.949 1.00 95.75 366 VAL A O 1
ATOM 2965 N N . TYR A 1 367 ? 11.986 -4.402 -42.236 1.00 96.50 367 TYR A N 1
ATOM 2966 C CA . TYR A 1 367 ? 11.188 -3.343 -41.640 1.00 96.50 367 TYR A CA 1
ATOM 2967 C C . TYR A 1 367 ? 10.457 -2.509 -42.696 1.00 96.50 367 TYR A C 1
ATOM 2969 O O . TYR A 1 367 ? 9.225 -2.509 -42.720 1.00 96.50 367 TYR A O 1
ATOM 2977 N N . HIS A 1 368 ? 11.189 -1.843 -43.592 1.00 94.94 368 HIS A N 1
ATOM 2978 C CA . HIS A 1 368 ? 10.620 -0.896 -44.549 1.00 94.94 368 HIS A CA 1
ATOM 2979 C C . HIS A 1 368 ? 9.729 -1.597 -45.579 1.00 94.94 368 HIS A C 1
ATOM 2981 O O . HIS A 1 368 ? 8.556 -1.252 -45.722 1.00 94.94 368 HIS A O 1
ATOM 2987 N N . LEU A 1 369 ? 10.252 -2.632 -46.243 1.00 95.38 369 LEU A N 1
ATOM 2988 C CA . LEU A 1 369 ? 9.552 -3.322 -47.327 1.00 95.38 369 LEU A CA 1
ATOM 2989 C C . LEU A 1 369 ? 8.680 -4.474 -46.812 1.00 95.38 369 LEU A C 1
ATOM 2991 O O . LEU A 1 369 ? 7.724 -4.871 -47.467 1.00 95.38 369 LEU A O 1
ATOM 2995 N N . GLY A 1 370 ? 8.997 -5.089 -45.675 1.00 96.12 370 GLY A N 1
ATOM 2996 C CA . GLY A 1 370 ? 8.221 -6.223 -45.163 1.00 96.12 370 GLY A CA 1
ATOM 2997 C C . GLY A 1 370 ? 7.046 -5.814 -44.282 1.00 96.12 370 GLY A C 1
ATOM 2998 O O . GLY A 1 370 ? 5.932 -6.306 -44.474 1.00 96.12 370 GLY A O 1
ATOM 2999 N N . ILE A 1 371 ? 7.305 -4.935 -43.315 1.00 97.31 371 ILE A N 1
ATOM 3000 C CA . ILE A 1 371 ? 6.371 -4.613 -42.232 1.00 97.31 371 ILE A CA 1
ATOM 3001 C C . ILE A 1 371 ? 5.643 -3.300 -42.515 1.00 97.31 371 ILE A C 1
ATOM 3003 O O . ILE A 1 371 ? 4.412 -3.281 -42.590 1.00 97.31 371 ILE A O 1
ATOM 3007 N N . ARG A 1 372 ? 6.399 -2.215 -42.699 1.00 95.56 372 ARG A N 1
ATOM 3008 C CA . ARG A 1 372 ? 5.872 -0.852 -42.775 1.00 95.56 372 ARG A CA 1
ATOM 3009 C C . ARG A 1 372 ? 4.973 -0.647 -43.989 1.00 95.56 372 ARG A C 1
ATOM 3011 O O . ARG A 1 372 ? 3.836 -0.227 -43.814 1.00 95.56 372 ARG A O 1
ATOM 3018 N N . GLU A 1 373 ? 5.410 -1.037 -45.186 1.00 96.38 373 GLU A N 1
ATOM 3019 C CA . GLU A 1 373 ? 4.574 -0.922 -46.392 1.00 96.38 373 GLU A CA 1
ATOM 3020 C C . GLU A 1 373 ? 3.237 -1.675 -46.285 1.00 96.38 373 GLU A C 1
ATOM 3022 O O . GLU A 1 373 ? 2.221 -1.222 -46.810 1.00 96.38 373 GLU A O 1
ATOM 3027 N N . ILE A 1 374 ? 3.208 -2.831 -45.613 1.00 96.62 374 ILE A N 1
ATOM 3028 C CA . ILE A 1 374 ? 1.972 -3.607 -45.438 1.00 96.62 374 ILE A CA 1
ATOM 3029 C C . ILE A 1 374 ? 1.051 -2.955 -44.410 1.00 96.62 374 ILE A C 1
ATOM 3031 O O . ILE A 1 374 ? -0.160 -2.909 -44.626 1.00 96.62 374 ILE A O 1
ATOM 3035 N N . ALA A 1 375 ? 1.609 -2.431 -43.319 1.00 95.25 375 ALA A N 1
ATOM 3036 C CA . ALA A 1 375 ? 0.851 -1.649 -42.353 1.00 95.25 375 ALA A CA 1
ATOM 3037 C C . ALA A 1 375 ? 0.232 -0.400 -43.002 1.00 95.25 375 ALA A C 1
ATOM 3039 O O . ALA A 1 375 ? -0.975 -0.185 -42.891 1.00 95.25 375 ALA A O 1
ATOM 3040 N N . GLU A 1 376 ? 1.028 0.365 -43.753 1.00 93.31 376 GLU A N 1
ATOM 3041 C CA . GLU A 1 376 ? 0.585 1.581 -44.444 1.00 93.31 376 GLU A CA 1
ATOM 3042 C C . GLU A 1 376 ? -0.455 1.271 -45.533 1.00 93.31 376 GLU A C 1
ATOM 3044 O O . GLU A 1 376 ? -1.457 1.977 -45.640 1.00 93.31 376 GLU A O 1
ATOM 3049 N N . LYS A 1 377 ? -0.307 0.159 -46.272 1.00 93.81 377 LYS A N 1
ATOM 3050 C CA . LYS A 1 377 ? -1.323 -0.337 -47.222 1.00 93.81 377 LYS A CA 1
ATOM 3051 C C . LYS A 1 377 ? -2.682 -0.595 -46.554 1.00 93.81 377 LYS A C 1
ATOM 3053 O O . LYS A 1 377 ? -3.716 -0.455 -47.202 1.00 93.81 377 LYS A O 1
ATOM 3058 N N . LEU A 1 378 ? -2.690 -0.966 -45.273 1.00 92.88 378 LEU A N 1
ATOM 3059 C CA . LEU A 1 378 ? -3.897 -1.172 -44.464 1.00 92.88 378 LEU A CA 1
ATOM 3060 C C . LEU A 1 378 ? -4.331 0.093 -43.699 1.00 92.88 378 LEU A C 1
ATOM 3062 O O . LEU A 1 378 ? -5.175 0.007 -42.808 1.00 92.88 378 LEU A O 1
ATOM 3066 N N . ASN A 1 379 ? -3.790 1.264 -44.056 1.00 93.00 379 ASN A N 1
ATOM 3067 C CA . ASN A 1 379 ? -4.024 2.554 -43.400 1.00 93.00 379 ASN A CA 1
ATOM 3068 C C . ASN A 1 379 ? -3.670 2.560 -41.903 1.00 93.00 379 ASN A C 1
ATOM 3070 O O . ASN A 1 379 ? -4.331 3.235 -41.114 1.00 93.00 379 ASN A O 1
ATOM 3074 N N . LEU A 1 380 ? -2.641 1.808 -41.508 1.00 92.38 380 LEU A N 1
ATOM 3075 C CA . LEU A 1 380 ? -2.109 1.818 -40.149 1.00 92.38 380 LEU A CA 1
ATOM 3076 C C . LEU A 1 380 ? -0.764 2.523 -40.107 1.00 92.38 380 LEU A C 1
ATOM 3078 O O . LEU A 1 380 ? 0.147 2.202 -40.871 1.00 92.38 380 LEU A O 1
ATOM 3082 N N . SER A 1 381 ? -0.620 3.445 -39.161 1.00 92.81 381 SER A N 1
ATOM 3083 C CA . SER A 1 381 ? 0.679 4.036 -38.864 1.00 92.81 381 SER A CA 1
ATOM 3084 C C . SER A 1 381 ? 1.594 2.991 -38.220 1.00 92.81 381 SER A C 1
ATOM 3086 O O . SER A 1 381 ? 1.217 2.311 -37.266 1.00 92.81 381 SER A O 1
ATOM 3088 N N . CYS A 1 382 ? 2.803 2.844 -38.756 1.00 94.38 382 CYS A N 1
ATOM 3089 C CA . CYS A 1 382 ? 3.788 1.874 -38.293 1.00 94.38 382 CYS A CA 1
ATOM 3090 C C . CYS A 1 382 ? 5.098 2.589 -37.998 1.00 94.38 382 CYS A C 1
ATOM 3092 O O . CYS A 1 382 ? 5.607 3.315 -38.852 1.00 94.38 382 CYS A O 1
ATOM 3094 N N . LYS A 1 383 ? 5.625 2.400 -36.789 1.00 93.69 383 LYS A N 1
ATOM 3095 C CA . LYS A 1 383 ? 6.864 3.043 -36.351 1.00 93.69 383 LYS A CA 1
ATOM 3096 C C . LYS A 1 383 ? 7.765 2.068 -35.606 1.00 93.69 383 LYS A C 1
ATOM 3098 O O . LYS A 1 383 ? 7.298 1.215 -34.846 1.00 93.69 383 LYS A O 1
ATOM 3103 N N . ARG A 1 384 ? 9.062 2.277 -35.794 1.00 92.38 384 ARG A N 1
ATOM 3104 C CA . ARG A 1 384 ? 10.165 1.805 -34.958 1.00 92.38 384 ARG A CA 1
ATOM 3105 C C . ARG A 1 384 ? 10.733 3.021 -34.222 1.00 92.38 384 ARG A C 1
ATOM 3107 O O . ARG A 1 384 ? 10.624 4.141 -34.721 1.00 92.38 384 ARG A O 1
ATOM 3114 N N . VAL A 1 385 ? 11.278 2.826 -33.022 1.00 86.44 385 VAL A N 1
ATOM 3115 C CA . VAL A 1 385 ? 11.676 3.946 -32.140 1.00 86.44 385 VAL A CA 1
ATOM 3116 C C . VAL A 1 385 ? 12.726 4.879 -32.760 1.00 86.44 385 VAL A C 1
ATOM 3118 O O . VAL A 1 385 ? 12.707 6.074 -32.493 1.00 86.44 385 VAL A O 1
ATOM 3121 N N . ASP A 1 386 ? 13.603 4.381 -33.629 1.00 85.62 386 ASP A N 1
ATOM 3122 C CA . ASP A 1 386 ? 14.611 5.187 -34.331 1.00 85.62 386 ASP A CA 1
ATOM 3123 C C . ASP A 1 386 ? 14.020 6.150 -35.379 1.00 85.62 386 ASP A C 1
ATOM 3125 O O . ASP A 1 386 ? 14.669 7.122 -35.752 1.00 85.62 386 ASP A O 1
ATOM 3129 N N . GLU A 1 387 ? 12.777 5.937 -35.821 1.00 84.19 387 GLU A N 1
ATOM 3130 C CA . GLU A 1 387 ? 12.046 6.848 -36.716 1.00 84.19 387 GLU A CA 1
ATOM 3131 C C . GLU A 1 387 ? 11.179 7.880 -35.969 1.00 84.19 387 GLU A C 1
ATOM 3133 O O . GLU A 1 387 ? 10.313 8.538 -36.572 1.00 84.19 387 GLU A O 1
ATOM 3138 N N . MET A 1 388 ? 11.321 7.962 -34.647 1.00 81.31 388 MET A N 1
ATOM 3139 C CA . MET A 1 388 ? 10.518 8.829 -33.794 1.00 81.31 388 MET A CA 1
ATOM 3140 C C . MET A 1 388 ? 11.368 9.981 -33.271 1.00 81.31 388 MET A C 1
ATOM 3142 O O . MET A 1 388 ? 12.434 9.784 -32.699 1.00 81.31 388 MET A O 1
ATOM 3146 N N . GLU A 1 389 ? 10.868 11.201 -33.448 1.00 77.44 389 GLU A N 1
ATOM 3147 C CA . GLU A 1 389 ? 11.457 12.387 -32.835 1.00 77.44 389 GLU A CA 1
ATOM 3148 C C . GLU A 1 389 ? 10.836 12.592 -31.453 1.00 77.44 389 GLU A C 1
ATOM 3150 O O . GLU A 1 389 ? 9.626 12.796 -31.327 1.00 77.44 389 GLU A O 1
ATOM 3155 N N . PHE A 1 390 ? 11.660 12.543 -30.409 1.00 72.88 390 PHE A N 1
ATOM 3156 C CA . PHE A 1 390 ? 11.230 12.749 -29.030 1.00 72.88 390 PHE A CA 1
ATOM 3157 C C . PHE A 1 390 ? 12.285 13.524 -28.233 1.00 72.88 390 PHE A C 1
ATOM 3159 O O . PHE A 1 390 ? 13.469 13.548 -28.566 1.00 72.88 390 PHE A O 1
ATOM 3166 N N . VAL A 1 391 ? 11.834 14.179 -27.162 1.00 57.44 391 VAL A N 1
ATOM 3167 C CA . VAL A 1 391 ? 12.685 14.885 -26.197 1.00 57.44 391 VAL A CA 1
ATOM 3168 C C . VAL A 1 391 ? 12.587 14.135 -24.873 1.00 57.44 391 VAL A C 1
ATOM 3170 O O . VAL A 1 391 ? 11.501 14.066 -24.302 1.00 57.44 391 VAL A O 1
ATOM 3173 N N . GLY A 1 392 ? 13.699 13.583 -24.382 1.00 67.00 392 GLY A N 1
ATOM 3174 C CA . GLY A 1 392 ? 13.730 12.808 -23.135 1.00 67.00 392 GLY A CA 1
ATOM 3175 C C . GLY A 1 392 ? 14.423 11.453 -23.284 1.00 67.00 392 GLY A C 1
ATOM 3176 O O . GLY A 1 392 ? 15.280 11.288 -24.151 1.00 67.00 392 GLY A O 1
ATOM 3177 N N . ASP A 1 393 ? 14.077 10.506 -22.409 1.00 73.62 393 ASP A N 1
ATOM 3178 C CA . ASP A 1 393 ? 14.642 9.153 -22.398 1.00 73.62 393 ASP A CA 1
ATOM 3179 C C . ASP A 1 393 ? 14.004 8.278 -23.492 1.00 73.62 393 ASP A C 1
ATOM 3181 O O . ASP A 1 393 ? 12.781 8.207 -23.625 1.00 73.62 393 ASP A O 1
ATOM 3185 N N . ILE A 1 394 ? 14.839 7.584 -24.266 1.00 81.38 394 ILE A N 1
ATOM 3186 C CA . ILE A 1 394 ? 14.408 6.636 -25.300 1.00 81.38 394 ILE A CA 1
ATOM 3187 C C . ILE A 1 394 ? 13.582 5.483 -24.724 1.00 81.38 394 ILE A C 1
ATOM 3189 O O . ILE A 1 394 ? 12.645 5.018 -25.369 1.00 81.38 394 ILE A O 1
ATOM 3193 N N . LEU A 1 395 ? 13.887 5.038 -23.503 1.00 77.56 395 LEU A N 1
ATOM 3194 C CA . LEU A 1 395 ? 13.152 3.961 -22.844 1.00 77.56 395 LEU A CA 1
ATOM 3195 C C . LEU A 1 395 ? 11.719 4.386 -22.522 1.00 77.56 395 LEU A C 1
ATOM 3197 O O . LEU A 1 395 ? 10.794 3.599 -22.719 1.00 77.56 395 LEU A O 1
ATOM 3201 N N . ASP A 1 396 ? 11.524 5.636 -22.095 1.00 76.94 396 ASP A N 1
ATOM 3202 C CA . ASP A 1 396 ? 10.187 6.180 -21.852 1.00 76.94 396 ASP A CA 1
ATOM 3203 C C . ASP A 1 396 ? 9.370 6.211 -23.147 1.00 76.94 396 ASP A C 1
ATOM 3205 O O . ASP A 1 396 ? 8.185 5.864 -23.140 1.00 76.94 396 ASP A O 1
ATOM 3209 N N . GLU A 1 397 ? 9.991 6.570 -24.274 1.00 83.62 397 GLU A N 1
ATOM 3210 C CA . GLU A 1 397 ? 9.318 6.575 -25.575 1.00 83.62 397 GLU A CA 1
ATOM 3211 C C . GLU A 1 397 ? 8.962 5.161 -26.050 1.00 83.62 397 GLU A C 1
ATOM 3213 O O . GLU A 1 397 ? 7.843 4.934 -26.518 1.00 83.62 397 GLU A O 1
ATOM 3218 N N . ILE A 1 398 ? 9.856 4.186 -25.856 1.00 88.00 398 ILE A N 1
ATOM 3219 C CA . ILE A 1 398 ? 9.589 2.771 -26.148 1.00 88.00 398 ILE A CA 1
ATOM 3220 C C . ILE A 1 398 ? 8.397 2.278 -25.320 1.00 88.00 398 ILE A C 1
ATOM 3222 O O . ILE A 1 398 ? 7.446 1.724 -25.876 1.00 88.00 398 ILE A O 1
ATOM 3226 N N . TYR A 1 399 ? 8.380 2.521 -24.005 1.00 86.50 399 TYR A N 1
ATOM 3227 C CA . TYR A 1 399 ? 7.267 2.091 -23.152 1.00 86.50 399 TYR A CA 1
ATOM 3228 C C . TYR A 1 399 ? 5.957 2.784 -23.504 1.00 86.50 399 TYR A C 1
ATOM 3230 O O . TYR 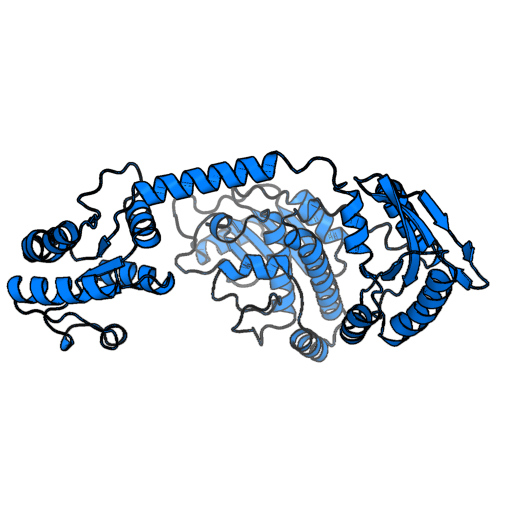A 1 399 ? 4.910 2.129 -23.542 1.00 86.50 399 TYR A O 1
ATOM 3238 N N . ASN A 1 400 ? 5.994 4.087 -23.786 1.00 83.50 400 ASN A N 1
ATOM 3239 C CA . ASN A 1 400 ? 4.818 4.831 -24.221 1.00 83.50 400 ASN A CA 1
ATOM 3240 C C . ASN A 1 400 ? 4.290 4.288 -25.552 1.00 83.50 400 ASN A C 1
ATOM 3242 O O . ASN A 1 400 ? 3.080 4.085 -25.687 1.00 83.50 400 ASN A O 1
ATOM 3246 N N . SER A 1 401 ? 5.175 3.998 -26.501 1.00 89.81 401 SER A N 1
ATOM 3247 C CA . SER A 1 401 ? 4.812 3.439 -27.800 1.00 89.81 401 SER A CA 1
ATOM 3248 C C . SER A 1 401 ? 4.211 2.043 -27.669 1.00 89.81 401 SER A C 1
ATOM 3250 O O . SER A 1 401 ? 3.120 1.810 -28.184 1.00 89.81 401 SER A O 1
ATOM 3252 N N . ILE A 1 402 ? 4.820 1.146 -26.886 1.00 91.75 402 ILE A N 1
ATOM 3253 C CA . ILE A 1 402 ? 4.268 -0.194 -26.622 1.00 91.75 402 ILE A CA 1
ATOM 3254 C C . ILE A 1 402 ? 2.908 -0.100 -25.916 1.00 91.75 402 ILE A C 1
ATOM 3256 O O . ILE A 1 402 ? 1.951 -0.787 -26.282 1.00 91.75 402 ILE A O 1
ATOM 3260 N N . THR A 1 403 ? 2.790 0.776 -24.915 1.00 88.38 403 THR A N 1
ATOM 3261 C CA . THR A 1 403 ? 1.558 0.938 -24.129 1.00 88.38 403 THR A CA 1
ATOM 3262 C C . THR A 1 403 ? 0.401 1.430 -24.986 1.00 88.38 403 THR A C 1
ATOM 3264 O O . THR A 1 403 ? -0.724 0.942 -24.844 1.00 88.38 403 THR A O 1
ATOM 3267 N N . ASN A 1 404 ? 0.655 2.372 -25.893 1.00 86.62 404 ASN A N 1
ATOM 3268 C CA . ASN A 1 404 ? -0.398 3.048 -26.645 1.00 86.62 404 ASN A CA 1
ATOM 3269 C C . ASN A 1 404 ? -0.657 2.444 -28.032 1.00 86.62 404 ASN A C 1
ATOM 3271 O O . ASN A 1 404 ? -1.772 2.605 -28.532 1.00 86.62 404 ASN A O 1
ATOM 3275 N N . ALA A 1 405 ? 0.295 1.707 -28.613 1.00 92.75 405 ALA A N 1
ATOM 3276 C CA . ALA A 1 405 ? 0.119 1.062 -29.912 1.00 92.75 405 ALA A CA 1
ATOM 3277 C C . ALA A 1 405 ? -1.031 0.057 -29.906 1.00 92.75 405 ALA A C 1
ATOM 3279 O O . ALA A 1 405 ? -1.307 -0.596 -28.900 1.00 92.75 405 ALA A O 1
ATOM 3280 N N . ARG A 1 406 ? -1.739 -0.095 -31.022 1.00 91.75 406 ARG A N 1
ATOM 3281 C CA . ARG A 1 406 ? -2.859 -1.042 -31.103 1.00 91.75 406 ARG A CA 1
ATOM 3282 C C . ARG A 1 406 ? -2.366 -2.481 -31.233 1.00 91.75 406 ARG A C 1
ATOM 3284 O O . ARG A 1 406 ? -2.965 -3.380 -30.647 1.00 91.75 406 ARG A O 1
ATOM 3291 N N . ILE A 1 407 ? -1.287 -2.681 -31.984 1.00 95.06 407 ILE A N 1
ATOM 3292 C CA . ILE A 1 407 ? -0.679 -3.982 -32.268 1.00 95.06 407 ILE A CA 1
ATOM 3293 C C . ILE A 1 407 ? 0.838 -3.844 -32.133 1.00 95.06 407 ILE A C 1
ATOM 3295 O O . ILE A 1 407 ? 1.417 -2.827 -32.513 1.00 95.06 407 ILE A O 1
ATOM 3299 N N . ILE A 1 408 ? 1.479 -4.882 -31.611 1.00 97.69 408 ILE A N 1
ATOM 3300 C CA . ILE A 1 408 ? 2.934 -4.996 -31.561 1.00 97.69 408 ILE A CA 1
ATOM 3301 C C . ILE A 1 408 ? 3.377 -6.027 -32.594 1.00 97.69 408 ILE A C 1
ATOM 3303 O O . ILE A 1 408 ? 2.805 -7.115 -32.675 1.00 97.69 408 ILE A O 1
ATOM 3307 N N . ILE A 1 409 ? 4.405 -5.704 -33.370 1.00 97.88 409 ILE A N 1
ATOM 3308 C CA . ILE A 1 409 ? 5.092 -6.668 -34.234 1.00 97.88 409 ILE A CA 1
ATOM 3309 C C . ILE A 1 409 ? 6.501 -6.838 -33.685 1.00 97.88 409 ILE A C 1
ATOM 3311 O O . ILE A 1 409 ? 7.204 -5.845 -33.534 1.00 97.88 409 ILE A O 1
ATOM 3315 N N . ALA A 1 410 ? 6.911 -8.071 -33.389 1.00 96.88 410 ALA A N 1
ATOM 3316 C CA . ALA A 1 410 ? 8.248 -8.338 -32.871 1.00 96.88 410 ALA A CA 1
ATOM 3317 C C . ALA A 1 410 ? 9.029 -9.297 -33.776 1.00 96.88 410 ALA A C 1
ATOM 3319 O O . ALA A 1 410 ? 8.556 -10.394 -34.068 1.00 96.88 410 ALA A O 1
ATOM 3320 N N . GLU A 1 411 ? 10.222 -8.890 -34.213 1.00 95.00 411 GLU A N 1
ATOM 3321 C CA . GLU A 1 411 ? 11.160 -9.727 -34.969 1.00 95.00 411 GLU A CA 1
ATOM 3322 C C . GLU A 1 411 ? 12.051 -10.500 -33.988 1.00 95.00 411 GLU A C 1
ATOM 3324 O O . GLU A 1 411 ? 12.841 -9.906 -33.257 1.00 95.00 411 GLU A O 1
ATOM 3329 N N . ALA A 1 412 ? 11.885 -11.822 -33.943 1.00 92.50 412 ALA A N 1
ATOM 3330 C CA . ALA A 1 412 ? 12.499 -12.708 -32.959 1.00 92.50 412 ALA A CA 1
ATOM 3331 C C . ALA A 1 412 ? 13.401 -13.780 -33.600 1.00 92.50 412 ALA A C 1
ATOM 3333 O O . ALA A 1 412 ? 13.637 -14.827 -32.995 1.00 92.50 412 ALA A O 1
ATOM 3334 N N . THR A 1 413 ? 13.900 -13.559 -34.823 1.00 89.25 413 THR A N 1
ATOM 3335 C CA . THR A 1 413 ? 14.777 -14.527 -35.506 1.00 89.25 413 THR A CA 1
ATOM 3336 C C . THR A 1 413 ? 16.055 -14.794 -34.718 1.00 89.25 413 THR A C 1
ATOM 3338 O O . THR A 1 413 ? 16.465 -15.952 -34.580 1.00 89.25 413 THR A O 1
ATOM 3341 N N . SER A 1 414 ? 16.704 -13.733 -34.233 1.00 85.12 414 SER A N 1
ATOM 3342 C CA . SER A 1 414 ? 17.964 -13.815 -33.497 1.00 85.12 414 SER A CA 1
ATOM 3343 C C . SER A 1 414 ? 17.775 -13.480 -32.013 1.00 85.12 414 SER A C 1
ATOM 3345 O O . SER A 1 414 ? 16.933 -12.648 -31.665 1.00 85.12 414 SER A O 1
ATOM 3347 N N . PRO A 1 415 ? 18.565 -14.094 -31.111 1.00 83.62 415 PRO A N 1
ATOM 3348 C CA . PRO A 1 415 ? 18.507 -13.759 -29.699 1.00 83.62 415 PRO A CA 1
ATOM 3349 C C . PRO A 1 415 ? 18.931 -12.323 -29.421 1.00 83.62 415 PRO A C 1
ATOM 3351 O O . PRO A 1 415 ? 20.111 -11.990 -29.490 1.00 83.62 415 PRO A O 1
ATOM 3354 N N . ASN A 1 416 ? 17.962 -11.486 -29.056 1.00 90.69 416 ASN A N 1
ATOM 3355 C CA . ASN A 1 416 ? 18.200 -10.101 -28.684 1.00 90.69 416 ASN A CA 1
ATOM 3356 C C . ASN A 1 416 ? 17.536 -9.793 -27.325 1.00 90.69 416 ASN A C 1
ATOM 3358 O O . ASN A 1 416 ? 16.307 -9.798 -27.232 1.00 90.69 416 ASN A O 1
ATOM 3362 N N . PRO A 1 417 ? 18.323 -9.517 -26.265 1.00 88.06 417 PRO A N 1
ATOM 3363 C CA . PRO A 1 417 ? 17.789 -9.234 -24.933 1.00 88.06 417 PRO A CA 1
ATOM 3364 C C . PRO A 1 417 ? 16.811 -8.055 -24.880 1.00 88.06 417 PRO A C 1
ATOM 3366 O O . PRO A 1 417 ? 15.842 -8.122 -24.128 1.00 88.06 417 PRO A O 1
ATOM 3369 N N . ASN A 1 418 ? 17.029 -7.011 -25.687 1.00 89.94 418 ASN A N 1
ATOM 3370 C CA . ASN A 1 418 ? 16.159 -5.832 -25.707 1.00 89.94 418 ASN A CA 1
ATOM 3371 C C . ASN A 1 418 ? 14.800 -6.181 -26.317 1.00 89.94 418 ASN A C 1
ATOM 3373 O O . ASN A 1 418 ? 13.769 -5.897 -25.716 1.00 89.94 418 ASN A O 1
ATOM 3377 N N . VAL A 1 419 ? 14.801 -6.912 -27.438 1.00 92.44 419 VAL A N 1
ATOM 3378 C CA . VAL A 1 419 ? 13.571 -7.430 -28.060 1.00 92.44 419 VAL A CA 1
ATOM 3379 C C . VAL A 1 419 ? 12.773 -8.267 -27.066 1.00 92.44 419 VAL A C 1
ATOM 3381 O O . VAL A 1 419 ? 11.566 -8.090 -26.945 1.00 92.44 419 VAL A O 1
ATOM 3384 N N . TYR A 1 420 ? 13.427 -9.158 -26.319 1.00 92.62 420 TYR A N 1
ATOM 3385 C CA . TYR A 1 420 ? 12.746 -10.001 -25.332 1.00 92.62 420 TYR A CA 1
ATOM 3386 C C . TYR A 1 420 ? 12.194 -9.215 -24.152 1.00 92.62 420 TYR A C 1
ATOM 3388 O O . TYR A 1 420 ? 11.110 -9.527 -23.661 1.00 92.62 420 TYR A O 1
ATOM 3396 N N . TYR A 1 421 ? 12.921 -8.196 -23.709 1.00 91.31 421 TYR A N 1
ATOM 3397 C CA . TYR A 1 421 ? 12.476 -7.320 -22.640 1.00 91.31 421 TYR A CA 1
ATOM 3398 C C . TYR A 1 421 ? 11.229 -6.521 -23.051 1.00 91.31 421 TYR A C 1
ATOM 3400 O O . TYR A 1 421 ? 10.211 -6.556 -22.358 1.00 91.31 421 TYR A O 1
ATOM 3408 N N . GLU A 1 422 ? 11.269 -5.877 -24.217 1.00 94.94 422 GLU A N 1
ATOM 3409 C CA . GLU A 1 422 ? 10.151 -5.108 -24.776 1.00 94.94 422 GLU A CA 1
ATOM 3410 C C . GLU A 1 422 ? 8.941 -6.003 -25.087 1.00 94.94 422 GLU A C 1
ATOM 3412 O O . GLU A 1 422 ? 7.797 -5.646 -24.794 1.00 94.94 422 GLU A O 1
ATOM 3417 N N . LEU A 1 423 ? 9.185 -7.211 -25.602 1.00 94.38 423 LEU A N 1
ATOM 3418 C CA . LEU A 1 423 ? 8.156 -8.219 -25.841 1.00 94.38 423 LEU A CA 1
ATOM 3419 C C . LEU A 1 423 ? 7.507 -8.701 -24.535 1.00 94.38 423 LEU A C 1
ATOM 3421 O O . LEU A 1 423 ? 6.284 -8.818 -24.456 1.00 94.38 423 LEU A O 1
ATOM 3425 N N . GLY A 1 424 ? 8.307 -8.945 -23.495 1.00 92.38 424 GLY A N 1
ATOM 3426 C CA . GLY A 1 424 ? 7.811 -9.290 -22.164 1.00 92.38 424 GLY A CA 1
ATOM 3427 C C . GLY A 1 424 ? 6.929 -8.185 -21.580 1.00 92.38 424 GLY A C 1
ATOM 3428 O O . GLY A 1 424 ? 5.860 -8.471 -21.038 1.00 92.38 424 GLY A O 1
ATOM 3429 N N . TYR A 1 425 ? 7.325 -6.923 -21.762 1.00 92.56 425 TYR A N 1
ATOM 3430 C CA . TYR A 1 425 ? 6.521 -5.766 -21.369 1.00 92.56 425 TYR A CA 1
ATOM 3431 C C . TYR A 1 425 ? 5.194 -5.692 -22.145 1.00 92.56 425 TYR A C 1
ATOM 3433 O O . TYR A 1 425 ? 4.132 -5.534 -21.539 1.00 92.56 425 TYR A O 1
ATOM 3441 N N . ALA A 1 426 ? 5.218 -5.902 -23.465 1.00 93.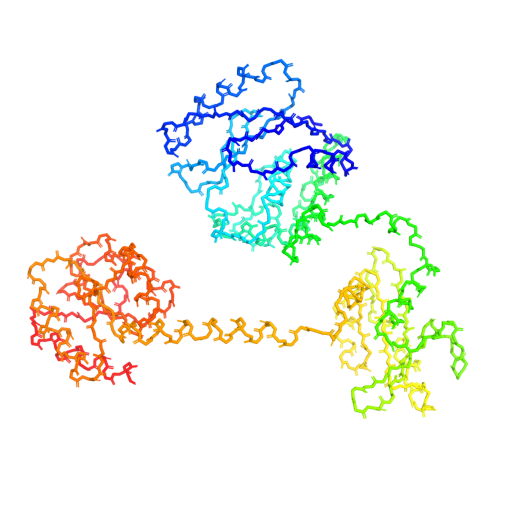75 426 ALA A N 1
ATOM 3442 C CA . ALA A 1 426 ? 4.012 -5.963 -24.292 1.00 93.75 426 ALA A CA 1
ATOM 3443 C C . ALA A 1 426 ? 3.051 -7.087 -23.856 1.00 93.75 426 ALA A C 1
ATOM 3445 O O . ALA A 1 426 ? 1.840 -6.866 -23.757 1.00 93.75 426 ALA A O 1
ATOM 3446 N N . HIS A 1 427 ? 3.577 -8.275 -23.540 1.00 91.94 427 HIS A N 1
ATOM 3447 C CA . HIS A 1 427 ? 2.786 -9.389 -23.012 1.00 91.94 427 HIS A CA 1
ATOM 3448 C C . HIS A 1 427 ? 2.173 -9.072 -21.645 1.00 91.94 427 HIS A C 1
ATOM 3450 O O . HIS A 1 427 ? 0.992 -9.349 -21.435 1.00 91.94 427 HIS A O 1
ATOM 3456 N N . ALA A 1 428 ? 2.933 -8.455 -20.736 1.00 88.38 428 ALA A N 1
ATOM 3457 C CA . ALA A 1 428 ? 2.439 -8.072 -19.413 1.00 88.38 428 ALA A CA 1
ATOM 3458 C C . ALA A 1 428 ? 1.271 -7.071 -19.489 1.00 88.38 428 ALA A C 1
ATOM 3460 O O . ALA A 1 428 ? 0.355 -7.120 -18.670 1.00 88.38 428 ALA A O 1
ATOM 3461 N N . LEU A 1 429 ? 1.274 -6.198 -20.500 1.00 84.25 429 LEU A N 1
ATOM 3462 C CA . LEU A 1 429 ? 0.189 -5.258 -20.791 1.00 84.25 429 LEU A CA 1
ATOM 3463 C C . LEU A 1 429 ? -0.986 -5.882 -21.569 1.00 84.25 429 LEU A C 1
ATOM 3465 O O . LEU A 1 429 ? -1.956 -5.184 -21.869 1.00 84.25 429 LEU A O 1
ATOM 3469 N N . GLY A 1 430 ? -0.910 -7.168 -21.926 1.00 88.62 430 GLY A N 1
ATOM 3470 C CA . GLY A 1 430 ? -1.939 -7.860 -22.705 1.00 88.62 430 GLY A CA 1
ATOM 3471 C C . GLY A 1 430 ? -2.085 -7.331 -24.135 1.00 88.62 430 GLY A C 1
ATOM 3472 O O . GLY A 1 430 ? -3.176 -7.395 -24.705 1.00 88.62 430 GLY A O 1
ATOM 3473 N N . LYS A 1 431 ? -1.020 -6.762 -24.717 1.00 91.06 431 LYS A N 1
ATOM 3474 C CA . LYS A 1 431 ? -1.060 -6.225 -26.083 1.00 91.06 431 LYS A CA 1
ATOM 3475 C C . LYS A 1 431 ? -1.189 -7.368 -27.103 1.00 91.06 431 LYS A C 1
ATOM 3477 O O . LYS A 1 431 ? -0.555 -8.408 -26.926 1.00 91.06 431 LYS A O 1
ATOM 3482 N N . PRO A 1 432 ? -1.942 -7.185 -28.202 1.00 92.81 432 PRO A N 1
ATOM 3483 C CA . PRO A 1 432 ? -1.893 -8.106 -29.332 1.00 92.81 432 PRO A CA 1
ATOM 3484 C C . PRO A 1 432 ? -0.499 -8.089 -29.969 1.00 92.81 432 PRO A C 1
ATOM 3486 O O . PRO A 1 432 ? -0.072 -7.053 -30.482 1.00 92.81 432 PRO A O 1
ATOM 3489 N N . VAL A 1 433 ? 0.200 -9.227 -29.944 1.00 95.69 433 VAL A N 1
ATOM 3490 C CA . VAL A 1 433 ? 1.544 -9.370 -30.520 1.00 95.69 433 VAL A CA 1
ATOM 3491 C C . VAL A 1 433 ? 1.524 -10.296 -31.735 1.00 95.69 433 VAL A C 1
ATOM 3493 O O . VAL A 1 433 ? 0.975 -11.398 -31.688 1.00 95.69 433 VAL A O 1
ATOM 3496 N N . ILE A 1 434 ? 2.178 -9.868 -32.814 1.00 96.94 434 ILE A N 1
ATOM 3497 C CA . ILE A 1 434 ? 2.534 -10.703 -33.960 1.00 96.94 434 ILE A CA 1
ATOM 3498 C C . ILE A 1 434 ? 4.039 -10.965 -33.902 1.00 96.94 434 ILE A C 1
ATOM 3500 O O . ILE A 1 434 ? 4.841 -10.056 -34.106 1.00 96.94 434 ILE A O 1
ATOM 3504 N N . LEU A 1 435 ? 4.421 -12.215 -33.647 1.00 96.44 435 LEU A N 1
ATOM 3505 C CA . LEU A 1 435 ? 5.823 -12.625 -33.670 1.00 96.44 435 LEU A CA 1
ATOM 3506 C C . LEU A 1 435 ? 6.252 -12.990 -35.088 1.00 96.44 435 LEU A C 1
ATOM 3508 O O . LEU A 1 435 ? 5.562 -13.747 -35.775 1.00 96.44 435 LEU A O 1
ATOM 3512 N N . LEU A 1 436 ? 7.404 -12.485 -35.510 1.00 96.50 436 LEU A N 1
ATOM 3513 C CA . LEU A 1 436 ? 8.068 -12.829 -36.760 1.00 96.50 436 LEU A CA 1
ATOM 3514 C C . LEU A 1 436 ? 9.333 -13.627 -36.445 1.00 96.50 436 LEU A C 1
ATOM 3516 O O . LEU A 1 436 ? 10.027 -13.338 -35.474 1.00 96.50 436 LEU A O 1
ATOM 3520 N N . THR A 1 437 ? 9.635 -14.631 -37.260 1.00 94.50 437 THR A N 1
ATOM 3521 C CA . THR A 1 437 ? 10.926 -15.326 -37.199 1.00 94.50 437 THR A CA 1
ATOM 3522 C C . THR A 1 437 ? 11.246 -15.996 -38.535 1.00 94.50 437 THR A C 1
ATOM 3524 O O . THR A 1 437 ? 10.340 -16.382 -39.276 1.00 94.50 437 THR A O 1
ATOM 3527 N N . LYS A 1 438 ? 12.527 -16.189 -38.853 1.00 92.94 438 LYS A N 1
ATOM 3528 C CA . LYS A 1 438 ? 12.958 -17.078 -39.943 1.00 92.94 438 LYS A CA 1
ATOM 3529 C C . LYS A 1 438 ? 12.935 -18.553 -39.539 1.00 92.94 438 LYS A C 1
ATOM 3531 O O . LYS A 1 438 ? 12.749 -19.411 -40.399 1.00 92.94 438 LYS A O 1
ATOM 3536 N N . ASP A 1 439 ? 13.086 -18.846 -38.248 1.00 90.88 439 ASP A N 1
ATOM 3537 C CA . ASP A 1 439 ? 13.077 -20.201 -37.698 1.00 90.88 439 ASP A CA 1
ATOM 3538 C C . ASP A 1 439 ? 12.544 -20.211 -36.251 1.00 90.88 439 ASP A C 1
ATOM 3540 O O . ASP A 1 439 ? 13.002 -19.470 -35.386 1.00 90.88 439 ASP A O 1
ATOM 3544 N N . VAL A 1 440 ? 11.557 -21.061 -35.964 1.00 88.06 440 VAL A N 1
ATOM 3545 C CA . VAL A 1 440 ? 11.005 -21.218 -34.601 1.00 88.06 440 VAL A CA 1
ATOM 3546 C C . VAL A 1 440 ? 11.976 -21.997 -33.703 1.00 88.06 440 VAL A C 1
ATOM 3548 O O . VAL A 1 440 ? 11.925 -21.923 -32.474 1.00 88.06 440 VAL A O 1
ATOM 3551 N N . SER A 1 441 ? 12.885 -22.776 -34.294 1.00 85.00 441 SER A N 1
ATOM 3552 C CA . SER A 1 441 ? 13.837 -23.578 -33.530 1.00 85.00 441 SER A CA 1
ATOM 3553 C C . SER A 1 441 ? 14.846 -22.709 -32.767 1.00 85.00 441 SER A C 1
ATOM 3555 O O . SER A 1 441 ? 15.214 -23.076 -31.644 1.00 85.00 441 SER A O 1
ATOM 3557 N N . SER A 1 442 ? 15.198 -21.543 -33.326 1.00 79.31 442 SER A N 1
ATOM 3558 C CA . SER A 1 442 ? 16.149 -20.571 -32.771 1.00 79.31 442 SER A CA 1
ATOM 3559 C C . SER A 1 442 ? 15.552 -19.639 -31.712 1.00 79.31 442 SER A C 1
ATOM 3561 O O . SER A 1 442 ? 16.297 -18.943 -31.022 1.00 79.31 442 SER A O 1
ATOM 3563 N N . THR A 1 443 ? 14.227 -19.629 -31.545 1.00 82.38 443 THR A N 1
ATOM 3564 C CA . THR A 1 443 ? 13.533 -18.808 -30.543 1.00 82.38 443 THR A CA 1
ATOM 3565 C C . THR A 1 443 ? 13.619 -19.464 -29.151 1.00 82.38 443 THR A C 1
ATOM 3567 O O . THR A 1 443 ? 13.603 -20.692 -29.056 1.00 82.38 443 THR A O 1
ATOM 3570 N N . PRO A 1 444 ? 13.704 -18.707 -28.042 1.00 81.88 444 PRO A N 1
ATOM 3571 C CA . PRO A 1 444 ? 13.684 -19.256 -26.685 1.00 81.88 444 PRO A CA 1
ATOM 3572 C C . PRO A 1 444 ? 12.437 -20.098 -26.408 1.00 81.88 444 PRO A C 1
ATOM 3574 O O . PRO A 1 444 ? 11.367 -19.814 -26.945 1.00 81.88 444 PRO A O 1
ATOM 3577 N N . PHE A 1 445 ? 12.568 -21.113 -25.545 1.00 81.81 445 PHE A N 1
ATOM 3578 C CA . PHE A 1 445 ? 11.505 -22.081 -25.239 1.00 81.81 445 PHE A CA 1
ATOM 3579 C C . PHE A 1 445 ? 10.160 -21.417 -24.910 1.00 81.81 445 PHE A C 1
ATOM 3581 O O . PHE A 1 445 ? 9.143 -21.796 -25.488 1.00 81.81 445 PHE A O 1
ATOM 3588 N N . ASP A 1 446 ? 10.173 -20.383 -24.065 1.00 83.00 446 ASP A N 1
ATOM 3589 C CA . ASP A 1 446 ? 8.966 -19.669 -23.637 1.00 83.00 446 ASP A CA 1
ATOM 3590 C C . ASP A 1 446 ? 8.248 -18.958 -24.793 1.00 83.00 446 ASP A C 1
ATOM 3592 O O . ASP A 1 446 ? 7.029 -18.806 -24.770 1.00 83.00 446 ASP A O 1
ATOM 3596 N N . LEU A 1 447 ? 8.984 -18.558 -25.836 1.00 85.50 447 LEU A N 1
ATOM 3597 C CA . LEU A 1 447 ? 8.414 -17.906 -27.011 1.00 85.50 447 LEU A CA 1
ATOM 3598 C C . LEU A 1 447 ? 7.898 -18.909 -28.043 1.00 85.50 447 LEU A C 1
ATOM 3600 O O . LEU A 1 447 ? 6.920 -18.601 -28.713 1.00 85.50 447 LEU A O 1
ATOM 3604 N N . LYS A 1 448 ? 8.458 -20.126 -28.133 1.00 85.94 448 LYS A N 1
ATOM 3605 C CA . LYS A 1 448 ? 8.088 -21.140 -29.150 1.00 85.94 448 LYS A CA 1
ATOM 3606 C C . LYS A 1 448 ? 6.601 -21.491 -29.178 1.00 85.94 448 LYS A C 1
ATOM 3608 O O . LYS A 1 448 ? 6.081 -21.844 -30.233 1.00 85.94 448 LYS A O 1
ATOM 3613 N N . MET A 1 449 ? 5.933 -21.410 -28.028 1.00 83.88 449 MET A N 1
ATOM 3614 C CA . MET A 1 449 ? 4.517 -21.764 -27.873 1.00 83.88 449 MET A CA 1
ATOM 3615 C C . MET A 1 449 ? 3.568 -20.708 -28.458 1.00 83.88 449 MET A C 1
ATOM 3617 O O . MET A 1 449 ? 2.388 -20.987 -28.673 1.00 83.88 449 MET A O 1
ATOM 3621 N N . TYR A 1 450 ? 4.065 -19.500 -28.730 1.00 87.81 450 TYR A N 1
ATOM 3622 C CA . TYR A 1 450 ? 3.285 -18.446 -29.359 1.00 87.81 450 TYR A CA 1
ATOM 3623 C C . TYR A 1 450 ? 3.165 -18.666 -30.871 1.00 87.81 450 TYR A C 1
ATOM 3625 O O . TYR A 1 450 ? 3.951 -19.360 -31.517 1.00 87.81 450 TYR A O 1
ATOM 3633 N N . ASN A 1 451 ? 2.143 -18.059 -31.467 1.00 89.81 451 ASN A N 1
ATOM 3634 C CA . ASN A 1 451 ? 1.912 -18.155 -32.900 1.00 89.81 451 ASN A CA 1
ATOM 3635 C C . ASN A 1 451 ? 2.851 -17.200 -33.656 1.00 89.81 451 ASN A C 1
ATOM 3637 O O . ASN A 1 451 ? 2.761 -15.986 -33.482 1.00 89.81 451 ASN A O 1
ATOM 3641 N N . HIS A 1 452 ? 3.704 -17.752 -34.520 1.00 93.25 452 HIS A N 1
ATOM 3642 C CA . HIS A 1 452 ? 4.672 -16.989 -35.305 1.00 93.25 452 HIS A CA 1
ATOM 3643 C C . HIS A 1 452 ? 4.274 -16.905 -36.778 1.00 93.25 452 HIS A C 1
ATOM 3645 O O . HIS A 1 452 ? 3.763 -17.856 -37.376 1.00 93.25 452 HIS A O 1
ATOM 3651 N N . ILE A 1 453 ? 4.611 -15.786 -37.409 1.00 96.38 453 ILE A N 1
ATOM 3652 C CA . ILE A 1 453 ? 4.788 -15.713 -38.854 1.00 96.38 453 ILE A CA 1
ATOM 3653 C C . ILE A 1 453 ? 6.217 -16.153 -39.153 1.00 96.38 453 ILE A C 1
ATOM 3655 O O . ILE A 1 453 ? 7.168 -15.390 -39.003 1.00 96.38 453 ILE A O 1
ATOM 3659 N N . VAL A 1 454 ? 6.350 -17.403 -39.591 1.00 95.94 454 VAL A N 1
ATOM 3660 C CA . VAL A 1 454 ? 7.620 -17.920 -40.105 1.00 95.94 454 VAL A CA 1
ATOM 3661 C C . VAL A 1 454 ? 7.782 -17.476 -41.555 1.00 95.94 454 VAL A C 1
ATOM 3663 O O . VAL A 1 454 ? 6.869 -17.718 -42.352 1.00 95.94 454 VAL A O 1
ATOM 3666 N N . TYR A 1 455 ? 8.897 -16.839 -41.911 1.00 95.62 455 TYR A N 1
ATOM 3667 C CA . TYR A 1 455 ? 9.134 -16.329 -43.267 1.00 95.62 455 TYR A CA 1
ATOM 3668 C C . TYR A 1 455 ? 10.565 -16.588 -43.749 1.00 95.62 455 TYR A C 1
ATOM 3670 O O . TYR A 1 455 ? 11.520 -16.489 -42.986 1.00 95.62 455 TYR A O 1
ATOM 3678 N N . LYS A 1 456 ? 10.730 -16.892 -45.041 1.00 93.62 456 LYS A N 1
ATOM 3679 C CA . LYS A 1 456 ? 12.054 -17.091 -45.664 1.00 93.62 456 LYS A CA 1
ATOM 3680 C C . LYS A 1 456 ? 12.560 -15.856 -46.399 1.00 93.62 456 LYS A C 1
ATOM 3682 O O . LYS A 1 456 ? 13.761 -15.673 -46.559 1.00 93.62 456 LYS A O 1
ATOM 3687 N N . ASN A 1 457 ? 11.642 -15.026 -46.882 1.00 94.50 457 ASN A N 1
ATOM 3688 C CA . ASN A 1 457 ? 11.932 -13.805 -47.622 1.00 94.50 457 ASN A CA 1
ATOM 3689 C C . ASN A 1 457 ? 10.811 -12.775 -47.419 1.00 94.50 457 ASN A C 1
ATOM 3691 O O . ASN A 1 457 ? 9.737 -13.092 -46.902 1.00 94.50 457 ASN A O 1
ATOM 3695 N N . ILE A 1 458 ? 11.064 -11.540 -47.851 1.00 95.88 458 ILE A N 1
ATOM 3696 C CA . ILE A 1 458 ? 10.144 -10.407 -47.677 1.00 95.88 458 ILE A CA 1
ATOM 3697 C C . ILE A 1 458 ? 8.804 -10.649 -48.383 1.00 95.88 458 ILE A C 1
ATOM 3699 O O . ILE A 1 458 ? 7.758 -10.310 -47.839 1.00 95.88 458 ILE A O 1
ATOM 3703 N N . ARG A 1 459 ? 8.794 -11.295 -49.557 1.00 95.81 459 ARG A N 1
ATOM 3704 C CA . ARG A 1 459 ? 7.549 -11.596 -50.286 1.00 95.81 459 ARG A CA 1
ATOM 3705 C C . ARG A 1 459 ? 6.608 -12.477 -49.461 1.00 95.81 459 ARG A C 1
ATOM 3707 O O . ARG A 1 459 ? 5.411 -12.207 -49.406 1.00 95.81 459 ARG A O 1
ATOM 3714 N N . GLU A 1 460 ? 7.145 -13.513 -48.824 1.00 96.75 460 GLU A N 1
ATOM 3715 C CA . GLU A 1 460 ? 6.375 -14.402 -47.952 1.00 96.75 460 GLU A CA 1
ATOM 3716 C C . GLU A 1 460 ? 5.901 -13.683 -46.682 1.00 96.75 460 GLU A C 1
ATOM 3718 O O . GLU A 1 460 ? 4.734 -13.821 -46.303 1.00 96.75 460 GLU A O 1
ATOM 3723 N N . LEU A 1 461 ? 6.780 -12.885 -46.060 1.00 97.38 461 LEU A N 1
ATOM 3724 C CA . LEU A 1 461 ? 6.435 -12.063 -44.898 1.00 97.38 461 LEU A CA 1
ATOM 3725 C C . LEU A 1 461 ? 5.245 -11.156 -45.211 1.00 97.38 461 LEU A C 1
ATOM 3727 O O . LEU A 1 461 ? 4.252 -11.194 -44.489 1.00 97.38 461 LEU A O 1
ATOM 3731 N N . ARG A 1 462 ? 5.306 -10.415 -46.323 1.00 97.50 462 ARG A N 1
ATOM 3732 C CA . ARG A 1 462 ? 4.250 -9.491 -46.752 1.00 97.50 462 ARG A CA 1
ATOM 3733 C C . ARG A 1 462 ? 2.889 -10.173 -46.852 1.00 97.50 462 ARG A C 1
ATOM 3735 O O . ARG A 1 462 ? 1.920 -9.701 -46.270 1.00 97.50 462 ARG A O 1
ATOM 3742 N N . GLN A 1 463 ? 2.824 -11.315 -47.540 1.00 96.31 463 GLN A N 1
ATOM 3743 C CA . GLN A 1 463 ? 1.576 -12.065 -47.727 1.00 96.31 463 GLN A CA 1
ATOM 3744 C C . GLN A 1 463 ? 0.984 -12.556 -46.399 1.00 96.31 463 GLN A C 1
ATOM 3746 O O . GLN A 1 463 ? -0.219 -12.433 -46.159 1.00 96.31 463 GLN A O 1
ATOM 3751 N N . LYS A 1 464 ? 1.824 -13.130 -45.528 1.00 97.12 464 LYS A N 1
ATOM 3752 C CA . LYS A 1 464 ? 1.380 -13.666 -44.235 1.00 97.12 464 LYS A CA 1
ATOM 3753 C C . LYS A 1 464 ? 0.988 -12.558 -43.263 1.00 97.12 464 LYS A C 1
ATOM 3755 O O . LYS A 1 464 ? 0.000 -12.715 -42.544 1.00 97.12 464 LYS A O 1
ATOM 3760 N N . LEU A 1 465 ? 1.743 -11.461 -43.248 1.00 97.00 465 LEU A N 1
ATOM 3761 C CA . LEU A 1 465 ? 1.492 -10.318 -42.382 1.00 97.00 465 LEU A CA 1
ATOM 3762 C C . LEU A 1 465 ? 0.215 -9.584 -42.788 1.00 97.00 465 LEU A C 1
ATOM 3764 O O . LEU A 1 465 ? -0.607 -9.318 -41.919 1.00 97.00 465 LEU A O 1
ATOM 3768 N N . GLU A 1 466 ? -0.010 -9.356 -44.085 1.00 95.50 466 GLU A N 1
ATOM 3769 C CA . GLU A 1 466 ? -1.245 -8.740 -44.592 1.00 95.50 466 GLU A CA 1
ATOM 3770 C C . GLU A 1 466 ? -2.477 -9.552 -44.174 1.00 95.50 466 GLU A C 1
ATOM 3772 O O . GLU A 1 466 ? -3.422 -9.008 -43.604 1.00 95.50 466 GLU A O 1
ATOM 3777 N N . LYS A 1 467 ? -2.429 -10.880 -44.354 1.00 94.62 467 LYS A N 1
ATOM 3778 C CA . LYS A 1 467 ? -3.506 -11.775 -43.910 1.00 94.62 467 LYS A CA 1
ATOM 3779 C C . LYS A 1 467 ? -3.715 -11.719 -42.395 1.00 94.62 467 LYS A C 1
ATOM 3781 O O . LYS A 1 467 ? -4.852 -11.760 -41.941 1.00 94.62 467 LYS A O 1
ATOM 3786 N N . ARG A 1 468 ? -2.636 -11.679 -41.606 1.00 93.88 468 ARG A N 1
ATOM 3787 C CA . ARG A 1 468 ? -2.721 -11.659 -40.139 1.00 93.88 468 ARG A CA 1
ATOM 3788 C C . ARG A 1 468 ? -3.305 -10.346 -39.632 1.00 93.88 468 ARG A C 1
ATOM 3790 O O . ARG A 1 468 ? -4.187 -10.377 -38.781 1.00 93.88 468 ARG A O 1
ATOM 3797 N N . LEU A 1 469 ? -2.823 -9.223 -40.155 1.00 92.69 469 LEU A N 1
ATOM 3798 C CA . LEU A 1 469 ? -3.320 -7.900 -39.805 1.00 92.69 469 LEU A CA 1
ATOM 3799 C C . LEU A 1 469 ? -4.789 -7.755 -40.204 1.00 92.69 469 LEU A C 1
ATOM 3801 O O . LEU A 1 469 ? -5.581 -7.355 -39.365 1.00 92.69 469 LEU A O 1
ATOM 3805 N N . GLY A 1 470 ? -5.193 -8.209 -41.392 1.00 87.25 470 GLY A N 1
ATOM 3806 C CA . GLY A 1 470 ? -6.598 -8.176 -41.818 1.00 87.25 470 GLY A CA 1
ATOM 3807 C C . GLY A 1 470 ? -7.580 -9.003 -40.971 1.00 87.25 470 GLY A C 1
ATOM 3808 O O . GLY A 1 470 ? -8.780 -8.870 -41.157 1.00 87.25 470 GLY A O 1
ATOM 3809 N N . VAL A 1 471 ? -7.099 -9.867 -40.066 1.00 86.12 471 VAL A N 1
ATOM 3810 C CA . VAL A 1 471 ? -7.940 -10.592 -39.090 1.00 86.12 471 VAL A CA 1
ATOM 3811 C C . VAL A 1 471 ? -8.026 -9.857 -37.746 1.00 86.12 471 VAL A C 1
ATOM 3813 O O . VAL A 1 471 ? -8.978 -10.056 -36.999 1.00 86.12 471 VAL A O 1
ATOM 3816 N N . ILE A 1 472 ? -7.003 -9.069 -37.403 1.00 81.38 472 ILE A N 1
ATOM 3817 C CA . ILE A 1 472 ? -6.885 -8.381 -36.107 1.00 81.38 472 ILE A CA 1
ATOM 3818 C C . ILE A 1 472 ? -7.548 -6.996 -36.147 1.00 81.38 472 ILE A C 1
ATOM 3820 O O . ILE A 1 472 ? -8.022 -6.515 -35.117 1.00 81.38 472 ILE A O 1
ATOM 3824 N N . ILE A 1 473 ? -7.522 -6.352 -37.315 1.00 77.31 473 ILE A N 1
ATOM 3825 C CA . ILE A 1 473 ? -8.165 -5.065 -37.613 1.00 77.31 473 ILE A CA 1
ATOM 3826 C C . ILE A 1 473 ? -9.635 -5.312 -37.930 1.00 77.31 473 ILE A C 1
ATOM 3828 O O . ILE A 1 473 ? -10.459 -4.502 -37.448 1.00 77.31 473 ILE A O 1
#

Radius of gyration: 30.45 Å; chains: 1; bounding box: 80×45×79 Å